Protein AF-0000000075580978 (afdb_homodimer)

Foldseek 3Di:
DPPPPPPPPPPPPPPPPPPVVPPVPPDPPVCVVVVVVVCCPPDCVVVVVVVVVVVVVVVVVVLVQLVVLQVVLPDAFAAEEEEQEQADCPDPFQLNQPLLPPLNHAEYEYDPPLPPDDPSRLVSVVNSVSSNHAYEYEDEDADQCPPPPPPPVNADPDLLRSLLVSLVSRVVSCVVSVHQAYEYEYALVAADPVDGHGSHHPQRDNQLEPPNVRVLSNLVSNLVSSDPRGAYEYEHPLLSDQLVNLVSHQAYEYAQEPHALVRLVVVVVSNCVGNVDFQLRYEYEYEPVVCPVRLVCCQVGFLVSLLVVVSRHNHYYYYSQSSCCPPNNSSVSVVSSCCSRPPDDD/DDPPVPPPPPPPPPPPPPPVVPPVPPDPVVCVVVVVVVCCPPDCVVVVVVVVVVVVVVVVVVLVQLVVLQVVLPDAFAAEEEEQEQADCPDPFQLNQPLLPPLNHAEYEYDPPLPPDDPSRLVSVVNSVSSNHAYEYEDEDADQCPPPPPPPVNADPDLLRSLLVSLVSRLVSCVVSVHQAYEYEYALVAADPVDGHGSHHPQRDNQLEPPNVRVLSNLVSNLVSSDPRGAYEYEHPLLSDQLVNLVSHQAYEYAQEPHALVVLVVVQVSNCVGNVDFQLRYEYEYEPVVCPVRLVCCQVGFLVSLLVVVSRHNHYYYYSQSSCCPPNHSSVSSVSSCCSRPPDDD

Organism: Bacteroides fragilis (strain ATCC 25285 / DSM 2151 / CCUG 4856 / JCM 11019 / LMG 10263 / NCTC 9343 / Onslow / VPI 2553 / EN-2) (NCBI:txid272559)

Structure (mmCIF, N/CA/C/O backbone):
data_AF-0000000075580978-model_v1
#
loop_
_entity.id
_entity.type
_entity.pdbx_description
1 polymer 'Exported protein'
#
loop_
_atom_site.group_PDB
_atom_site.id
_atom_site.type_symbol
_atom_site.label_atom_id
_atom_site.label_alt_id
_atom_site.label_comp_id
_atom_site.label_asym_id
_atom_site.label_entity_id
_atom_site.label_seq_id
_atom_site.pdbx_PDB_ins_code
_atom_site.Cartn_x
_atom_site.Cartn_y
_atom_site.Cartn_z
_atom_site.occupancy
_atom_site.B_iso_or_equiv
_atom_site.auth_seq_id
_atom_site.auth_comp_id
_atom_site.auth_asym_id
_atom_site.auth_atom_id
_atom_site.pdbx_PDB_model_num
ATOM 1 N N . MET A 1 1 ? 94.5 -6.848 -38.719 1 25.3 1 MET A N 1
ATOM 2 C CA . MET A 1 1 ? 93.625 -7.684 -39.531 1 25.3 1 MET A CA 1
ATOM 3 C C . MET A 1 1 ? 92.25 -7.789 -38.906 1 25.3 1 MET A C 1
ATOM 5 O O . MET A 1 1 ? 92.062 -8.445 -37.875 1 25.3 1 MET A O 1
ATOM 9 N N . ARG A 1 2 ? 91.562 -6.641 -38.969 1 25.47 2 ARG A N 1
ATOM 10 C CA . ARG A 1 2 ? 90.562 -5.844 -38.312 1 25.47 2 ARG A CA 1
ATOM 11 C C . ARG A 1 2 ? 89.188 -6.441 -38.5 1 25.47 2 ARG A C 1
ATOM 13 O O . ARG A 1 2 ? 88.625 -6.383 -39.625 1 25.47 2 ARG A O 1
ATOM 20 N N . ASN A 1 3 ? 89.062 -7.762 -38 1 24.52 3 ASN A N 1
ATOM 21 C CA . ASN A 1 3 ? 87.875 -8.641 -38.156 1 24.52 3 ASN A CA 1
ATOM 22 C C . ASN A 1 3 ? 86.562 -7.914 -37.844 1 24.52 3 ASN A C 1
ATOM 24 O O . ASN A 1 3 ? 86.438 -7.387 -36.75 1 24.52 3 ASN A O 1
ATOM 28 N N . THR A 1 4 ? 86.062 -7.184 -38.844 1 24.27 4 THR A N 1
ATOM 29 C CA . THR A 1 4 ? 84.938 -6.309 -38.969 1 24.27 4 THR A CA 1
ATOM 30 C C . THR A 1 4 ? 83.625 -7.051 -38.625 1 24.27 4 THR A C 1
ATOM 32 O O . THR A 1 4 ? 83.188 -7.969 -39.344 1 24.27 4 THR A O 1
ATOM 35 N N . ILE A 1 5 ? 83.562 -7.566 -37.375 1 26.97 5 ILE A N 1
ATOM 36 C CA . ILE A 1 5 ? 82.375 -8.336 -36.875 1 26.97 5 ILE A CA 1
ATOM 37 C C . ILE A 1 5 ? 81.125 -7.566 -37.156 1 26.97 5 ILE A C 1
ATOM 39 O O . ILE A 1 5 ? 80.938 -6.426 -36.719 1 26.97 5 ILE A O 1
ATOM 43 N N . PHE A 1 6 ? 80.625 -7.676 -38.406 1 24.95 6 PHE A N 1
ATOM 44 C CA . PHE A 1 6 ? 79.375 -7.074 -38.938 1 24.95 6 PHE A CA 1
ATOM 45 C C . PHE A 1 6 ? 78.188 -7.363 -38 1 24.95 6 PHE A C 1
ATOM 47 O O . PHE A 1 6 ? 77.938 -8.523 -37.656 1 24.95 6 PHE A O 1
ATOM 54 N N . THR A 1 7 ? 77.938 -6.473 -37.031 1 23.55 7 THR A N 1
ATOM 55 C CA . THR A 1 7 ? 76.875 -6.418 -36.031 1 23.55 7 THR A CA 1
ATOM 56 C C . THR A 1 7 ? 75.5 -6.438 -36.688 1 23.55 7 THR A C 1
ATOM 58 O O . THR A 1 7 ? 75.188 -5.543 -37.469 1 23.55 7 THR A O 1
ATOM 61 N N . PHE A 1 8 ? 75.125 -7.637 -37.281 1 24.19 8 PHE A N 1
ATOM 62 C CA . PHE A 1 8 ? 73.875 -7.82 -37.938 1 24.19 8 PHE A CA 1
ATOM 63 C C . PHE A 1 8 ? 72.75 -7.332 -37.031 1 24.19 8 PHE A C 1
ATOM 65 O O . PHE A 1 8 ? 72.625 -7.758 -35.875 1 24.19 8 PHE A O 1
ATOM 72 N N . ILE A 1 9 ? 72.375 -6.055 -37.125 1 25.89 9 ILE A N 1
ATOM 73 C CA . ILE A 1 9 ? 71.312 -5.324 -36.5 1 25.89 9 ILE A CA 1
ATOM 74 C C . ILE A 1 9 ? 69.938 -5.965 -36.844 1 25.89 9 ILE A C 1
ATOM 76 O O . ILE A 1 9 ? 69.562 -5.984 -38.031 1 25.89 9 ILE A O 1
ATOM 80 N N . GLY A 1 10 ? 69.688 -7.242 -36.406 1 23.45 10 GLY A N 1
ATOM 81 C CA . GLY A 1 10 ? 68.438 -7.922 -36.688 1 23.45 10 GLY A CA 1
ATOM 82 C C . GLY A 1 10 ? 67.25 -7.078 -36.375 1 23.45 10 GLY A C 1
ATOM 83 O O . GLY A 1 10 ? 67.125 -6.562 -35.25 1 23.45 10 GLY A O 1
ATOM 84 N N . VAL A 1 11 ? 66.75 -6.285 -37.344 1 25.55 11 VAL A N 1
ATOM 85 C CA . VAL A 1 11 ? 65.562 -5.477 -37.344 1 25.55 11 VAL A CA 1
ATOM 86 C C . VAL A 1 11 ? 64.375 -6.344 -36.938 1 25.55 11 VAL A C 1
ATOM 88 O O . VAL A 1 11 ? 64 -7.293 -37.656 1 25.55 11 VAL A O 1
ATOM 91 N N . ALA A 1 12 ? 64.25 -6.762 -35.656 1 25.36 12 ALA A N 1
ATOM 92 C CA . ALA A 1 12 ? 63.094 -7.504 -35.219 1 25.36 12 ALA A CA 1
ATOM 93 C C . ALA A 1 12 ? 61.781 -6.781 -35.594 1 25.36 12 ALA A C 1
ATOM 95 O O . ALA A 1 12 ? 61.594 -5.621 -35.25 1 25.36 12 ALA A O 1
ATOM 96 N N . LEU A 1 13 ? 61.375 -7.023 -36.875 1 25.28 13 LEU A N 1
ATOM 97 C CA . LEU A 1 13 ? 60.062 -6.602 -37.375 1 25.28 13 LEU A CA 1
ATOM 98 C C . LEU A 1 13 ? 58.969 -6.953 -36.344 1 25.28 13 LEU A C 1
ATOM 100 O O . LEU A 1 13 ? 58.781 -8.125 -36.031 1 25.28 13 LEU A O 1
ATOM 104 N N . LEU A 1 14 ? 58.75 -6.082 -35.344 1 25.78 14 LEU A N 1
ATOM 105 C CA . LEU A 1 14 ? 57.625 -6.168 -34.438 1 25.78 14 LEU A CA 1
ATOM 106 C C . LEU A 1 14 ? 56.312 -6.281 -35.156 1 25.78 14 LEU A C 1
ATOM 108 O O . LEU A 1 14 ? 55.906 -5.359 -35.906 1 25.78 14 LEU A O 1
ATOM 112 N N . VAL A 1 15 ? 56.031 -7.43 -35.875 1 28.77 15 VAL A N 1
ATOM 113 C CA . VAL A 1 15 ? 54.719 -7.676 -36.406 1 28.77 15 VAL A CA 1
ATOM 114 C C . VAL A 1 15 ? 53.656 -7.395 -35.344 1 28.77 15 VAL A C 1
ATOM 116 O O . VAL A 1 15 ? 53.688 -7.992 -34.25 1 28.77 15 VAL A O 1
ATOM 119 N N . GLY A 1 16 ? 53.219 -6.164 -35.25 1 25.83 16 GLY A N 1
ATOM 120 C CA . GLY A 1 16 ? 52.062 -5.762 -34.469 1 25.83 16 GLY A CA 1
ATOM 121 C C . GLY A 1 16 ? 50.844 -6.645 -34.719 1 25.83 16 GLY A C 1
ATOM 122 O O . GLY A 1 16 ? 50.312 -6.684 -35.812 1 25.83 16 GLY A O 1
ATOM 123 N N . PHE A 1 17 ? 50.812 -7.875 -34.188 1 28.61 17 PHE A N 1
ATOM 124 C CA . PHE A 1 17 ? 49.562 -8.625 -34.188 1 28.61 17 PHE A CA 1
ATOM 125 C C . PHE A 1 17 ? 48.406 -7.738 -33.719 1 28.61 17 PHE A C 1
ATOM 127 O O . PHE A 1 17 ? 48.406 -7.211 -32.594 1 28.61 17 PHE A O 1
ATOM 134 N N . VAL A 1 18 ? 47.812 -6.957 -34.625 1 29.86 18 VAL A N 1
ATOM 135 C CA . VAL A 1 18 ? 46.5 -6.406 -34.406 1 29.86 18 VAL A CA 1
ATOM 136 C C . VAL A 1 18 ? 45.531 -7.523 -34 1 29.86 18 VAL A C 1
ATOM 138 O O . VAL A 1 18 ? 45.25 -8.43 -34.781 1 29.86 18 VAL A O 1
ATOM 141 N N . ALA A 1 19 ? 45.594 -8.047 -32.781 1 30.81 19 ALA A N 1
ATOM 142 C CA . ALA A 1 19 ? 44.562 -8.938 -32.219 1 30.81 19 ALA A CA 1
ATOM 143 C C . ALA A 1 19 ? 43.156 -8.391 -32.531 1 30.81 19 ALA A C 1
ATOM 145 O O . ALA A 1 19 ? 42.844 -7.27 -32.125 1 30.81 19 ALA A O 1
ATOM 146 N N . CYS A 1 20 ? 42.562 -8.648 -33.719 1 31.22 20 CYS A N 1
ATOM 147 C CA . CYS A 1 20 ? 41.156 -8.516 -34.031 1 31.22 20 CYS A CA 1
ATOM 148 C C . CYS A 1 20 ? 40.281 -9.023 -32.875 1 31.22 20 CYS A C 1
ATOM 150 O O . CYS A 1 20 ? 39.969 -10.211 -32.844 1 31.22 20 CYS A O 1
ATOM 152 N N . ASP A 1 21 ? 40.594 -8.781 -31.609 1 29.09 21 ASP A N 1
ATOM 153 C CA . ASP A 1 21 ? 39.75 -9.164 -30.484 1 29.09 21 ASP A CA 1
ATOM 154 C C . ASP A 1 21 ? 38.312 -8.641 -30.656 1 29.09 21 ASP A C 1
ATOM 156 O O . ASP A 1 21 ? 37.531 -8.68 -29.719 1 29.09 21 ASP A O 1
ATOM 160 N N . ASP A 1 22 ? 38.062 -7.848 -31.703 1 29.8 22 ASP A N 1
ATOM 161 C CA . ASP A 1 22 ? 36.719 -7.305 -31.719 1 29.8 22 ASP A CA 1
ATOM 162 C C . ASP A 1 22 ? 35.688 -8.414 -31.938 1 29.8 22 ASP A C 1
ATOM 164 O O . ASP A 1 22 ? 35 -8.422 -32.938 1 29.8 22 ASP A O 1
ATOM 168 N N . TRP A 1 23 ? 35.969 -9.664 -31.766 1 32.78 23 TRP A N 1
ATOM 169 C CA . TRP A 1 23 ? 34.812 -10.555 -31.891 1 32.78 23 TRP A CA 1
ATOM 170 C C . TRP A 1 23 ? 33.625 -10.047 -31.047 1 32.78 23 TRP A C 1
ATOM 172 O O . TRP A 1 23 ? 33.719 -10.023 -29.828 1 32.78 23 TRP A O 1
ATOM 182 N N . THR A 1 24 ? 32.906 -8.961 -31.5 1 31.16 24 THR A N 1
ATOM 183 C CA . THR A 1 24 ? 31.609 -8.508 -31.047 1 31.16 24 THR A CA 1
ATOM 184 C C . THR A 1 24 ? 30.703 -9.695 -30.766 1 31.16 24 THR A C 1
ATOM 186 O O . THR A 1 24 ? 30.344 -10.453 -31.672 1 31.16 24 THR A O 1
ATOM 189 N N . SER A 1 25 ? 30.891 -10.359 -29.703 1 33.28 25 SER A N 1
ATOM 190 C CA . SER A 1 25 ? 29.906 -11.336 -29.25 1 33.28 25 SER A CA 1
ATOM 191 C C . SER A 1 25 ? 28.484 -10.852 -29.516 1 33.28 25 SER A C 1
ATOM 193 O O . SER A 1 25 ? 28.125 -9.727 -29.156 1 33.28 25 SER A O 1
ATOM 195 N N . PRO A 1 26 ? 27.766 -11.25 -30.531 1 36.47 26 PRO A N 1
ATOM 196 C CA . PRO A 1 26 ? 26.359 -10.875 -30.734 1 36.47 26 PRO A CA 1
ATOM 197 C C . PRO A 1 26 ? 25.578 -10.766 -29.422 1 36.47 26 PRO A C 1
ATOM 199 O O . PRO A 1 26 ? 25.625 -11.688 -28.594 1 36.47 26 PRO A O 1
ATOM 202 N N . GLU A 1 27 ? 25.422 -9.625 -28.906 1 34.88 27 GLU A N 1
ATOM 203 C CA . GLU A 1 27 ? 24.906 -9.242 -27.594 1 34.88 27 GLU A CA 1
ATOM 204 C C . GLU A 1 27 ? 23.625 -10.008 -27.266 1 34.88 27 GLU A C 1
ATOM 206 O O . GLU A 1 27 ? 22.672 -9.984 -28.031 1 34.88 27 GLU A O 1
ATOM 211 N N . LYS A 1 28 ? 23.531 -11.016 -26.469 1 40.44 28 LYS A N 1
ATOM 212 C CA . LYS A 1 28 ? 22.5 -11.766 -25.766 1 40.44 28 LYS A CA 1
ATOM 213 C C . LYS A 1 28 ? 21.281 -10.883 -25.469 1 40.44 28 LYS A C 1
ATOM 215 O O . LYS A 1 28 ? 20.172 -11.391 -25.25 1 40.44 28 LYS A O 1
ATOM 220 N N . LEU A 1 29 ? 21.391 -9.578 -25.391 1 41.22 29 LEU A N 1
ATOM 221 C CA . LEU A 1 29 ? 20.344 -8.641 -25.031 1 41.22 29 LEU A CA 1
ATOM 222 C C . LEU A 1 29 ? 19.281 -8.555 -26.109 1 41.22 29 LEU A C 1
ATOM 224 O O . LEU A 1 29 ? 18.094 -8.461 -25.812 1 41.22 29 LEU A O 1
ATOM 228 N N . ASP A 1 30 ? 19.656 -8.562 -27.438 1 42.47 30 ASP A N 1
ATOM 229 C CA . ASP A 1 30 ? 18.766 -8.359 -28.578 1 42.47 30 ASP A CA 1
ATOM 230 C C . ASP A 1 30 ? 17.891 -9.594 -28.812 1 42.47 30 ASP A C 1
ATOM 232 O O . ASP A 1 30 ? 16.734 -9.469 -29.219 1 42.47 30 ASP A O 1
ATOM 236 N N . VAL A 1 31 ? 18.281 -10.742 -28.484 1 42.84 31 VAL A N 1
ATOM 237 C CA . VAL A 1 31 ? 17.562 -11.992 -28.703 1 42.84 31 VAL A CA 1
ATOM 238 C C . VAL A 1 31 ? 16.359 -12.07 -27.734 1 42.84 31 VAL A C 1
ATOM 240 O O . VAL A 1 31 ? 15.359 -12.711 -28.047 1 42.84 31 VAL A O 1
ATOM 243 N N . GLU A 1 32 ? 16.578 -11.422 -26.625 1 46.5 32 GLU A N 1
ATOM 244 C CA . GLU A 1 32 ? 15.453 -11.414 -25.688 1 46.5 32 GLU A CA 1
ATOM 245 C C . GLU A 1 32 ? 14.281 -10.617 -26.234 1 46.5 32 GLU A C 1
ATOM 247 O O . GLU A 1 32 ? 13.125 -11.047 -26.141 1 46.5 32 GLU A O 1
ATOM 252 N N . ASN A 1 33 ? 14.625 -9.391 -26.812 1 45.91 33 ASN A N 1
ATOM 253 C CA . ASN A 1 33 ? 13.539 -8.562 -27.312 1 45.91 33 ASN A CA 1
ATOM 254 C C . ASN A 1 33 ? 12.82 -9.227 -28.484 1 45.91 33 ASN A C 1
ATOM 256 O O . ASN A 1 33 ? 11.594 -9.164 -28.594 1 45.91 33 ASN A O 1
ATOM 260 N N . GLU A 1 34 ? 13.555 -9.742 -29.438 1 46.22 34 GLU A N 1
ATOM 261 C CA . GLU A 1 34 ? 12.93 -10.359 -30.594 1 46.22 34 GLU A CA 1
ATOM 262 C C . GLU A 1 34 ? 12.117 -11.586 -30.203 1 46.22 34 GLU A C 1
ATOM 264 O O . GLU A 1 34 ? 11.016 -11.805 -30.719 1 46.22 34 GLU A O 1
ATOM 269 N N . ALA A 1 35 ? 12.594 -12.43 -29.375 1 47.69 35 ALA A N 1
ATOM 270 C CA . ALA A 1 35 ? 11.898 -13.625 -28.906 1 47.69 35 ALA A CA 1
ATOM 271 C C . ALA A 1 35 ? 10.609 -13.266 -28.188 1 47.69 35 ALA A C 1
ATOM 273 O O . ALA A 1 35 ? 9.578 -13.914 -28.391 1 47.69 35 ALA A O 1
ATOM 274 N N . VAL A 1 36 ? 10.703 -12.164 -27.422 1 51.34 36 VAL A N 1
ATOM 275 C CA . VAL A 1 36 ? 9.523 -11.664 -26.734 1 51.34 36 VAL A CA 1
ATOM 276 C C . VAL A 1 36 ? 8.492 -11.18 -27.75 1 51.34 36 VAL A C 1
ATOM 278 O O . VAL A 1 36 ? 7.293 -11.406 -27.578 1 51.34 36 VAL A O 1
ATOM 281 N N . GLY A 1 37 ? 8.992 -10.531 -28.797 1 50.41 37 GLY A N 1
ATOM 282 C CA . GLY A 1 37 ? 8.078 -10.102 -29.844 1 50.41 37 GLY A CA 1
ATOM 283 C C . GLY A 1 37 ? 7.312 -11.242 -30.484 1 50.41 37 GLY A C 1
ATOM 284 O O . GLY A 1 37 ? 6.098 -11.156 -30.672 1 50.41 37 GLY A O 1
ATOM 285 N N . ASP A 1 38 ? 7.926 -12.266 -30.812 1 50.78 38 ASP A N 1
ATOM 286 C CA . ASP A 1 38 ? 7.285 -13.406 -31.469 1 50.78 38 ASP A CA 1
ATOM 287 C C . ASP A 1 38 ? 6.324 -14.109 -30.516 1 50.78 38 ASP A C 1
ATOM 289 O O . ASP A 1 38 ? 5.273 -14.594 -30.938 1 50.78 38 ASP A O 1
ATOM 293 N N . LEU A 1 39 ? 6.746 -14.367 -29.266 1 51 39 LEU A N 1
ATOM 294 C CA . LEU A 1 39 ? 5.871 -14.938 -28.25 1 51 39 LEU A CA 1
ATOM 295 C C . LEU A 1 39 ? 4.559 -14.172 -28.156 1 51 39 LEU A C 1
ATOM 297 O O . LEU A 1 39 ? 3.486 -14.773 -28.078 1 51 39 LEU A O 1
ATOM 301 N N . TYR A 1 40 ? 4.676 -12.82 -28.172 1 51.22 40 TYR A N 1
ATOM 302 C CA . TYR A 1 40 ? 3.523 -11.938 -28.031 1 51.22 40 TYR A CA 1
ATOM 303 C C . TYR A 1 40 ? 2.717 -11.883 -29.328 1 51.22 40 TYR A C 1
ATOM 305 O O . TYR A 1 40 ? 1.495 -11.719 -29.297 1 51.22 40 TYR A O 1
ATOM 313 N N . SER A 1 41 ? 3.355 -11.992 -30.5 1 51.5 41 SER A N 1
ATOM 314 C CA . SER A 1 41 ? 2.639 -11.758 -31.75 1 51.5 41 SER A CA 1
ATOM 315 C C . SER A 1 41 ? 1.983 -13.031 -32.25 1 51.5 41 SER A C 1
ATOM 317 O O . SER A 1 41 ? 1 -12.977 -33 1 51.5 41 SER A O 1
ATOM 319 N N . LYS A 1 42 ? 2.414 -14.242 -31.891 1 57.03 42 LYS A N 1
ATOM 320 C CA . LYS A 1 42 ? 1.782 -15.367 -32.562 1 57.03 42 LYS A CA 1
ATOM 321 C C . LYS A 1 42 ? 1.088 -16.281 -31.562 1 57.03 42 LYS A C 1
ATOM 323 O O . LYS A 1 42 ? -0.142 -16.375 -31.547 1 57.03 42 LYS A O 1
ATOM 328 N N . ARG A 1 43 ? 1.805 -16.812 -30.672 1 53.69 43 ARG A N 1
ATOM 329 C CA . ARG A 1 43 ? 1.248 -17.891 -29.844 1 53.69 43 ARG A CA 1
ATOM 330 C C . ARG A 1 43 ? 0.331 -17.328 -28.766 1 53.69 43 ARG A C 1
ATOM 332 O O . ARG A 1 43 ? -0.784 -17.812 -28.578 1 53.69 43 ARG A O 1
ATOM 339 N N . ASP A 1 44 ? 0.765 -16.203 -28.141 1 62.38 44 ASP A N 1
ATOM 340 C CA . ASP A 1 44 ? 0.008 -15.742 -26.984 1 62.38 44 ASP A CA 1
ATOM 341 C C . ASP A 1 44 ? -0.61 -14.367 -27.234 1 62.38 44 ASP A C 1
ATOM 343 O O . ASP A 1 44 ? -0.839 -13.609 -26.297 1 62.38 44 ASP A O 1
ATOM 347 N N . SER A 1 45 ? -0.918 -14.25 -28.562 1 66 45 SER A N 1
ATOM 348 C CA . SER A 1 45 ? -1.429 -12.938 -28.922 1 66 45 SER A CA 1
ATOM 349 C C . SER A 1 45 ? -2.779 -12.664 -28.281 1 66 45 SER A C 1
ATOM 351 O O . SER A 1 45 ? -3.055 -11.539 -27.859 1 66 45 SER A O 1
ATOM 353 N N . ILE A 1 46 ? -3.514 -13.711 -28.234 1 67.62 46 ILE A N 1
ATOM 354 C CA . ILE A 1 46 ? -4.836 -13.531 -27.656 1 67.62 46 ILE A CA 1
ATOM 355 C C . ILE A 1 46 ? -4.699 -13.227 -26.156 1 67.62 46 ILE A C 1
ATOM 357 O O . ILE A 1 46 ? -5.379 -12.344 -25.641 1 67.62 46 ILE A O 1
ATOM 361 N N . L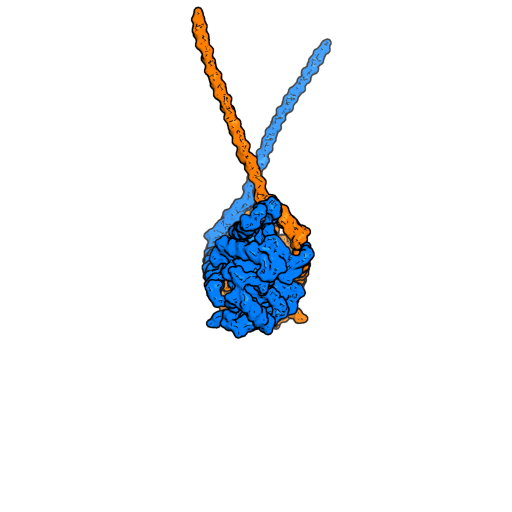YS A 1 47 ? -3.838 -13.938 -25.641 1 67 47 LYS A N 1
ATOM 362 C CA . LYS A 1 47 ? -3.584 -13.727 -24.219 1 67 47 LYS A CA 1
ATOM 363 C C . LYS A 1 47 ? -3.096 -12.297 -23.953 1 67 47 LYS A C 1
ATOM 365 O O . LYS A 1 47 ? -3.592 -11.625 -23.047 1 67 47 LYS A O 1
ATOM 370 N N . TRP A 1 48 ? -2.258 -11.836 -24.766 1 71.12 48 TRP A N 1
ATOM 371 C CA . TRP A 1 48 ? -1.689 -10.508 -24.578 1 71.12 48 TRP A CA 1
ATOM 372 C C . TRP A 1 48 ? -2.723 -9.422 -24.875 1 71.12 48 TRP A C 1
ATOM 374 O O . TRP A 1 48 ? -2.752 -8.391 -24.203 1 71.12 48 TRP A O 1
ATOM 384 N N . ALA A 1 49 ? -3.562 -9.75 -25.844 1 73.94 49 ALA A N 1
ATOM 385 C CA . ALA A 1 49 ? -4.648 -8.82 -26.141 1 73.94 49 ALA A CA 1
ATOM 386 C C . ALA A 1 49 ? -5.621 -8.703 -24.969 1 73.94 49 ALA A C 1
ATOM 388 O O . ALA A 1 49 ? -6.086 -7.613 -24.656 1 73.94 49 ALA A O 1
ATOM 389 N N . GLU A 1 50 ? -5.852 -9.82 -24.359 1 72 50 GLU A N 1
ATOM 390 C CA . GLU A 1 50 ? -6.734 -9.82 -23.203 1 72 50 GLU A CA 1
ATOM 391 C C . GLU A 1 50 ? -6.102 -9.086 -22.016 1 72 50 GLU A C 1
ATOM 393 O O . GLU A 1 50 ? -6.785 -8.352 -21.312 1 72 50 GLU A O 1
ATOM 398 N N . GLU A 1 51 ? -4.863 -9.266 -21.891 1 72.31 51 GLU A N 1
ATOM 399 C CA . GLU A 1 51 ? -4.148 -8.57 -20.828 1 72.31 51 GLU A CA 1
ATOM 400 C C . GLU A 1 51 ? -4.156 -7.059 -21.047 1 72.31 51 GLU A C 1
ATOM 402 O O . GLU A 1 51 ? -4.348 -6.285 -20.109 1 72.31 51 GLU A O 1
ATOM 407 N N . GLU A 1 52 ? -3.975 -6.73 -22.281 1 76.69 52 GLU A N 1
ATOM 408 C CA . GLU A 1 52 ? -4.004 -5.309 -22.625 1 76.69 52 GLU A CA 1
ATOM 409 C C . GLU A 1 52 ? -5.387 -4.711 -22.391 1 76.69 52 GLU A C 1
ATOM 411 O O . GLU A 1 52 ? -5.504 -3.594 -21.875 1 76.69 52 GLU A O 1
ATOM 416 N N . LYS A 1 53 ? -6.328 -5.508 -22.797 1 80.56 53 LYS A N 1
ATOM 417 C CA . LYS A 1 53 ? -7.699 -5.066 -22.562 1 80.56 53 LYS A CA 1
ATOM 418 C C . LYS A 1 53 ? -7.969 -4.883 -21.078 1 80.56 53 LYS A C 1
ATOM 420 O O . LYS A 1 53 ? -8.547 -3.877 -20.656 1 80.56 53 LYS A O 1
ATOM 425 N N . ARG A 1 54 ? -7.562 -5.812 -20.312 1 77.69 54 ARG A N 1
ATOM 426 C CA . ARG A 1 54 ? -7.773 -5.75 -18.875 1 77.69 54 ARG A CA 1
ATOM 427 C C . ARG A 1 54 ? -7.016 -4.578 -18.25 1 77.69 54 ARG A C 1
ATOM 429 O O . ARG A 1 54 ? -7.52 -3.92 -17.344 1 77.69 54 ARG A O 1
ATOM 436 N N . HIS A 1 55 ? -5.895 -4.273 -18.781 1 80.12 55 HIS A N 1
ATOM 437 C CA . HIS A 1 55 ? -5.125 -3.125 -18.312 1 80.12 55 HIS A CA 1
ATOM 438 C C . HIS A 1 55 ? -5.867 -1.82 -18.594 1 80.12 55 HIS A C 1
ATOM 440 O O . HIS A 1 55 ? -5.922 -0.943 -17.719 1 80.12 55 HIS A O 1
ATOM 446 N N . LYS A 1 56 ? -6.445 -1.779 -19.734 1 84.62 56 LYS A N 1
ATOM 447 C CA . LYS A 1 56 ? -7.188 -0.578 -20.109 1 84.62 56 LYS A CA 1
ATOM 448 C C . LYS A 1 56 ? -8.43 -0.411 -19.234 1 84.62 56 LYS A C 1
ATOM 450 O O . LYS A 1 56 ? -8.766 0.705 -18.828 1 84.62 56 LYS A O 1
ATOM 455 N N . GLU A 1 57 ? -9.031 -1.525 -18.969 1 85.25 57 GLU A N 1
ATOM 456 C CA . GLU A 1 57 ? -10.203 -1.488 -18.094 1 85.25 57 GLU A CA 1
ATOM 457 C C . GLU A 1 57 ? -9.828 -1.043 -16.688 1 85.25 57 GLU A C 1
ATOM 459 O O . GLU A 1 57 ? -10.547 -0.253 -16.062 1 85.25 57 GLU A O 1
ATOM 464 N N . ASN A 1 58 ? -8.766 -1.515 -16.266 1 85.12 58 ASN A N 1
ATOM 465 C CA . ASN A 1 58 ? -8.289 -1.129 -14.938 1 85.12 58 ASN A CA 1
ATOM 466 C C . ASN A 1 58 ? -7.926 0.352 -14.883 1 85.12 58 ASN A C 1
ATOM 468 O O . ASN A 1 58 ? -8.242 1.037 -13.914 1 85.12 58 ASN A O 1
ATOM 472 N N . GLU A 1 59 ? -7.305 0.799 -15.93 1 87.56 59 GLU A N 1
ATOM 473 C CA . GLU A 1 59 ? -6.93 2.209 -15.992 1 87.56 59 GLU A CA 1
ATOM 474 C C . GLU A 1 59 ? -8.164 3.107 -15.961 1 87.56 59 GLU A C 1
ATOM 476 O O . GLU A 1 59 ? -8.195 4.105 -15.234 1 87.56 59 GLU A O 1
ATOM 481 N N . ALA A 1 60 ? -9.195 2.736 -16.719 1 90.38 60 ALA A N 1
ATOM 482 C CA . ALA A 1 60 ? -10.438 3.5 -16.766 1 90.38 60 ALA A CA 1
ATOM 483 C C . ALA A 1 60 ? -11.133 3.482 -15.398 1 90.38 60 ALA A C 1
ATOM 485 O O . ALA A 1 60 ? -11.633 4.512 -14.938 1 90.38 60 ALA A O 1
ATOM 486 N N . ALA A 1 61 ? -11.172 2.338 -14.805 1 87.69 61 ALA A N 1
ATOM 487 C CA . ALA A 1 61 ? -11.797 2.203 -13.492 1 87.69 61 ALA A CA 1
ATOM 488 C C . ALA A 1 61 ? -11.039 3.014 -12.438 1 87.69 61 ALA A C 1
ATOM 490 O O . ALA A 1 61 ? -11.656 3.635 -11.57 1 87.69 61 ALA A O 1
ATOM 491 N N . TYR A 1 62 ? -9.773 3.045 -12.508 1 89.81 62 TYR A N 1
ATOM 492 C CA . TYR A 1 62 ? -8.961 3.787 -11.555 1 89.81 62 TYR A CA 1
ATOM 493 C C . TYR A 1 62 ? -9.156 5.289 -11.711 1 89.81 62 TYR A C 1
ATOM 495 O O . TYR A 1 62 ? -9.273 6.016 -10.727 1 89.81 62 TYR A O 1
ATOM 503 N N . GLU A 1 63 ? -9.219 5.707 -12.961 1 92.81 63 GLU A N 1
ATOM 504 C CA . GLU A 1 63 ? -9.469 7.125 -13.195 1 92.81 63 GLU A CA 1
ATOM 505 C C . GLU A 1 63 ? -10.812 7.551 -12.625 1 92.81 63 GLU A C 1
ATOM 507 O O . GLU A 1 63 ? -10.938 8.633 -12.047 1 92.81 63 GLU A O 1
ATOM 512 N N . LYS A 1 64 ? -11.805 6.734 -12.805 1 92.12 64 LYS A N 1
ATOM 513 C CA . LYS A 1 64 ? -13.117 7.02 -12.234 1 92.12 64 LYS A CA 1
ATOM 514 C C . LYS A 1 64 ? -13.062 7.055 -10.711 1 92.12 64 LYS A C 1
ATOM 516 O O . LYS A 1 64 ? -13.695 7.902 -10.078 1 92.12 64 LYS A O 1
ATOM 521 N N . TYR A 1 65 ? -12.336 6.137 -10.156 1 92 65 TYR A N 1
ATOM 522 C CA . TYR A 1 65 ? -12.133 6.09 -8.711 1 92 65 TYR A CA 1
ATOM 523 C C . TYR A 1 65 ? -11.5 7.387 -8.211 1 92 65 TYR A C 1
ATOM 525 O O . TYR A 1 65 ? -11.977 7.973 -7.234 1 92 65 TYR A O 1
ATOM 533 N N . LEU A 1 66 ? -10.438 7.898 -8.883 1 93.94 66 LEU A N 1
ATOM 534 C CA . LEU A 1 66 ? -9.773 9.141 -8.508 1 93.94 66 LEU A CA 1
ATOM 535 C C . LEU A 1 66 ? -10.734 10.328 -8.625 1 93.94 66 LEU A C 1
ATOM 537 O O . LEU A 1 66 ? -10.75 11.203 -7.754 1 93.94 66 LEU A O 1
ATOM 541 N N . GLU A 1 67 ? -11.555 10.32 -9.688 1 95.06 67 GLU A N 1
ATOM 542 C CA . GLU A 1 67 ? -12.547 11.375 -9.883 1 95.06 67 GLU A CA 1
ATOM 543 C C . GLU A 1 67 ? -13.555 11.414 -8.734 1 95.06 67 GLU A C 1
ATOM 545 O O . GLU A 1 67 ? -13.914 12.484 -8.25 1 95.06 67 GLU A O 1
ATOM 550 N N . ASN A 1 68 ? -13.977 10.25 -8.328 1 93.06 68 ASN A N 1
ATOM 551 C CA . ASN A 1 68 ? -14.922 10.164 -7.223 1 93.06 68 ASN A CA 1
ATOM 552 C C . ASN A 1 68 ? -14.32 10.672 -5.918 1 93.06 68 ASN A C 1
ATOM 554 O O . ASN A 1 68 ? -15 11.344 -5.137 1 93.06 68 ASN A O 1
ATOM 558 N N . LEU A 1 69 ? -13.047 10.344 -5.695 1 93.69 69 LEU A N 1
ATOM 559 C CA . LEU A 1 69 ? -12.359 10.836 -4.508 1 93.69 69 LEU A CA 1
ATOM 560 C C . LEU A 1 69 ? -12.266 12.359 -4.523 1 93.69 69 LEU A C 1
ATOM 562 O O . LEU A 1 69 ? -12.547 13.008 -3.514 1 93.69 69 LEU A O 1
ATOM 566 N N . ARG A 1 70 ? -11.93 12.898 -5.664 1 96.06 70 ARG A N 1
ATOM 567 C CA . ARG A 1 70 ? -11.82 14.344 -5.781 1 96.06 70 ARG A CA 1
ATOM 568 C C . ARG A 1 70 ? -13.18 15.016 -5.637 1 96.06 70 ARG A C 1
ATOM 570 O O . ARG A 1 70 ? -13.281 16.109 -5.059 1 96.06 70 ARG A O 1
ATOM 577 N N . ALA A 1 71 ? -14.25 14.414 -6.137 1 94.38 71 ALA A N 1
ATOM 578 C CA . ALA A 1 71 ? -15.602 14.93 -5.961 1 94.38 71 ALA A CA 1
ATOM 579 C C . ALA A 1 71 ? -16 14.945 -4.488 1 94.38 71 ALA A C 1
ATOM 581 O O . ALA A 1 71 ? -16.547 15.938 -3.996 1 94.38 71 ALA A O 1
ATOM 582 N N . TYR A 1 72 ? -15.672 13.898 -3.848 1 92.81 72 TYR A N 1
ATOM 583 C CA . TYR A 1 72 ? -15.93 13.828 -2.414 1 92.81 72 TYR A CA 1
ATOM 584 C C . TYR A 1 72 ? -15.211 14.945 -1.676 1 92.81 72 TYR A C 1
ATOM 586 O O . TYR A 1 72 ? -15.805 15.633 -0.842 1 92.81 72 TYR A O 1
ATOM 594 N N . LYS A 1 73 ? -13.875 15.133 -2.029 1 94.06 73 LYS A N 1
ATOM 595 C CA . LYS A 1 73 ? -13.055 16.125 -1.35 1 94.06 73 LYS A CA 1
ATOM 596 C C . LYS A 1 73 ? -13.555 17.547 -1.629 1 94.06 73 LYS A C 1
ATOM 598 O O . LYS A 1 73 ? -13.273 18.469 -0.866 1 94.06 73 LYS A O 1
ATOM 603 N N . SER A 1 74 ? -14.305 17.672 -2.65 1 93.06 74 SER A N 1
ATOM 604 C CA . SER A 1 74 ? -14.797 19 -3.031 1 93.06 74 SER A CA 1
ATOM 605 C C . SER A 1 74 ? -16.125 19.312 -2.336 1 93.06 74 SER A C 1
ATOM 607 O O . SER A 1 74 ? -16.562 20.469 -2.346 1 93.06 74 SER A O 1
ATOM 609 N N . THR A 1 75 ? -16.734 18.375 -1.696 1 92.44 75 THR A N 1
ATOM 610 C CA . THR A 1 75 ? -17.953 18.641 -0.95 1 92.44 75 THR A CA 1
ATOM 611 C C . THR A 1 75 ? -17.641 19.156 0.449 1 92.44 75 THR A C 1
ATOM 613 O O . THR A 1 75 ? -16.531 18.969 0.948 1 92.44 75 THR A O 1
ATOM 616 N N . LYS A 1 76 ? -18.656 19.875 0.979 1 92.69 76 LYS A N 1
ATOM 617 C CA . LYS A 1 76 ? -18.531 20.266 2.379 1 92.69 76 LYS A CA 1
ATOM 618 C C . LYS A 1 76 ? -18.672 19.062 3.307 1 92.69 76 LYS A C 1
ATOM 620 O O . LYS A 1 76 ? -19.672 18.344 3.244 1 92.69 76 LYS A O 1
ATOM 625 N N . HIS A 1 77 ? -17.656 18.797 4.086 1 94.44 77 HIS A N 1
ATOM 626 C CA . HIS A 1 77 ? -17.656 17.719 5.078 1 94.44 77 HIS A CA 1
ATOM 627 C C . HIS A 1 77 ? -16.594 17.953 6.141 1 94.44 77 HIS A C 1
ATOM 629 O O . HIS A 1 77 ? -15.656 18.734 5.926 1 94.44 77 HIS A O 1
ATOM 635 N N . PRO A 1 78 ? -16.797 17.375 7.305 1 96.62 78 PRO A N 1
ATOM 636 C CA . PRO A 1 78 ? -15.695 17.438 8.273 1 96.62 78 PRO A CA 1
ATOM 637 C C . PRO A 1 78 ? -14.422 16.766 7.766 1 96.62 78 PRO A C 1
ATOM 639 O O . PRO A 1 78 ? -14.477 15.633 7.262 1 96.62 78 PRO A O 1
ATOM 642 N N . ILE A 1 79 ? -13.352 17.391 7.957 1 97.88 79 ILE A N 1
ATOM 643 C CA . ILE A 1 79 ? -12.141 16.906 7.305 1 97.88 79 ILE A CA 1
ATOM 644 C C . ILE A 1 79 ? -11.352 16.031 8.273 1 97.88 79 ILE A C 1
ATOM 646 O O . ILE A 1 79 ? -11.492 16.156 9.492 1 97.88 79 ILE A O 1
ATOM 650 N N . MET A 1 80 ? -10.578 15.141 7.734 1 98.44 80 MET A N 1
ATOM 651 C CA . MET A 1 80 ? -9.5 14.445 8.438 1 98.44 80 MET A CA 1
ATOM 652 C C . MET A 1 80 ? -8.156 15.102 8.148 1 98.44 80 MET A C 1
ATOM 654 O O . MET A 1 80 ? -7.781 15.273 6.984 1 98.44 80 MET A O 1
ATOM 658 N N . PHE A 1 81 ? -7.488 15.547 9.211 1 98.75 81 PHE A N 1
ATOM 659 C CA . PHE A 1 81 ? -6.191 16.203 9.148 1 98.75 81 PHE A CA 1
ATOM 660 C C . PHE A 1 81 ? -5.121 15.367 9.836 1 98.75 81 PHE A C 1
ATOM 662 O O . PHE A 1 81 ? -5.43 14.562 10.719 1 98.75 81 PHE A O 1
ATOM 669 N N . GLY A 1 82 ? -3.873 15.461 9.352 1 98.62 82 GLY A N 1
ATOM 670 C CA . GLY A 1 82 ? -2.809 14.789 10.078 1 98.62 82 GLY A CA 1
ATOM 671 C C . GLY A 1 82 ? -1.443 15.414 9.852 1 98.62 82 GLY A C 1
ATOM 672 O O . GLY A 1 82 ? -1.13 15.844 8.742 1 98.62 82 GLY A O 1
ATOM 673 N N . TRP A 1 83 ? -0.712 15.539 10.953 1 97.56 83 TRP A N 1
ATOM 674 C CA . TRP A 1 83 ? 0.721 15.781 10.812 1 97.56 83 TRP A CA 1
ATOM 675 C C . TRP A 1 83 ? 1.475 14.477 10.586 1 97.56 83 TRP A C 1
ATOM 677 O O . TRP A 1 83 ? 1.359 13.539 11.375 1 97.56 83 TRP A O 1
ATOM 687 N N . PHE A 1 84 ? 2.209 14.383 9.477 1 95.62 84 PHE A N 1
ATOM 688 C CA . PHE A 1 84 ? 2.941 13.188 9.078 1 95.62 84 PHE A CA 1
ATOM 689 C C . PHE A 1 84 ? 4.43 13.344 9.359 1 95.62 84 PHE A C 1
ATOM 691 O O . PHE A 1 84 ? 5.062 14.281 8.875 1 95.62 84 PHE A O 1
ATOM 698 N N . ASN A 1 85 ? 4.969 12.43 10.117 1 88.81 85 ASN A N 1
ATOM 699 C CA . ASN A 1 85 ? 6.375 12.516 10.492 1 88.81 85 ASN A CA 1
ATOM 700 C C . ASN A 1 85 ? 7.215 11.469 9.75 1 88.81 85 ASN A C 1
ATOM 702 O O . ASN A 1 85 ? 6.668 10.531 9.164 1 88.81 85 ASN A O 1
ATOM 706 N N . ALA A 1 86 ? 8.5 11.711 9.586 1 87.5 86 ALA A N 1
ATOM 707 C CA . ALA A 1 86 ? 9.523 10.773 9.125 1 87.5 86 ALA A CA 1
ATOM 708 C C . ALA A 1 86 ? 9.211 10.273 7.719 1 87.5 86 ALA A C 1
ATOM 710 O O . ALA A 1 86 ? 9.305 9.078 7.445 1 87.5 86 ALA A O 1
ATOM 711 N N . TRP A 1 87 ? 8.805 11.188 6.906 1 91.62 87 TRP A N 1
ATOM 712 C CA . TRP A 1 87 ? 8.461 10.836 5.527 1 91.62 87 TRP A CA 1
ATOM 713 C C . TRP A 1 87 ? 9.68 10.289 4.789 1 91.62 87 TRP A C 1
ATOM 715 O O . TRP A 1 87 ? 10.688 10.984 4.645 1 91.62 87 TRP A O 1
ATOM 725 N N . GLN A 1 88 ? 9.578 9.047 4.395 1 89.5 88 GLN A N 1
ATOM 726 C CA . GLN A 1 88 ? 10.602 8.344 3.633 1 89.5 88 GLN A CA 1
ATOM 727 C C . GLN A 1 88 ? 10.008 7.199 2.822 1 89.5 88 GLN A C 1
ATOM 729 O O . GLN A 1 88 ? 9.883 6.078 3.32 1 89.5 88 GLN A O 1
ATOM 734 N N . PRO A 1 89 ? 9.758 7.387 1.476 1 89.31 89 PRO A N 1
ATOM 735 C CA . PRO A 1 89 ? 9.078 6.379 0.663 1 89.31 89 PRO A CA 1
ATOM 736 C C . PRO A 1 89 ? 9.828 5.051 0.618 1 89.31 89 PRO A C 1
ATOM 738 O O . PRO A 1 89 ? 9.219 3.99 0.468 1 89.31 89 PRO A O 1
ATOM 741 N N . ASP A 1 90 ? 11.164 5.062 0.732 1 83.75 90 ASP A N 1
ATOM 742 C CA . ASP A 1 90 ? 11.984 3.857 0.618 1 83.75 90 ASP A CA 1
ATOM 743 C C . ASP A 1 90 ? 12.367 3.318 1.995 1 83.75 90 ASP A C 1
ATOM 745 O O . ASP A 1 90 ? 13.203 2.418 2.105 1 83.75 90 ASP A O 1
ATOM 749 N N . GLY A 1 91 ? 11.719 3.916 2.986 1 83.81 91 GLY A N 1
ATOM 750 C CA . GLY A 1 91 ? 12 3.457 4.336 1 83.81 91 GLY A CA 1
ATOM 751 C C . GLY A 1 91 ? 11.352 2.125 4.664 1 83.81 91 GLY A C 1
ATOM 752 O O . GLY A 1 91 ? 10.539 1.618 3.887 1 83.81 91 GLY A O 1
ATOM 753 N N . ALA A 1 92 ? 11.805 1.583 5.859 1 85.44 92 ALA A N 1
ATOM 754 C CA . ALA A 1 92 ? 11.312 0.285 6.309 1 85.44 92 ALA A CA 1
ATOM 755 C C . ALA A 1 92 ? 9.859 0.381 6.77 1 85.44 92 ALA A C 1
ATOM 757 O O . ALA A 1 92 ? 9.477 1.335 7.453 1 85.44 92 ALA A O 1
ATOM 758 N N . GLY A 1 93 ? 9.055 -0.595 6.27 1 86.31 93 GLY A N 1
ATOM 759 C CA . GLY A 1 93 ? 7.707 -0.718 6.793 1 86.31 93 GLY A CA 1
ATOM 760 C C . GLY A 1 93 ? 6.754 0.327 6.238 1 86.31 93 GLY A C 1
ATOM 761 O O . GLY A 1 93 ? 7.07 1.003 5.254 1 86.31 93 GLY A O 1
ATOM 762 N N . LYS A 1 94 ? 5.598 0.395 6.836 1 88.75 94 LYS A N 1
ATOM 763 C CA . LYS A 1 94 ? 4.512 1.246 6.355 1 88.75 94 LYS A CA 1
ATOM 764 C C . LYS A 1 94 ? 4.574 2.629 7 1 88.75 94 LYS A C 1
ATOM 766 O O . LYS A 1 94 ? 4.086 3.605 6.434 1 88.75 94 LYS A O 1
ATOM 771 N N . TYR A 1 95 ? 5.293 2.828 8.078 1 91.38 95 TYR A N 1
ATOM 772 C CA . TYR A 1 95 ? 5.316 4.004 8.938 1 91.38 95 TYR A CA 1
ATOM 773 C C . TYR A 1 95 ? 5.781 5.234 8.172 1 91.38 95 TYR A C 1
ATOM 775 O O . TYR A 1 95 ? 5.156 6.293 8.25 1 91.38 95 TYR A O 1
ATOM 783 N N . PRO A 1 96 ? 6.762 5.148 7.383 1 91.5 96 PRO A N 1
ATOM 784 C CA . PRO A 1 96 ? 7.273 6.371 6.754 1 91.5 96 PRO A CA 1
ATOM 785 C C . PRO A 1 96 ? 6.664 6.621 5.375 1 91.5 96 PRO A C 1
ATOM 787 O O . PRO A 1 96 ? 7.074 7.547 4.672 1 91.5 96 PRO A O 1
ATOM 790 N N . ARG A 1 97 ? 5.703 5.84 4.945 1 92 97 ARG A N 1
ATOM 791 C CA . ARG A 1 97 ? 5.156 5.91 3.594 1 92 97 ARG A CA 1
ATOM 792 C C . ARG A 1 97 ? 3.889 6.758 3.559 1 92 97 ARG A C 1
ATOM 794 O O . ARG A 1 97 ? 2.834 6.328 4.031 1 92 97 ARG A O 1
ATOM 801 N N . LEU A 1 98 ? 3.98 7.852 2.906 1 95.94 98 LEU A N 1
ATOM 802 C CA . LEU A 1 98 ? 2.896 8.828 2.816 1 95.94 98 LEU A CA 1
ATOM 803 C C . LEU A 1 98 ? 1.728 8.266 2.014 1 95.94 98 LEU A C 1
ATOM 805 O O . LEU A 1 98 ? 0.566 8.547 2.318 1 95.94 98 LEU A O 1
ATOM 809 N N . SER A 1 99 ? 2.031 7.434 0.994 1 92.88 99 SER A N 1
ATOM 810 C CA . SER A 1 99 ? 1.03 6.949 0.051 1 92.88 99 SER A CA 1
ATOM 811 C C . SER A 1 99 ? 0.102 5.93 0.707 1 92.88 99 SER A C 1
ATOM 813 O O . SER A 1 99 ? -0.934 5.574 0.141 1 92.88 99 SER A O 1
ATOM 815 N N . LEU A 1 100 ? 0.445 5.496 1.913 1 91.75 100 LEU A N 1
ATOM 816 C CA . LEU A 1 100 ? -0.365 4.469 2.561 1 91.75 100 LEU A CA 1
ATOM 817 C C . LEU A 1 100 ? -1.427 5.098 3.455 1 91.75 100 LEU A C 1
ATOM 819 O O . LEU A 1 100 ? -2.271 4.391 4.012 1 91.75 100 LEU A O 1
ATOM 823 N N . LEU A 1 101 ? -1.445 6.398 3.559 1 95.75 101 LEU A N 1
ATOM 824 C CA . LEU A 1 101 ? -2.57 7.074 4.195 1 95.75 101 LEU A CA 1
ATOM 825 C C . LEU A 1 101 ? -3.887 6.672 3.541 1 95.75 101 LEU A C 1
ATOM 827 O O . LEU A 1 101 ? -3.926 6.387 2.342 1 95.75 101 LEU A O 1
ATOM 831 N N . PRO A 1 102 ? -4.965 6.656 4.414 1 94.31 102 PRO A N 1
ATOM 832 C CA . PRO A 1 102 ? -6.262 6.367 3.795 1 94.31 102 PRO A CA 1
ATOM 833 C C . PRO A 1 102 ? -6.566 7.281 2.609 1 94.31 102 PRO A C 1
ATOM 835 O O . PRO A 1 102 ? -6.262 8.477 2.652 1 94.31 102 PRO A O 1
ATOM 838 N N . ASP A 1 103 ? -7.148 6.715 1.56 1 92.56 103 ASP A N 1
ATOM 839 C CA . ASP A 1 103 ? -7.441 7.465 0.34 1 92.56 103 ASP A CA 1
ATOM 840 C C . ASP A 1 103 ? -8.367 8.648 0.629 1 92.56 103 ASP A C 1
ATOM 842 O O . ASP A 1 103 ? -8.32 9.664 -0.069 1 92.56 103 ASP A O 1
ATOM 846 N N . SER A 1 104 ? -9.164 8.57 1.684 1 94.88 104 SER A N 1
ATOM 847 C CA . SER A 1 104 ? -10.156 9.594 2.01 1 94.88 104 SER A CA 1
ATOM 848 C C . SER A 1 104 ? -9.555 10.688 2.879 1 94.88 104 SER A C 1
ATOM 850 O O . SER A 1 104 ? -10.258 11.602 3.314 1 94.88 104 SER A O 1
ATOM 852 N N . MET A 1 105 ? -8.227 10.648 3.15 1 97.06 105 MET A N 1
ATOM 853 C CA . MET A 1 105 ? -7.551 11.719 3.875 1 97.06 105 MET A CA 1
ATOM 854 C C . MET A 1 105 ? -7.734 13.055 3.164 1 97.06 105 MET A C 1
ATOM 856 O O . MET A 1 105 ? -7.641 13.125 1.938 1 97.06 105 MET A O 1
ATOM 860 N N . ASP A 1 106 ? -7.98 14.094 3.943 1 98.5 106 ASP A N 1
ATOM 861 C CA . ASP A 1 106 ? -8.242 15.391 3.322 1 98.5 106 ASP A CA 1
ATOM 862 C C . ASP A 1 106 ? -6.973 16.234 3.264 1 98.5 106 ASP A C 1
ATOM 864 O O . ASP A 1 106 ? -6.629 16.781 2.211 1 98.5 106 ASP A O 1
ATOM 868 N N . VAL A 1 107 ? -6.285 16.391 4.406 1 98.81 107 VAL A N 1
ATOM 869 C CA . VAL A 1 107 ? -5.113 17.25 4.477 1 98.81 107 VAL A CA 1
ATOM 870 C C . VAL A 1 107 ? -4.031 16.578 5.324 1 98.81 107 VAL A C 1
ATOM 872 O O . VAL A 1 107 ? -4.316 16.047 6.395 1 98.81 107 VAL A O 1
ATOM 875 N N . VAL A 1 108 ? -2.873 16.547 4.824 1 98.75 108 VAL A N 1
ATOM 876 C CA . VAL A 1 108 ? -1.729 16.078 5.598 1 98.75 108 VAL A CA 1
ATOM 877 C C . VAL A 1 108 ? -0.627 17.141 5.59 1 98.75 108 VAL A C 1
ATOM 879 O O . VAL A 1 108 ? -0.325 17.719 4.547 1 98.75 108 VAL A O 1
ATOM 882 N N . SER A 1 109 ? -0.154 17.5 6.75 1 98.44 109 SER A N 1
ATOM 883 C CA . SER A 1 109 ? 0.971 18.406 6.922 1 98.44 109 SER A CA 1
ATOM 884 C C . SER A 1 109 ? 2.264 17.641 7.191 1 98.44 109 SER A C 1
ATOM 886 O O . SER A 1 109 ? 2.365 16.922 8.18 1 98.44 109 SER A O 1
ATOM 888 N N . ILE A 1 110 ? 3.182 17.812 6.305 1 96.25 110 ILE A N 1
ATOM 889 C CA . ILE A 1 110 ? 4.473 17.156 6.477 1 96.25 110 ILE A CA 1
ATOM 890 C C . ILE A 1 110 ? 5.258 17.844 7.594 1 96.25 110 ILE A C 1
ATOM 892 O O . ILE A 1 110 ? 5.598 19.016 7.488 1 96.25 110 ILE A O 1
ATOM 896 N N . TRP A 1 111 ? 5.477 17.016 8.547 1 89.06 111 TRP A N 1
ATOM 897 C CA . TRP A 1 111 ? 6.25 17.484 9.688 1 89.06 111 TRP A CA 1
ATOM 898 C C . TRP A 1 111 ? 7.707 17.047 9.578 1 89.06 111 TRP A C 1
ATOM 900 O O . TRP A 1 111 ? 8.047 15.914 9.914 1 89.06 111 TRP A O 1
ATOM 910 N N . GLY A 1 112 ? 8.445 17.859 9.062 1 80.38 112 GLY A N 1
ATOM 911 C CA . GLY A 1 112 ? 9.836 17.531 8.797 1 80.38 112 GLY A CA 1
ATOM 912 C C . GLY A 1 112 ? 10.047 16.906 7.434 1 80.38 112 GLY A C 1
ATOM 913 O O . GLY A 1 112 ? 9.094 16.453 6.793 1 80.38 112 GLY A O 1
ATOM 914 N N . ASN A 1 113 ? 11.242 16.922 6.953 1 81.12 113 ASN A N 1
ATOM 915 C CA . ASN A 1 113 ? 11.703 16.266 5.73 1 81.12 113 ASN A CA 1
ATOM 916 C C . ASN A 1 113 ? 10.906 16.734 4.516 1 81.12 113 ASN A C 1
ATOM 918 O O . ASN A 1 113 ? 10.625 15.945 3.611 1 81.12 113 ASN A O 1
ATOM 922 N N . TRP A 1 114 ? 10.391 17.938 4.574 1 89.31 114 TRP A N 1
ATOM 923 C CA . TRP A 1 114 ? 9.586 18.484 3.488 1 89.31 114 TRP A CA 1
ATOM 924 C C . TRP A 1 114 ? 10.469 19.062 2.393 1 89.31 114 TRP A C 1
ATOM 926 O O . TRP A 1 114 ? 9.977 19.469 1.333 1 89.31 114 TRP A O 1
ATOM 936 N N . HIS A 1 115 ? 11.727 19.062 2.521 1 86.44 115 HIS A N 1
ATOM 937 C CA . HIS A 1 115 ? 12.672 19.688 1.604 1 86.44 115 HIS A CA 1
ATOM 938 C C . HIS A 1 115 ? 13.578 18.656 0.943 1 86.44 115 HIS A C 1
ATOM 940 O O . HIS A 1 115 ? 13.547 17.484 1.306 1 86.44 115 HIS A O 1
ATOM 946 N N . SER A 1 116 ? 14.305 19.078 -0.081 1 87.5 116 SER A N 1
ATOM 947 C CA . SER A 1 116 ? 15.258 18.234 -0.789 1 87.5 116 SER A CA 1
ATOM 948 C C . SER A 1 116 ? 14.609 16.922 -1.228 1 87.5 116 SER A C 1
ATOM 950 O O . SER A 1 116 ? 15.148 15.844 -0.962 1 87.5 116 SER A O 1
ATOM 952 N N . LEU A 1 117 ? 13.555 17.047 -1.901 1 92.81 117 LEU A N 1
ATOM 953 C CA . LEU A 1 117 ? 12.781 15.859 -2.254 1 92.81 117 LEU A CA 1
ATOM 954 C C . LEU A 1 117 ? 13.492 15.039 -3.324 1 92.81 117 LEU A C 1
ATOM 956 O O . LEU A 1 117 ? 13.938 15.586 -4.336 1 92.81 117 LEU A O 1
ATOM 960 N N . SER A 1 118 ? 13.617 13.742 -3.061 1 92.38 118 SER A N 1
ATOM 961 C CA . SER A 1 118 ? 14.031 12.781 -4.082 1 92.38 118 SER A CA 1
ATOM 962 C C . SER A 1 118 ? 12.93 12.57 -5.121 1 92.38 118 SER A C 1
ATOM 964 O O . SER A 1 118 ? 11.805 13.031 -4.938 1 92.38 118 SER A O 1
ATOM 966 N N . GLU A 1 119 ? 13.289 11.898 -6.168 1 92.62 119 GLU A N 1
ATOM 967 C CA . GLU A 1 119 ? 12.305 11.555 -7.184 1 92.62 119 GLU A CA 1
ATOM 968 C C . GLU A 1 119 ? 11.195 10.68 -6.602 1 92.62 119 GLU A C 1
ATOM 970 O O . GLU A 1 119 ? 10.023 10.836 -6.961 1 92.62 119 GLU A O 1
ATOM 975 N N . GLU A 1 120 ? 11.57 9.773 -5.715 1 91.56 120 GLU A N 1
ATOM 976 C CA . GLU A 1 120 ? 10.602 8.891 -5.078 1 91.56 120 GLU A CA 1
ATOM 977 C C . GLU A 1 120 ? 9.617 9.672 -4.215 1 91.56 120 GLU A C 1
ATOM 979 O O . GLU A 1 120 ? 8.43 9.367 -4.176 1 91.56 120 GLU A O 1
ATOM 984 N N . LYS A 1 121 ? 10.078 10.695 -3.553 1 95.12 121 LYS A N 1
ATOM 985 C CA . LYS A 1 121 ? 9.211 11.547 -2.746 1 95.12 121 LYS A CA 1
ATOM 986 C C . LYS A 1 121 ? 8.234 12.328 -3.625 1 95.12 121 LYS A C 1
ATOM 988 O O . LYS A 1 121 ? 7.047 12.422 -3.312 1 95.12 121 LYS A O 1
ATOM 993 N N . ILE A 1 122 ? 8.805 12.844 -4.703 1 96.81 122 ILE A N 1
ATOM 994 C CA . ILE A 1 122 ? 7.957 13.625 -5.602 1 96.81 122 ILE A CA 1
ATOM 995 C C . ILE A 1 122 ? 6.852 12.734 -6.168 1 96.81 122 ILE A C 1
ATOM 997 O O . ILE A 1 122 ? 5.684 13.133 -6.207 1 96.81 122 ILE A O 1
ATOM 1001 N N . LYS A 1 123 ? 7.234 11.508 -6.582 1 93.44 123 LYS A N 1
ATOM 1002 C CA . LYS A 1 123 ? 6.246 10.562 -7.105 1 93.44 123 LYS A CA 1
ATOM 1003 C C . LYS A 1 123 ? 5.18 10.25 -6.062 1 93.44 123 LYS A C 1
ATOM 1005 O O . LYS A 1 123 ? 3.986 10.234 -6.375 1 93.44 123 LYS A O 1
ATOM 1010 N N . GLU A 1 124 ? 5.586 10.016 -4.875 1 95.56 124 GLU A N 1
ATOM 1011 C CA . GLU A 1 124 ? 4.652 9.711 -3.797 1 95.56 124 GLU A CA 1
ATOM 1012 C C . GLU A 1 124 ? 3.748 10.898 -3.49 1 95.56 124 GLU A C 1
ATOM 1014 O O . GLU A 1 124 ? 2.543 10.734 -3.297 1 95.56 124 GLU A O 1
ATOM 1019 N N . LEU A 1 125 ? 4.297 12.07 -3.457 1 98.12 125 LEU A N 1
ATOM 1020 C CA . LEU A 1 125 ? 3.533 13.297 -3.258 1 98.12 125 LEU A CA 1
ATOM 1021 C C . LEU A 1 125 ? 2.436 13.43 -4.309 1 98.12 125 LEU A C 1
ATOM 1023 O O . LEU A 1 125 ? 1.271 13.656 -3.973 1 98.12 125 LEU A O 1
ATOM 1027 N N . ARG A 1 126 ? 2.777 13.211 -5.559 1 97.5 126 ARG A N 1
ATOM 1028 C CA . ARG A 1 126 ? 1.815 13.328 -6.648 1 97.5 126 ARG A CA 1
ATOM 1029 C C . ARG A 1 126 ? 0.727 12.266 -6.539 1 97.5 126 ARG A C 1
ATOM 1031 O O . ARG A 1 126 ? -0.445 12.539 -6.801 1 97.5 126 ARG A O 1
ATOM 1038 N N . SER A 1 127 ? 1.151 11.062 -6.16 1 94.69 127 SER A N 1
ATOM 1039 C CA . SER A 1 127 ? 0.173 9.992 -6.047 1 94.69 127 SER A CA 1
ATOM 1040 C C . SER A 1 127 ? -0.867 10.297 -4.973 1 94.69 127 SER A C 1
ATOM 1042 O O . SER A 1 127 ? -2.051 10 -5.145 1 94.69 127 SER A O 1
ATOM 1044 N N . VAL A 1 128 ? -0.492 10.914 -3.898 1 97.25 128 VAL A N 1
ATOM 1045 C CA . VAL A 1 128 ? -1.395 11.289 -2.814 1 97.25 128 VAL A CA 1
ATOM 1046 C C . VAL A 1 128 ? -2.283 12.453 -3.264 1 97.25 128 VAL A C 1
ATOM 1048 O O . VAL A 1 128 ? -3.496 12.43 -3.045 1 97.25 128 VAL A O 1
ATOM 1051 N N . GLN A 1 129 ? -1.704 13.375 -3.994 1 98.06 129 GLN A N 1
ATOM 1052 C CA . GLN A 1 129 ? -2.441 14.547 -4.457 1 98.06 129 GLN A CA 1
ATOM 1053 C C . GLN A 1 129 ? -3.441 14.172 -5.547 1 98.06 129 GLN A C 1
ATOM 1055 O O . GLN A 1 129 ? -4.5 14.789 -5.672 1 98.06 129 GLN A O 1
ATOM 1060 N N . ALA A 1 130 ? -3.131 13.141 -6.301 1 96.19 130 ALA A N 1
ATOM 1061 C CA . ALA A 1 130 ? -4.035 12.68 -7.352 1 96.19 130 ALA A CA 1
ATOM 1062 C C . ALA A 1 130 ? -5.367 12.219 -6.762 1 96.19 130 ALA A C 1
ATOM 1064 O O . ALA A 1 130 ? -6.398 12.258 -7.438 1 96.19 130 ALA A O 1
ATOM 1065 N N . LYS A 1 131 ? -5.348 11.852 -5.512 1 95.69 131 LYS A N 1
ATOM 1066 C CA . LYS A 1 131 ? -6.547 11.375 -4.824 1 95.69 131 LYS A CA 1
ATOM 1067 C C . LYS A 1 131 ? -7.328 12.539 -4.223 1 95.69 131 LYS A C 1
ATOM 1069 O O . LYS A 1 131 ? -8.375 12.336 -3.598 1 95.69 131 LYS A O 1
ATOM 1074 N N . GLY A 1 132 ? -6.84 13.711 -4.34 1 97.56 132 GLY A N 1
ATOM 1075 C CA . GLY A 1 132 ? -7.504 14.898 -3.824 1 97.56 132 GLY A CA 1
ATOM 1076 C C . GLY A 1 132 ? -7.023 15.305 -2.443 1 97.56 132 GLY A C 1
ATOM 1077 O O . GLY A 1 132 ? -7.484 16.297 -1.887 1 97.56 132 GLY A O 1
ATOM 1078 N N . THR A 1 133 ? -6.094 14.531 -1.854 1 98.5 133 THR A N 1
ATOM 1079 C CA . THR A 1 133 ? -5.535 14.891 -0.557 1 98.5 133 THR A CA 1
ATOM 1080 C C . THR A 1 133 ? -4.586 16.078 -0.69 1 98.5 133 THR A C 1
ATOM 1082 O O . THR A 1 133 ? -3.707 16.078 -1.556 1 98.5 133 THR A O 1
ATOM 1085 N N . LYS A 1 134 ? -4.816 17.078 0.085 1 98.81 134 LYS A N 1
ATOM 1086 C CA . LYS A 1 134 ? -3.91 18.219 0.115 1 98.81 134 LYS A CA 1
ATOM 1087 C C . LYS A 1 134 ? -2.703 17.953 1.007 1 98.81 134 LYS A C 1
ATOM 1089 O O . LYS A 1 134 ? -2.854 17.484 2.141 1 98.81 134 LYS A O 1
ATOM 1094 N N . VAL A 1 135 ? -1.544 18.141 0.446 1 98.88 135 VAL A N 1
ATOM 1095 C CA . VAL A 1 135 ? -0.301 17.969 1.191 1 98.88 135 VAL A CA 1
ATOM 1096 C C . VAL A 1 135 ? 0.341 19.344 1.438 1 98.88 135 VAL A C 1
ATOM 1098 O O . VAL A 1 135 ? 0.691 20.047 0.49 1 98.88 135 VAL A O 1
ATOM 1101 N N . ILE A 1 136 ? 0.479 19.688 2.691 1 98.81 136 ILE A N 1
ATOM 1102 C CA . ILE A 1 136 ? 1.032 21 3.037 1 98.81 136 ILE A CA 1
ATOM 1103 C C . ILE A 1 136 ? 2.271 20.812 3.91 1 98.81 136 ILE A C 1
ATOM 1105 O O . ILE A 1 136 ? 2.615 19.688 4.289 1 98.81 136 ILE A O 1
ATOM 1109 N N . ILE A 1 137 ? 3.006 21.875 4.113 1 97.5 137 ILE A N 1
ATOM 1110 C CA . ILE A 1 137 ? 4.191 21.891 4.965 1 97.5 137 ILE A CA 1
ATOM 1111 C C . ILE A 1 137 ? 4.035 22.953 6.051 1 97.5 137 ILE A C 1
ATOM 1113 O O . ILE A 1 137 ? 3.162 23.812 5.961 1 97.5 137 ILE A O 1
ATOM 1117 N N . GLY A 1 138 ? 4.805 22.781 7.09 1 95.12 138 GLY A N 1
ATOM 1118 C CA . GLY A 1 138 ? 4.707 23.766 8.164 1 95.12 138 GLY A CA 1
ATOM 1119 C C . GLY A 1 138 ? 5.773 23.594 9.227 1 95.12 138 GLY A C 1
ATOM 1120 O O . GLY A 1 138 ? 6.438 22.562 9.289 1 95.12 138 GLY A O 1
ATOM 1121 N N . TRP A 1 139 ? 5.984 24.625 9.938 1 91.81 139 TRP A N 1
ATOM 1122 C CA . TRP A 1 139 ? 6.914 24.656 11.062 1 91.81 139 TRP A CA 1
ATOM 1123 C C . TRP A 1 139 ? 6.605 25.812 12 1 91.81 139 TRP A C 1
ATOM 1125 O O . TRP A 1 139 ? 5.812 26.703 11.664 1 91.81 139 TRP A O 1
ATOM 1135 N N . ILE A 1 140 ? 7.258 25.734 13.188 1 92.81 140 ILE A N 1
ATOM 1136 C CA . ILE A 1 140 ? 7.152 26.812 14.156 1 92.81 140 ILE A CA 1
ATOM 1137 C C . ILE A 1 140 ? 7.918 28.031 13.656 1 92.81 140 ILE A C 1
ATOM 1139 O O . ILE A 1 140 ? 9.031 27.906 13.148 1 92.81 140 ILE A O 1
ATOM 1143 N N . ILE A 1 141 ? 7.32 29.172 13.773 1 92.75 141 ILE A N 1
ATOM 1144 C CA . ILE A 1 141 ? 8 30.406 13.383 1 92.75 141 ILE A CA 1
ATOM 1145 C C . ILE A 1 141 ? 8.117 31.328 14.586 1 92.75 141 ILE A C 1
ATOM 1147 O O . ILE A 1 141 ? 7.109 31.734 15.172 1 92.75 141 ILE A O 1
ATOM 1151 N N . GLU A 1 142 ? 9.352 31.625 14.953 1 92.5 142 GLU A N 1
ATOM 1152 C CA . GLU A 1 142 ? 9.688 32.594 15.992 1 92.5 142 GLU A CA 1
ATOM 1153 C C . GLU A 1 142 ? 10.289 33.844 15.391 1 92.5 142 GLU A C 1
ATOM 1155 O O . GLU A 1 142 ? 9.906 34.969 15.75 1 92.5 142 GLU A O 1
ATOM 1160 N N . ASP A 1 143 ? 11.148 33.562 14.398 1 89.88 143 ASP A N 1
ATOM 1161 C CA . ASP A 1 143 ? 11.953 34.625 13.797 1 89.88 143 ASP A CA 1
ATOM 1162 C C . ASP A 1 143 ? 11.844 34.625 12.273 1 89.88 143 ASP A C 1
ATOM 1164 O O . ASP A 1 143 ? 11.523 33.594 11.68 1 89.88 143 ASP A O 1
ATOM 1168 N N . ILE A 1 144 ? 12.156 35.781 11.75 1 91.44 144 ILE A N 1
ATOM 1169 C CA . ILE A 1 144 ? 12.25 35.875 10.297 1 91.44 144 ILE A CA 1
ATOM 1170 C C . ILE A 1 144 ? 13.312 34.906 9.789 1 91.44 144 ILE A C 1
ATOM 1172 O O . ILE A 1 144 ? 14.445 34.906 10.281 1 91.44 144 ILE A O 1
ATOM 1176 N N . GLY A 1 145 ? 12.883 34 8.891 1 87.75 145 GLY A N 1
ATOM 1177 C CA . GLY A 1 145 ? 13.852 33.125 8.25 1 87.75 145 GLY A CA 1
ATOM 1178 C C . GLY A 1 145 ? 13.859 31.719 8.82 1 87.75 145 GLY A C 1
ATOM 1179 O O . GLY A 1 145 ? 14.555 30.828 8.312 1 87.75 145 GLY A O 1
ATOM 1180 N N . ASP A 1 146 ? 13.062 31.484 9.859 1 85.75 146 ASP A N 1
ATOM 1181 C CA . ASP A 1 146 ? 13.023 30.156 10.477 1 85.75 146 ASP A CA 1
ATOM 1182 C C . ASP A 1 146 ? 12.797 29.062 9.43 1 85.75 146 ASP A C 1
ATOM 1184 O O . ASP A 1 146 ? 11.906 29.188 8.578 1 85.75 146 ASP A O 1
ATOM 1188 N N . GLN A 1 147 ? 13.617 27.984 9.383 1 80.88 147 GLN A N 1
ATOM 1189 C CA . GLN A 1 147 ? 13.578 26.75 8.594 1 80.88 147 GLN A CA 1
ATOM 1190 C C . GLN A 1 147 ? 14 27.016 7.152 1 80.88 147 GLN A C 1
ATOM 1192 O O . GLN A 1 147 ? 14.133 26.078 6.359 1 80.88 147 GLN A O 1
ATOM 1197 N N . ILE A 1 148 ? 14.031 28.172 6.668 1 78.69 148 ILE A N 1
ATOM 1198 C CA . ILE A 1 148 ? 14.469 28.438 5.301 1 78.69 148 ILE A CA 1
ATOM 1199 C C . ILE A 1 148 ? 15.914 28.938 5.312 1 78.69 148 ILE A C 1
ATOM 1201 O O . ILE A 1 148 ? 16.281 29.797 6.125 1 78.69 148 ILE A O 1
ATOM 1205 N N . LYS A 1 149 ? 17.078 28.562 5.754 1 59.78 149 LYS A N 1
ATOM 1206 C CA . LYS A 1 149 ? 18.453 28.922 6.051 1 59.78 149 LYS A CA 1
ATOM 1207 C C . LYS A 1 149 ? 18.859 30.203 5.336 1 59.78 149 LYS A C 1
ATOM 1209 O O . LYS A 1 149 ? 20.047 30.406 5.051 1 59.78 149 LYS A O 1
ATOM 1214 N N . TRP A 1 150 ? 18.188 31.062 4.77 1 49.78 150 TRP A N 1
ATOM 1215 C CA . TRP A 1 150 ? 19.156 32.094 4.438 1 49.78 150 TRP A CA 1
ATOM 1216 C C . TRP A 1 150 ? 19.719 32.75 5.703 1 49.78 150 TRP A C 1
ATOM 1218 O O . TRP A 1 150 ? 19.031 32.812 6.727 1 49.78 150 TRP A O 1
ATOM 1228 N N . GLY A 1 151 ? 20.953 32.188 6.211 1 45.56 151 GLY A N 1
ATOM 1229 C CA . GLY A 1 151 ? 21.469 32.938 7.352 1 45.56 151 GLY A CA 1
ATOM 1230 C C . GLY A 1 151 ? 20.828 34.281 7.523 1 45.56 151 GLY A C 1
ATOM 1231 O O . GLY A 1 151 ? 20.422 34.906 6.543 1 45.56 151 GLY A O 1
ATOM 1232 N N . ARG A 1 152 ? 20.188 34.5 8.781 1 48.44 152 ARG A N 1
ATOM 1233 C CA . ARG A 1 152 ? 19.625 35.812 9.094 1 48.44 152 ARG A CA 1
ATOM 1234 C C . ARG A 1 152 ? 20.422 36.938 8.406 1 48.44 152 ARG A C 1
ATOM 1236 O O . ARG A 1 152 ? 19.844 37.938 7.984 1 48.44 152 ARG A O 1
ATOM 1243 N N . ASP A 1 153 ? 21.625 36.625 8.367 1 57.19 153 ASP A N 1
ATOM 1244 C CA . ASP A 1 153 ? 22.5 37.688 7.844 1 57.19 153 ASP A CA 1
ATOM 1245 C C . ASP A 1 153 ? 22.234 37.938 6.359 1 57.19 153 ASP A C 1
ATOM 1247 O O . ASP A 1 153 ? 22.734 38.906 5.789 1 57.19 153 ASP A O 1
ATOM 1251 N N . GLN A 1 154 ? 21.188 37.094 6 1 65.56 154 GLN A N 1
ATOM 1252 C CA . GLN A 1 154 ? 20.953 37.312 4.574 1 65.56 154 GLN A CA 1
ATOM 1253 C C . GLN A 1 154 ? 19.609 37.969 4.309 1 65.56 154 GLN A C 1
ATOM 1255 O O . GLN A 1 154 ? 19.188 38.094 3.158 1 65.56 154 GLN A O 1
ATOM 1260 N N . TRP A 1 155 ? 19.031 38.438 5.5 1 77.5 155 TRP A N 1
ATOM 1261 C CA . TRP A 1 155 ? 17.75 39.094 5.312 1 77.5 155 TRP A CA 1
ATOM 1262 C C . TRP A 1 155 ? 17.891 40.594 5.395 1 77.5 155 TRP A C 1
ATOM 1264 O O . TRP A 1 155 ? 18.797 41.094 6.066 1 77.5 155 TRP A O 1
ATOM 1274 N N . PRO A 1 156 ? 17.047 41.312 4.773 1 81.62 156 PRO A N 1
ATOM 1275 C CA . PRO A 1 156 ? 17.109 42.781 4.84 1 81.62 156 PRO A CA 1
ATOM 1276 C C . PRO A 1 156 ? 17.047 43.312 6.27 1 81.62 156 PRO A C 1
ATOM 1278 O O . PRO A 1 156 ? 16.453 42.688 7.145 1 81.62 156 PRO A O 1
ATOM 1281 N N . ALA A 1 157 ? 17.719 44.469 6.398 1 82.69 157 ALA A N 1
ATOM 1282 C CA . ALA A 1 157 ? 17.719 45.125 7.707 1 82.69 157 ALA A CA 1
ATOM 1283 C C . ALA A 1 157 ? 16.328 45.625 8.078 1 82.69 157 ALA A C 1
ATOM 1285 O O . ALA A 1 157 ? 15.938 45.594 9.242 1 82.69 157 ALA A O 1
ATOM 1286 N N . ASP A 1 158 ? 15.625 46 7.043 1 90.94 158 ASP A N 1
ATOM 1287 C CA . ASP A 1 158 ? 14.25 46.438 7.246 1 90.94 158 ASP A CA 1
ATOM 1288 C C . ASP A 1 158 ? 13.328 45.25 7.488 1 90.94 158 ASP A C 1
ATOM 1290 O O . ASP A 1 158 ? 13.156 44.406 6.609 1 90.94 158 ASP A O 1
ATOM 1294 N N . ASP A 1 159 ? 12.656 45.281 8.633 1 92.19 159 ASP A N 1
ATOM 1295 C CA . ASP A 1 159 ? 11.836 44.125 9.031 1 92.19 159 ASP A CA 1
ATOM 1296 C C . ASP A 1 159 ? 10.672 43.938 8.062 1 92.19 159 ASP A C 1
ATOM 1298 O O . ASP A 1 159 ? 10.297 42.812 7.766 1 92.19 159 ASP A O 1
ATOM 1302 N N . THR A 1 160 ? 10.125 45.031 7.664 1 95.75 160 THR A N 1
ATOM 1303 C CA . THR A 1 160 ? 9 44.938 6.742 1 95.75 160 THR A CA 1
ATOM 1304 C C . THR A 1 160 ? 9.422 44.219 5.465 1 95.75 160 THR A C 1
ATOM 1306 O O . THR A 1 160 ? 8.742 43.281 5.027 1 95.75 160 THR A O 1
ATOM 1309 N N . GLN A 1 161 ? 10.492 44.625 4.945 1 95.31 161 GLN A N 1
ATOM 1310 C CA . GLN A 1 161 ? 11 44 3.738 1 95.31 161 GLN A CA 1
ATOM 1311 C C . GLN A 1 161 ? 11.438 42.562 4.02 1 95.31 161 GLN A C 1
ATOM 1313 O O . GLN A 1 161 ? 11.211 41.656 3.199 1 95.31 161 GLN A O 1
ATOM 1318 N N . ALA A 1 162 ? 12.078 42.344 5.105 1 94 162 ALA A N 1
ATOM 1319 C CA . ALA A 1 162 ? 12.539 41.031 5.48 1 94 162 ALA A CA 1
ATOM 1320 C C . ALA A 1 162 ? 11.367 40.062 5.621 1 94 162 ALA A C 1
ATOM 1322 O O . ALA A 1 162 ? 11.438 38.906 5.18 1 94 162 ALA A O 1
ATOM 1323 N N . ILE A 1 163 ? 10.312 40.5 6.184 1 96.62 163 ILE A N 1
ATOM 1324 C CA . ILE A 1 163 ? 9.117 39.688 6.395 1 96.62 163 ILE A CA 1
ATOM 1325 C C . ILE A 1 163 ? 8.523 39.281 5.047 1 96.62 163 ILE A C 1
ATOM 1327 O O . ILE A 1 163 ? 8.18 38.125 4.836 1 96.62 163 ILE A O 1
ATOM 1331 N N . LYS A 1 164 ? 8.43 40.219 4.176 1 96.5 164 LYS A N 1
ATOM 1332 C CA . LYS A 1 164 ? 7.879 39.938 2.852 1 96.5 164 LYS A CA 1
ATOM 1333 C C . LYS A 1 164 ? 8.742 38.938 2.094 1 96.5 164 LYS A C 1
ATOM 1335 O O . LYS A 1 164 ? 8.219 38.031 1.44 1 96.5 164 LYS A O 1
ATOM 1340 N N . GLU A 1 165 ? 10.039 39.062 2.201 1 93.62 165 GLU A N 1
ATOM 1341 C CA . GLU A 1 165 ? 10.945 38.156 1.521 1 93.62 165 GLU A CA 1
ATOM 1342 C C . GLU A 1 165 ? 10.891 36.75 2.145 1 93.62 165 GLU A C 1
ATOM 1344 O O . GLU A 1 165 ? 11.016 35.75 1.443 1 93.62 165 GLU A O 1
ATOM 1349 N N . TYR A 1 166 ? 10.766 36.688 3.441 1 93.88 166 TYR A N 1
ATOM 1350 C CA . TYR A 1 166 ? 10.625 35.406 4.121 1 93.88 166 TYR A CA 1
ATOM 1351 C C . TYR A 1 166 ? 9.359 34.688 3.674 1 93.88 166 TYR A C 1
ATOM 1353 O O . TYR A 1 166 ? 9.406 33.5 3.32 1 93.88 166 TYR A O 1
ATOM 1361 N N . ALA A 1 167 ? 8.234 35.438 3.645 1 97.06 167 ALA A N 1
ATOM 1362 C CA . ALA A 1 167 ? 6.984 34.875 3.148 1 97.06 167 ALA A CA 1
ATOM 1363 C C . ALA A 1 167 ? 7.141 34.375 1.716 1 97.06 167 ALA A C 1
ATOM 1365 O O . ALA A 1 167 ? 6.703 33.25 1.386 1 97.06 167 ALA A O 1
ATOM 1366 N N . GLN A 1 168 ? 7.805 35.156 0.87 1 95.44 168 GLN A N 1
ATOM 1367 C CA . GLN A 1 168 ? 8.031 34.781 -0.518 1 95.44 168 GLN A CA 1
ATOM 1368 C C . GLN A 1 168 ? 8.852 33.5 -0.603 1 95.44 168 GLN A C 1
ATOM 1370 O O . GLN A 1 168 ? 8.562 32.625 -1.426 1 95.44 168 GLN A O 1
ATOM 1375 N N . ALA A 1 169 ? 9.852 33.406 0.227 1 92.62 169 ALA A N 1
ATOM 1376 C CA . ALA A 1 169 ? 10.703 32.219 0.221 1 92.62 169 ALA A CA 1
ATOM 1377 C C . ALA A 1 169 ? 9.898 30.969 0.563 1 92.62 169 ALA A C 1
ATOM 1379 O O . ALA A 1 169 ? 10.102 29.906 -0.033 1 92.62 169 ALA A O 1
ATOM 1380 N N . ILE A 1 170 ? 8.992 31.031 1.521 1 95.56 170 ILE A N 1
ATOM 1381 C CA . ILE A 1 170 ? 8.141 29.922 1.9 1 95.56 170 ILE A CA 1
ATOM 1382 C C . ILE A 1 170 ? 7.25 29.531 0.722 1 95.56 170 ILE A C 1
ATOM 1384 O O . ILE A 1 170 ? 7.168 28.344 0.36 1 95.56 170 ILE A O 1
ATOM 1388 N N . VAL A 1 171 ? 6.66 30.5 0.109 1 97.44 171 VAL A N 1
ATOM 1389 C CA . VAL A 1 171 ? 5.734 30.219 -0.985 1 97.44 171 VAL A CA 1
ATOM 1390 C C . VAL A 1 171 ? 6.5 29.672 -2.186 1 97.44 171 VAL A C 1
ATOM 1392 O O . VAL A 1 171 ? 6.004 28.797 -2.904 1 97.44 171 VAL A O 1
ATOM 1395 N N . ASP A 1 172 ? 7.746 30.188 -2.434 1 94.44 172 ASP A N 1
ATOM 1396 C CA . ASP A 1 172 ? 8.586 29.625 -3.492 1 94.44 172 ASP A CA 1
ATOM 1397 C C . ASP A 1 172 ? 8.852 28.141 -3.258 1 94.44 172 ASP A C 1
ATOM 1399 O O . ASP A 1 172 ? 8.867 27.359 -4.203 1 94.44 172 ASP A O 1
ATOM 1403 N N . THR A 1 173 ? 9.094 27.828 -2.035 1 93.19 173 THR A N 1
ATOM 1404 C CA . THR A 1 173 ? 9.312 26.438 -1.684 1 93.19 173 THR A CA 1
ATOM 1405 C C . THR A 1 173 ? 8.062 25.594 -1.973 1 93.19 173 THR A C 1
ATOM 1407 O O . THR A 1 173 ? 8.156 24.516 -2.543 1 93.19 173 THR A O 1
ATOM 1410 N N . ILE A 1 174 ? 6.922 26.062 -1.583 1 97.56 174 ILE A N 1
ATOM 1411 C CA . ILE A 1 174 ? 5.645 25.406 -1.823 1 97.56 174 ILE A CA 1
ATOM 1412 C C . ILE A 1 174 ? 5.445 25.188 -3.322 1 97.56 174 ILE A C 1
ATOM 1414 O O . ILE A 1 174 ? 5.09 24.094 -3.76 1 97.56 174 ILE A O 1
ATOM 1418 N N . ASN A 1 175 ? 5.777 26.172 -4.09 1 97.12 175 ASN A N 1
ATOM 1419 C CA . ASN A 1 175 ? 5.594 26.109 -5.535 1 97.12 175 ASN A CA 1
ATOM 1420 C C . ASN A 1 175 ? 6.621 25.188 -6.184 1 97.12 175 ASN A C 1
ATOM 1422 O O . ASN A 1 175 ? 6.297 24.438 -7.117 1 97.12 175 ASN A O 1
ATOM 1426 N N . LYS A 1 176 ? 7.793 25.219 -5.719 1 95.12 176 LYS A N 1
ATOM 1427 C CA . LYS A 1 176 ? 8.867 24.406 -6.27 1 95.12 176 LYS A CA 1
ATOM 1428 C C . LYS A 1 176 ? 8.492 22.922 -6.242 1 95.12 176 LYS A C 1
ATOM 1430 O O . LYS A 1 176 ? 8.672 22.219 -7.234 1 95.12 176 LYS A O 1
ATOM 1435 N N . TYR A 1 177 ? 7.926 22.484 -5.137 1 96.94 177 TYR A N 1
ATOM 1436 C CA . TYR A 1 177 ? 7.672 21.062 -4.977 1 96.94 177 TYR A CA 1
ATOM 1437 C C . TYR A 1 177 ? 6.207 20.734 -5.246 1 96.94 177 TYR A C 1
ATOM 1439 O O . TYR A 1 177 ? 5.836 19.562 -5.367 1 96.94 177 TYR A O 1
ATOM 1447 N N . GLY A 1 178 ? 5.41 21.781 -5.367 1 98.06 178 GLY A N 1
ATOM 1448 C CA . GLY A 1 178 ? 4 21.578 -5.652 1 98.06 178 GLY A CA 1
ATOM 1449 C C . GLY A 1 178 ? 3.191 21.203 -4.422 1 98.06 178 GLY A C 1
ATOM 1450 O O . GLY A 1 178 ? 2.258 20.406 -4.504 1 98.06 178 GLY A O 1
ATOM 1451 N N . TYR A 1 179 ? 3.578 21.703 -3.27 1 98.56 179 TYR A N 1
ATOM 1452 C CA . TYR A 1 179 ? 2.758 21.531 -2.076 1 98.56 179 TYR A CA 1
ATOM 1453 C C . TYR A 1 179 ? 1.474 22.344 -2.172 1 98.56 179 TYR A C 1
ATOM 1455 O O . TYR A 1 179 ? 1.335 23.203 -3.055 1 98.56 179 TYR A O 1
ATOM 1463 N N . ASP A 1 180 ? 0.591 22.016 -1.234 1 98.88 180 ASP A N 1
ATOM 1464 C CA . ASP A 1 180 ? -0.754 22.562 -1.354 1 98.88 180 ASP A CA 1
ATOM 1465 C C . ASP A 1 180 ? -0.987 23.672 -0.328 1 98.88 180 ASP A C 1
ATOM 1467 O O . ASP A 1 180 ? -2.096 24.188 -0.215 1 98.88 180 ASP A O 1
ATOM 1471 N N . GLY A 1 181 ? -0.011 24.062 0.397 1 98.88 181 GLY A N 1
ATOM 1472 C CA . GLY A 1 181 ? -0.224 25.141 1.356 1 98.88 181 GLY A CA 1
ATOM 1473 C C . GLY A 1 181 ? 0.761 25.109 2.51 1 98.88 181 GLY A C 1
ATOM 1474 O O . GLY A 1 181 ? 1.815 24.484 2.418 1 98.88 181 GLY A O 1
ATOM 1475 N N . PHE A 1 182 ? 0.418 25.891 3.539 1 98.75 182 PHE A N 1
ATOM 1476 C CA . PHE A 1 182 ? 1.294 26.062 4.691 1 98.75 182 PHE A CA 1
ATOM 1477 C C . PHE A 1 182 ? 0.511 25.922 5.992 1 98.75 182 PHE A C 1
ATOM 1479 O O . PHE A 1 182 ? -0.604 26.438 6.109 1 98.75 182 PHE A O 1
ATOM 1486 N N . ASP A 1 183 ? 1.084 25.172 6.82 1 98.44 183 ASP A N 1
ATOM 1487 C CA . ASP A 1 183 ? 0.597 24.953 8.18 1 98.44 183 ASP A CA 1
ATOM 1488 C C . ASP A 1 183 ? 1.435 25.734 9.188 1 98.44 183 ASP A C 1
ATOM 1490 O O . ASP A 1 183 ? 2.463 25.25 9.664 1 98.44 183 ASP A O 1
ATOM 1494 N N . TYR A 1 184 ? 0.995 26.969 9.578 1 98.38 184 TYR A N 1
ATOM 1495 C CA . TYR A 1 184 ? 1.73 27.859 10.469 1 98.38 184 TYR A CA 1
ATOM 1496 C C . TYR A 1 184 ? 1.627 27.406 11.914 1 98.38 184 TYR A C 1
ATOM 1498 O O . TYR A 1 184 ? 0.568 27.516 12.539 1 98.38 184 TYR A O 1
ATOM 1506 N N . ASP A 1 185 ? 2.725 26.875 12.375 1 96.81 185 ASP A N 1
ATOM 1507 C CA . ASP A 1 185 ? 2.803 26.5 13.781 1 96.81 185 ASP A CA 1
ATOM 1508 C C . ASP A 1 185 ? 3.115 27.703 14.664 1 96.81 185 ASP A C 1
ATOM 1510 O O . ASP A 1 185 ? 4.281 28.047 14.859 1 96.81 185 ASP A O 1
ATOM 1514 N N . TYR A 1 186 ? 2.07 28.328 15.211 1 97.69 186 TYR A N 1
ATOM 1515 C CA . TYR A 1 186 ? 2.082 29.531 16.031 1 97.69 186 TYR A CA 1
ATOM 1516 C C . TYR A 1 186 ? 1.981 29.188 17.516 1 97.69 186 TYR A C 1
ATOM 1518 O O . TYR A 1 186 ? 0.89 28.922 18.016 1 97.69 186 TYR A O 1
ATOM 1526 N N . GLU A 1 187 ? 3.17 29.328 18.281 1 96.5 187 GLU A N 1
ATOM 1527 C CA . GLU A 1 187 ? 3.145 28.797 19.641 1 96.5 187 GLU A CA 1
ATOM 1528 C C . GLU A 1 187 ? 3.781 29.781 20.625 1 96.5 187 GLU A C 1
ATOM 1530 O O . GLU A 1 187 ? 4.562 29.375 21.484 1 96.5 187 GLU A O 1
ATOM 1535 N N . PRO A 1 188 ? 3.418 30.984 20.562 1 97 188 PRO A N 1
ATOM 1536 C CA . PRO A 1 188 ? 4.035 31.953 21.469 1 97 188 PRO A CA 1
ATOM 1537 C C . PRO A 1 188 ? 3.609 31.75 22.922 1 97 188 PRO A C 1
ATOM 1539 O O . PRO A 1 188 ? 4.215 32.312 23.828 1 97 188 PRO A O 1
ATOM 1542 N N . SER A 1 189 ? 2.535 30.984 23.172 1 96.25 189 SER A N 1
ATOM 1543 C CA . SER A 1 189 ? 2.072 30.781 24.547 1 96.25 189 SER A CA 1
ATOM 1544 C C . SER A 1 189 ? 2.773 29.594 25.188 1 96.25 189 SER A C 1
ATOM 1546 O O . SER A 1 189 ? 2.621 29.359 26.391 1 96.25 189 SER A O 1
ATOM 1548 N N . TYR A 1 190 ? 3.523 28.875 24.469 1 94.25 190 TYR A N 1
ATOM 1549 C CA . TYR A 1 190 ? 4.172 27.672 24.969 1 94.25 190 TYR A CA 1
ATOM 1550 C C . TYR A 1 190 ? 5.676 27.891 25.125 1 94.25 190 TYR A C 1
ATOM 1552 O O . TYR A 1 190 ? 6.285 28.625 24.328 1 94.25 190 TYR A O 1
ATOM 1560 N N . ALA A 1 191 ? 6.25 27.203 26.047 1 90.88 191 ALA A N 1
ATOM 1561 C CA . ALA A 1 191 ? 7.691 27.25 26.266 1 90.88 191 ALA A CA 1
ATOM 1562 C C . ALA A 1 191 ? 8.445 26.562 25.141 1 90.88 191 ALA A C 1
ATOM 1564 O O . ALA A 1 191 ? 8.023 25.516 24.641 1 90.88 191 ALA A O 1
ATOM 1565 N N . SER A 1 192 ? 9.508 27.234 24.781 1 83 192 SER A N 1
ATOM 1566 C CA . SER A 1 192 ? 10.391 26.625 23.797 1 83 192 SER A CA 1
ATOM 1567 C C . SER A 1 192 ? 11.383 25.672 24.453 1 83 192 SER A C 1
ATOM 1569 O O . SER A 1 192 ? 12.008 26.016 25.453 1 83 192 SER A O 1
ATOM 1571 N N . PRO A 1 193 ? 11.43 24.531 23.922 1 75.25 193 PRO A N 1
ATOM 1572 C CA . PRO A 1 193 ? 12.422 23.625 24.484 1 75.25 193 PRO A CA 1
ATOM 1573 C C . PRO A 1 193 ? 13.844 23.922 24 1 75.25 193 PRO A C 1
ATOM 1575 O O . PRO A 1 193 ? 14.805 23.312 24.484 1 75.25 193 PRO A O 1
ATOM 1578 N N . PHE A 1 194 ? 13.977 24.906 23.125 1 71.94 194 PHE A N 1
ATOM 1579 C CA . PHE A 1 194 ? 15.266 25.094 22.469 1 71.94 194 PHE A CA 1
ATOM 1580 C C . PHE A 1 194 ? 15.945 26.375 22.953 1 71.94 194 PHE A C 1
ATOM 1582 O O . PHE A 1 194 ? 17.125 26.578 22.688 1 71.94 194 PHE A O 1
ATOM 1589 N N . LYS A 1 195 ? 15.242 27.203 23.594 1 78.19 195 LYS A N 1
ATOM 1590 C CA . LYS A 1 195 ? 15.75 28.469 24.125 1 78.19 195 LYS A CA 1
ATOM 1591 C C . LYS A 1 195 ? 14.992 28.859 25.391 1 78.19 195 LYS A C 1
ATOM 1593 O O . LYS A 1 195 ? 13.938 28.297 25.688 1 78.19 195 LYS A O 1
ATOM 1598 N N . PRO A 1 196 ? 15.672 29.734 26.062 1 86.12 196 PRO A N 1
ATOM 1599 C CA . PRO A 1 196 ? 14.898 30.266 27.188 1 86.12 196 PRO A CA 1
ATOM 1600 C C . PRO A 1 196 ? 13.664 31.047 26.734 1 86.12 196 PRO A C 1
ATOM 1602 O O . PRO A 1 196 ? 13.719 31.781 25.75 1 86.12 196 PRO A O 1
ATOM 1605 N N . GLY A 1 197 ? 12.578 30.781 27.406 1 90.81 197 GLY A N 1
ATOM 1606 C CA . GLY A 1 197 ? 11.352 31.5 27.125 1 90.81 197 GLY A CA 1
ATOM 1607 C C . GLY A 1 197 ? 10.406 30.734 26.203 1 90.81 197 GLY A C 1
ATOM 1608 O O . GLY A 1 197 ? 10.484 29.516 26.109 1 90.81 197 GLY A O 1
ATOM 1609 N N . ASN A 1 198 ? 9.484 31.562 25.625 1 93.19 198 ASN A N 1
ATOM 1610 C CA . ASN A 1 198 ? 8.43 30.984 24.797 1 93.19 198 ASN A CA 1
ATOM 1611 C C . ASN A 1 198 ? 8.82 30.953 23.328 1 93.19 198 ASN A C 1
ATOM 1613 O O . ASN A 1 198 ? 9.883 31.453 22.953 1 93.19 198 ASN A O 1
ATOM 1617 N N . HIS A 1 199 ? 7.953 30.281 22.469 1 93.06 199 HIS A N 1
ATOM 1618 C CA . HIS A 1 199 ? 8.117 30.25 21.031 1 93.06 199 HIS A CA 1
ATOM 1619 C C . HIS A 1 199 ? 7.777 31.594 20.406 1 93.06 199 HIS A C 1
ATOM 1621 O O . HIS A 1 199 ? 6.832 31.703 19.609 1 93.06 199 HIS A O 1
ATOM 1627 N N . CYS A 1 200 ? 8.539 32.625 20.797 1 94.88 200 CYS A N 1
ATOM 1628 C CA . CYS A 1 200 ? 8.422 33.969 20.25 1 94.88 200 CYS A CA 1
ATOM 1629 C C . CYS A 1 200 ? 9.797 34.531 19.906 1 94.88 200 CYS A C 1
ATOM 1631 O O . CYS A 1 200 ? 10.82 33.969 20.266 1 94.88 200 CYS A O 1
ATOM 1633 N N . GLY A 1 201 ? 9.742 35.594 19.062 1 93.19 201 GLY A N 1
ATOM 1634 C CA . GLY A 1 201 ? 10.992 36.188 18.609 1 93.19 201 GLY A CA 1
ATOM 1635 C C . GLY A 1 201 ? 10.789 37.5 17.828 1 93.19 201 GLY A C 1
ATOM 1636 O O . GLY A 1 201 ? 9.953 38.312 18.203 1 93.19 201 GLY A O 1
ATOM 1637 N N . ASN A 1 202 ? 11.625 37.688 16.828 1 92.12 202 ASN A N 1
ATOM 1638 C CA . ASN A 1 202 ? 11.586 38.969 16.141 1 92.12 202 ASN A CA 1
ATOM 1639 C C . ASN A 1 202 ? 10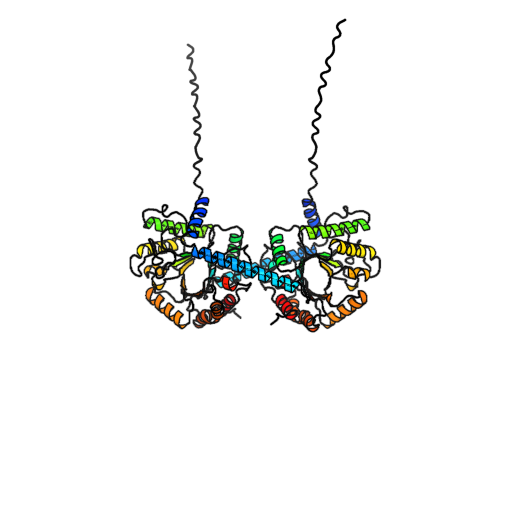.398 39.062 15.18 1 92.12 202 ASN A C 1
ATOM 1641 O O . ASN A 1 202 ? 10.039 40.156 14.719 1 92.12 202 ASN A O 1
ATOM 1645 N N . LEU A 1 203 ? 9.789 37.938 14.922 1 95.56 203 LEU A N 1
ATOM 1646 C CA . LEU A 1 203 ? 8.594 37.969 14.086 1 95.56 203 LEU A CA 1
ATOM 1647 C C . LEU A 1 203 ? 7.34 37.719 14.93 1 95.56 203 LEU A C 1
ATOM 1649 O O . LEU A 1 203 ? 6.363 38.469 14.82 1 95.56 203 LEU A O 1
ATOM 1653 N N . THR A 1 204 ? 7.391 36.75 15.75 1 97.31 204 THR A N 1
ATOM 1654 C CA . THR A 1 204 ? 6.262 36.375 16.609 1 97.31 204 THR A CA 1
ATOM 1655 C C . THR A 1 204 ? 6.359 37.094 17.953 1 97.31 204 THR A C 1
ATOM 1657 O O . THR A 1 204 ? 7.355 36.938 18.656 1 97.31 204 THR A O 1
ATOM 1660 N N . SER A 1 205 ? 5.305 37.75 18.344 1 98.06 205 SER A N 1
ATOM 1661 C CA . SER A 1 205 ? 5.289 38.531 19.594 1 98.06 205 SER A CA 1
ATOM 1662 C C . SER A 1 205 ? 5.238 37.594 20.812 1 98.06 205 SER A C 1
ATOM 1664 O O . SER A 1 205 ? 4.52 36.594 20.812 1 98.06 205 SER A O 1
ATOM 1666 N N . CYS A 1 206 ? 5.941 38.062 21.859 1 96.38 206 CYS A N 1
ATOM 1667 C CA . CYS A 1 206 ? 5.895 37.312 23.125 1 96.38 206 CYS A CA 1
ATOM 1668 C C . CYS A 1 206 ? 4.699 37.781 23.953 1 96.38 206 CYS A C 1
ATOM 1670 O O . CYS A 1 206 ? 4.523 37.312 25.094 1 96.38 206 CYS A O 1
ATOM 1672 N N . SER A 1 207 ? 3.91 38.656 23.328 1 97 207 SER A N 1
ATOM 1673 C CA . SER A 1 207 ? 2.729 39.156 24.031 1 97 207 SER A CA 1
ATOM 1674 C C . SER A 1 207 ? 1.449 38.75 23.297 1 97 207 SER A C 1
ATO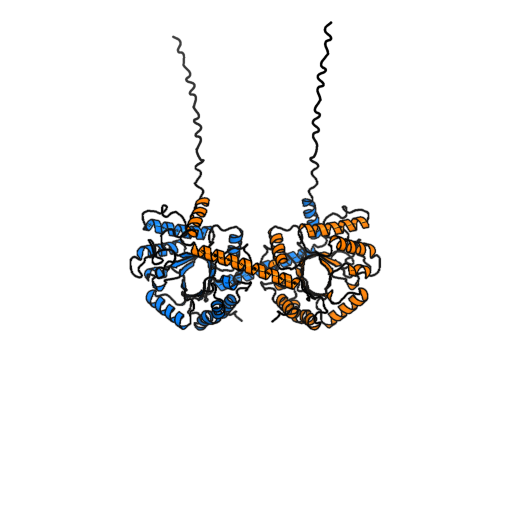M 1676 O O . SER A 1 207 ? 1.4 38.75 22.062 1 97 207 SER A O 1
ATOM 1678 N N . ARG A 1 208 ? 0.459 38.438 24.078 1 96.88 208 ARG A N 1
ATOM 1679 C CA . ARG A 1 208 ? -0.829 38.031 23.516 1 96.88 208 ARG A CA 1
ATOM 1680 C C . ARG A 1 208 ? -1.481 39.188 22.781 1 96.88 208 ARG A C 1
ATOM 1682 O O . ARG A 1 208 ? -2.068 39.031 21.719 1 96.88 208 ARG A O 1
ATOM 1689 N N . ASP A 1 209 ? -1.284 40.406 23.344 1 97.31 209 ASP A N 1
ATOM 1690 C CA . ASP A 1 209 ? -2.158 41.5 22.891 1 97.31 209 ASP A CA 1
ATOM 1691 C C . ASP A 1 209 ? -1.346 42.656 22.328 1 97.31 209 ASP A C 1
ATOM 1693 O O . ASP A 1 209 ? -1.909 43.594 21.766 1 97.31 209 ASP A O 1
ATOM 1697 N N . TYR A 1 210 ? -0.006 42.594 22.422 1 97.44 210 TYR A N 1
ATOM 1698 C CA . TYR A 1 210 ? 0.801 43.75 22.031 1 97.44 210 TYR A CA 1
ATOM 1699 C C . TYR A 1 210 ? 1.881 43.344 21.031 1 97.44 210 TYR A C 1
ATOM 1701 O O . TYR A 1 210 ? 2.232 42.156 20.938 1 97.44 210 TYR A O 1
ATOM 1709 N N . ASN A 1 211 ? 2.336 44.344 20.281 1 97.25 211 ASN A N 1
ATOM 1710 C CA . ASN A 1 211 ? 3.447 44.188 19.359 1 97.25 211 ASN A CA 1
ATOM 1711 C C . ASN A 1 211 ? 3.162 43.094 18.312 1 97.25 211 ASN A C 1
ATOM 1713 O O . ASN A 1 211 ? 4.023 42.25 18.031 1 97.25 211 ASN A O 1
ATOM 1717 N N . LYS A 1 212 ? 1.959 43.094 17.828 1 98 212 LYS A N 1
ATOM 1718 C CA . LYS A 1 212 ? 1.498 42.031 16.938 1 98 212 LYS A CA 1
ATOM 1719 C C . LYS A 1 212 ? 1.691 42.438 15.469 1 98 212 LYS A C 1
ATOM 1721 O O . LYS A 1 212 ? 1.399 41.625 14.57 1 98 212 LYS A O 1
ATOM 1726 N N . GLU A 1 213 ? 2.24 43.594 15.117 1 98 213 GLU A N 1
ATOM 1727 C CA . GLU A 1 213 ? 2.227 44.156 13.766 1 98 213 GLU A CA 1
ATOM 1728 C C . GLU A 1 213 ? 3.041 43.281 12.805 1 98 213 GLU A C 1
ATOM 1730 O O . GLU A 1 213 ? 2.633 43.094 11.656 1 98 213 GLU A O 1
ATOM 1735 N N . LYS A 1 214 ? 4.164 42.812 13.242 1 98 214 LYS A N 1
ATOM 1736 C CA . LYS A 1 214 ? 5.035 42.031 12.359 1 98 214 LYS A CA 1
ATOM 1737 C C . LYS A 1 214 ? 4.402 40.719 11.992 1 98 214 LYS A C 1
ATOM 1739 O O . LYS A 1 214 ? 4.398 40.312 10.82 1 98 214 LYS A O 1
ATOM 1744 N N . GLU A 1 215 ? 3.883 39.969 13 1 98.44 215 GLU A N 1
ATOM 1745 C CA . GLU A 1 215 ? 3.281 38.688 12.703 1 98.44 215 GLU A CA 1
ATOM 1746 C C . GLU A 1 215 ? 2.023 38.844 11.852 1 98.44 215 GLU A C 1
ATOM 1748 O O . GLU A 1 215 ? 1.731 38 10.992 1 98.44 215 GLU A O 1
ATOM 1753 N N . ILE A 1 216 ? 1.258 39.938 12.055 1 98.69 216 ILE A N 1
ATOM 1754 C CA . ILE A 1 216 ? 0.083 40.219 11.234 1 98.69 216 ILE A CA 1
ATOM 1755 C C . ILE A 1 216 ? 0.512 40.469 9.789 1 98.69 216 ILE A C 1
ATOM 1757 O O . ILE A 1 216 ? -0.106 39.969 8.852 1 98.69 216 ILE A O 1
ATOM 1761 N N . LEU A 1 217 ? 1.571 41.25 9.609 1 98.75 217 LEU A N 1
ATOM 1762 C CA . LEU A 1 217 ? 2.082 41.5 8.266 1 98.75 217 LEU A CA 1
ATOM 1763 C C . LEU A 1 217 ? 2.492 40.219 7.582 1 98.75 217 LEU A C 1
ATOM 1765 O O . LEU A 1 217 ? 2.203 40 6.402 1 98.75 217 LEU A O 1
ATOM 1769 N N . PHE A 1 218 ? 3.166 39.375 8.266 1 98.56 218 PHE A N 1
ATOM 1770 C CA . PHE A 1 218 ? 3.594 38.062 7.742 1 98.56 218 PHE A CA 1
ATOM 1771 C C . PHE A 1 218 ? 2.395 37.25 7.289 1 98.56 218 PHE A C 1
ATOM 1773 O O . PHE A 1 218 ? 2.367 36.75 6.164 1 98.56 218 PHE A O 1
ATOM 1780 N N . MET A 1 219 ? 1.382 37.156 8.141 1 98.81 219 MET A N 1
ATOM 1781 C CA . MET A 1 219 ? 0.197 36.344 7.859 1 98.81 219 MET A CA 1
ATOM 1782 C C . MET A 1 219 ? -0.565 36.906 6.66 1 98.81 219 MET A C 1
ATOM 1784 O O . MET A 1 219 ? -1.011 36.156 5.797 1 98.81 219 MET A O 1
ATOM 1788 N N . LYS A 1 220 ? -0.7 38.188 6.637 1 98.81 220 LYS A N 1
ATOM 1789 C CA . LYS A 1 220 ? -1.343 38.844 5.496 1 98.81 220 LYS A CA 1
ATOM 1790 C C . LYS A 1 220 ? -0.576 38.562 4.207 1 98.81 220 LYS A C 1
ATOM 1792 O O . LYS A 1 220 ? -1.17 38.219 3.189 1 98.81 220 LYS A O 1
ATOM 1797 N N . THR A 1 221 ? 0.753 38.75 4.266 1 98.81 221 THR A N 1
ATOM 1798 C CA . THR A 1 221 ? 1.599 38.562 3.094 1 98.81 221 THR A CA 1
ATOM 1799 C C . THR A 1 221 ? 1.529 37.094 2.621 1 98.81 221 THR A C 1
ATOM 1801 O O . THR A 1 221 ? 1.416 36.844 1.422 1 98.81 221 THR A O 1
ATOM 1804 N N . MET A 1 222 ? 1.57 36.156 3.527 1 98.81 222 MET A N 1
ATOM 1805 C CA . MET A 1 222 ? 1.445 34.719 3.203 1 98.81 222 MET A CA 1
ATOM 1806 C C . MET A 1 222 ? 0.141 34.469 2.463 1 98.81 222 MET A C 1
ATOM 1808 O O . MET A 1 222 ? 0.143 33.812 1.417 1 98.81 222 MET A O 1
ATOM 1812 N N . ARG A 1 223 ? -0.954 34.938 2.99 1 98.88 223 ARG A N 1
ATOM 1813 C CA . ARG A 1 223 ? -2.248 34.719 2.355 1 98.88 223 ARG A CA 1
ATOM 1814 C C . ARG A 1 2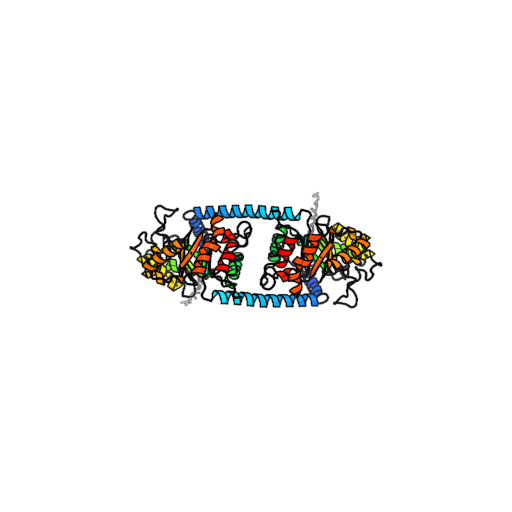23 ? -2.27 35.281 0.939 1 98.88 223 ARG A C 1
ATOM 1816 O O . ARG A 1 223 ? -2.744 34.625 0.01 1 98.88 223 ARG A O 1
ATOM 1823 N N . GLU A 1 224 ? -1.773 36.5 0.78 1 98.81 224 GLU A N 1
ATOM 1824 C CA . GLU A 1 224 ? -1.744 37.125 -0.534 1 98.81 224 GLU A CA 1
ATOM 1825 C C . GLU A 1 224 ? -0.931 36.312 -1.528 1 98.81 224 GLU A C 1
ATOM 1827 O O . GLU A 1 224 ? -1.357 36.094 -2.666 1 98.81 224 GLU A O 1
ATOM 1832 N N . LEU A 1 225 ? 0.187 35.844 -1.101 1 98.75 225 LEU A N 1
ATOM 1833 C CA . LEU A 1 225 ? 1.093 35.125 -1.987 1 98.75 225 LEU A CA 1
ATOM 1834 C C . LEU A 1 225 ? 0.563 33.75 -2.281 1 98.75 225 LEU A C 1
ATOM 1836 O O . LEU A 1 225 ? 0.725 33.219 -3.393 1 98.75 225 LEU A O 1
ATOM 1840 N N . LEU A 1 226 ? -0.033 33.062 -1.288 1 98.75 226 LEU A N 1
ATOM 1841 C CA . LEU A 1 226 ? -0.584 31.719 -1.458 1 98.75 226 LEU A CA 1
ATOM 1842 C C . LEU A 1 226 ? -1.777 31.734 -2.408 1 98.75 226 LEU A C 1
ATOM 1844 O O . LEU A 1 226 ? -1.994 30.781 -3.158 1 98.75 226 LEU A O 1
ATOM 1848 N N . GLY A 1 227 ? -2.48 32.812 -2.391 1 98.06 227 GLY A N 1
ATOM 1849 C CA . GLY A 1 227 ? -3.723 32.875 -3.143 1 98.06 227 GLY A CA 1
ATOM 1850 C C . GLY A 1 227 ? -4.848 32.094 -2.508 1 98.06 227 GLY A C 1
ATOM 1851 O O . GLY A 1 227 ? -4.668 31.484 -1.443 1 98.06 227 GLY A O 1
ATOM 1852 N N . PRO A 1 228 ? -6.004 32.062 -3.164 1 96.25 228 PRO A N 1
ATOM 1853 C CA . PRO A 1 228 ? -7.184 31.422 -2.584 1 96.25 228 PRO A CA 1
ATOM 1854 C C . PRO A 1 228 ? -7.156 29.906 -2.725 1 96.25 228 PRO A C 1
ATOM 1856 O O . PRO A 1 228 ? -7.914 29.203 -2.049 1 96.25 228 PRO A O 1
ATOM 1859 N N . ASP A 1 229 ? -6.238 29.391 -3.562 1 95.94 229 ASP A N 1
ATOM 1860 C CA . ASP A 1 229 ? -6.301 27.969 -3.908 1 95.94 229 ASP A CA 1
ATOM 1861 C C . ASP A 1 229 ? -5.406 27.141 -2.992 1 95.94 229 ASP A C 1
ATOM 1863 O O . ASP A 1 229 ? -5.52 25.922 -2.949 1 95.94 229 ASP A O 1
ATOM 1867 N N . LYS A 1 230 ? -4.461 27.766 -2.287 1 98.62 230 LYS A N 1
ATOM 1868 C CA . LYS A 1 230 ? -3.586 27.047 -1.364 1 98.62 230 LYS A CA 1
ATOM 1869 C C . LYS A 1 230 ? -4.043 27.234 0.08 1 98.62 230 LYS A C 1
ATOM 1871 O O . LYS A 1 230 ? -4.496 28.312 0.461 1 98.62 230 LYS A O 1
ATOM 1876 N N . LEU A 1 231 ? -3.871 26.203 0.787 1 98.81 231 LEU A N 1
ATOM 1877 C CA . LEU A 1 231 ? -4.328 26.203 2.172 1 98.81 231 LEU A CA 1
ATOM 1878 C C . LEU A 1 231 ? -3.377 27 3.061 1 98.81 231 LEU A C 1
ATOM 1880 O O . LEU A 1 231 ? -2.158 26.938 2.891 1 98.81 231 LEU A O 1
ATOM 1884 N N . PHE A 1 232 ? -3.902 27.75 3.994 1 98.88 232 PHE A N 1
ATOM 1885 C CA . PHE A 1 232 ? -3.188 28.406 5.082 1 98.88 232 PHE A CA 1
ATOM 1886 C C . PHE A 1 232 ? -3.857 28.109 6.418 1 98.88 232 PHE A C 1
ATOM 1888 O O . PHE A 1 232 ? -4.91 28.688 6.727 1 98.88 232 PHE A O 1
ATOM 1895 N N . HIS A 1 233 ? -3.238 27.172 7.168 1 98.81 233 HIS A N 1
ATOM 1896 C CA . HIS A 1 233 ? -3.75 26.734 8.461 1 98.81 233 HIS A CA 1
ATOM 1897 C C . HIS A 1 233 ? -2.92 27.312 9.609 1 98.81 233 HIS A C 1
ATOM 1899 O O . HIS A 1 233 ? -1.732 27.594 9.438 1 98.81 233 HIS A O 1
ATOM 1905 N N . LEU A 1 234 ? -3.57 27.562 10.688 1 98.75 234 LEU A N 1
ATOM 1906 C CA . LEU A 1 234 ? -2.885 27.953 11.922 1 98.75 234 LEU A CA 1
ATOM 1907 C C . LEU A 1 234 ? -3.094 26.891 13 1 98.75 234 LEU A C 1
ATOM 1909 O O . LEU A 1 234 ? -4.211 26.406 13.203 1 98.75 234 LEU A O 1
ATOM 1913 N N . ASN A 1 235 ? -2.021 26.484 13.633 1 98 235 ASN A N 1
ATOM 1914 C CA . ASN A 1 235 ? -2.133 25.625 14.805 1 98 235 ASN A CA 1
ATOM 1915 C C . ASN A 1 235 ? -1.343 26.188 15.984 1 98 235 ASN A C 1
ATOM 1917 O O . ASN A 1 235 ? -0.613 27.172 15.836 1 98 235 ASN A O 1
ATOM 1921 N N . GLY A 1 236 ? -1.668 25.641 17.219 1 96.94 236 GLY A N 1
ATOM 1922 C CA . GLY A 1 236 ? -0.963 26.094 18.406 1 96.94 236 GLY A CA 1
ATOM 1923 C C . GLY A 1 236 ? -1.752 27.094 19.234 1 96.94 236 GLY A C 1
ATOM 1924 O O . GLY A 1 236 ? -2.887 26.812 19.625 1 96.94 236 GLY A O 1
ATOM 1925 N N . SER A 1 237 ? -1.165 28.328 19.422 1 97.44 237 SER A N 1
ATOM 1926 C CA . SER A 1 237 ? -1.723 29.344 20.312 1 97.44 237 SER A CA 1
ATOM 1927 C C . SER A 1 237 ? -2.801 30.156 19.594 1 97.44 237 SER A C 1
ATOM 1929 O O . SER A 1 237 ? -2.74 31.391 19.578 1 97.44 237 SER A O 1
ATOM 1931 N N . ILE A 1 238 ? -3.781 29.484 19.203 1 98.12 238 ILE A N 1
ATOM 1932 C CA . ILE A 1 238 ? -4.879 30.125 18.484 1 98.12 238 ILE A CA 1
ATOM 1933 C C . ILE A 1 238 ? -5.512 31.188 19.375 1 98.12 238 ILE A C 1
ATOM 1935 O O . ILE A 1 238 ? -5.891 32.25 18.875 1 98.12 238 ILE A O 1
ATOM 1939 N N . HIS A 1 239 ? -5.566 31 20.641 1 95.06 239 HIS A N 1
ATOM 1940 C CA . HIS A 1 239 ? -6.176 31.906 21.594 1 95.06 239 HIS A CA 1
ATOM 1941 C C . HIS A 1 239 ? -5.332 33.156 21.781 1 95.06 239 HIS A C 1
ATOM 1943 O O . HIS A 1 239 ? -5.766 34.125 22.438 1 95.06 239 HIS A O 1
ATOM 1949 N N . TRP A 1 240 ? -4.137 33.219 21.219 1 96.94 240 TRP A N 1
ATOM 1950 C CA . TRP A 1 240 ? -3.285 34.406 21.25 1 96.94 240 TRP A CA 1
ATOM 1951 C C . TRP A 1 240 ? -3.334 35.188 19.938 1 96.94 240 TRP A C 1
ATOM 1953 O O . TRP A 1 240 ? -2.797 36.281 19.828 1 96.94 240 TRP A O 1
ATOM 1963 N N . LEU A 1 241 ? -3.939 34.625 18.938 1 98.38 241 LEU A N 1
ATOM 1964 C CA . LEU A 1 241 ? -3.969 35.25 17.625 1 98.38 241 LEU A CA 1
ATOM 1965 C C . LEU A 1 241 ? -4.711 36.594 17.672 1 98.38 241 LEU A C 1
ATOM 1967 O O . LEU A 1 241 ? -5.77 36.688 18.297 1 98.38 241 LEU A O 1
ATOM 1971 N N . ASP A 1 242 ? -4.117 37.625 17.078 1 98.19 242 ASP A N 1
ATOM 1972 C CA . ASP A 1 242 ? -4.832 38.906 16.938 1 98.19 242 ASP A CA 1
ATOM 1973 C C . ASP A 1 242 ? -6.078 38.75 16.078 1 98.19 242 ASP A C 1
ATOM 1975 O O . ASP A 1 242 ? -6.012 38.188 14.984 1 98.19 242 ASP A O 1
ATOM 1979 N N . PRO A 1 243 ? -7.203 39.188 16.547 1 97.75 243 PRO A N 1
ATOM 1980 C CA . PRO A 1 243 ? -8.445 39 15.797 1 97.75 243 PRO A CA 1
ATOM 1981 C C . PRO A 1 243 ? -8.359 39.531 14.367 1 97.75 243 PRO A C 1
ATOM 1983 O O . PRO A 1 243 ? -9.031 39 13.469 1 97.75 243 PRO A O 1
ATOM 1986 N N . ARG A 1 244 ? -7.551 40.531 14.055 1 96.38 244 ARG A N 1
ATOM 1987 C CA . ARG A 1 244 ? -7.402 41.094 12.719 1 96.38 244 ARG A CA 1
ATOM 1988 C C . ARG A 1 244 ? -6.82 40.094 11.75 1 96.38 244 ARG A C 1
ATOM 1990 O O . ARG A 1 244 ? -6.969 40.219 10.531 1 96.38 244 ARG A O 1
ATOM 1997 N N . ALA A 1 245 ? -6.137 39.094 12.297 1 98.38 245 ALA A N 1
ATOM 1998 C CA . ALA A 1 245 ? -5.387 38.156 11.453 1 98.38 245 ALA A CA 1
ATOM 1999 C C . ALA A 1 245 ? -6.211 36.906 11.148 1 98.38 245 ALA A C 1
ATOM 2001 O O . ALA A 1 245 ? -5.859 36.125 10.258 1 98.38 245 ALA A O 1
ATOM 2002 N N . ALA A 1 246 ? -7.324 36.688 11.805 1 98.31 246 ALA A N 1
ATOM 2003 C CA . ALA A 1 246 ? -8.102 35.469 11.695 1 98.31 246 ALA A CA 1
ATOM 2004 C C . ALA A 1 246 ? -8.562 35.219 10.258 1 98.31 246 ALA A C 1
ATOM 2006 O O . ALA A 1 246 ? -8.633 34.094 9.797 1 98.31 246 ALA A O 1
ATOM 2007 N N . GLN A 1 247 ? -8.812 36.25 9.508 1 97.75 247 GLN A N 1
ATOM 2008 C CA . GLN A 1 247 ? -9.383 36.219 8.164 1 97.75 247 GLN A CA 1
ATOM 2009 C C . GLN A 1 247 ? -8.398 35.594 7.18 1 97.75 247 GLN A C 1
ATOM 2011 O O . GLN A 1 247 ? -8.789 35.188 6.078 1 97.75 247 GLN A O 1
ATOM 2016 N N . TYR A 1 248 ? -7.129 35.5 7.531 1 98.5 248 TYR A N 1
ATOM 2017 C CA . TYR A 1 248 ? -6.129 35.062 6.574 1 98.5 248 TYR A CA 1
ATOM 2018 C C . TYR A 1 248 ? -6.047 33.531 6.547 1 98.5 248 TYR A C 1
ATOM 2020 O O . TYR A 1 248 ? -5.441 32.938 5.645 1 98.5 248 TYR A O 1
ATOM 2028 N N . PHE A 1 249 ? -6.68 32.875 7.488 1 98.62 249 PHE A N 1
ATOM 2029 C CA . PHE A 1 249 ? -6.516 31.422 7.637 1 98.62 249 PHE A CA 1
ATOM 2030 C C . PHE A 1 249 ? -7.773 30.688 7.199 1 98.62 249 PHE A C 1
ATOM 2032 O O . PHE A 1 249 ? -8.891 31.188 7.387 1 98.62 249 PHE A O 1
ATOM 2039 N N . ASP A 1 250 ? -7.562 29.516 6.617 1 98.06 250 ASP A N 1
ATOM 2040 C CA . ASP A 1 250 ? -8.672 28.641 6.219 1 98.06 250 ASP A CA 1
ATOM 2041 C C . ASP A 1 250 ? -9.195 27.844 7.406 1 98.06 250 ASP A C 1
ATOM 2043 O O . ASP A 1 250 ? -10.406 27.672 7.551 1 98.06 250 ASP A O 1
ATOM 2047 N N . ARG A 1 251 ? -8.266 27.328 8.195 1 98.06 251 ARG A N 1
ATOM 2048 C CA . ARG A 1 251 ? -8.633 26.5 9.336 1 98.06 251 ARG A CA 1
ATOM 2049 C C . ARG A 1 251 ? -7.738 26.781 10.539 1 98.06 251 ARG A C 1
ATOM 2051 O O . ARG A 1 251 ? -6.613 27.266 10.375 1 98.06 251 ARG A O 1
ATOM 2058 N N . PHE A 1 252 ? -8.305 26.516 11.672 1 98.75 252 PHE A N 1
ATOM 2059 C CA . PHE A 1 252 ? -7.613 26.562 12.953 1 98.75 252 PHE A CA 1
ATOM 2060 C C . PHE A 1 252 ? -7.523 25.172 13.57 1 98.75 252 PHE A C 1
ATOM 2062 O O . PHE A 1 252 ? -8.539 24.594 13.953 1 98.75 252 PHE A O 1
ATOM 2069 N N . VAL A 1 253 ? -6.297 24.656 13.625 1 98.62 253 VAL A N 1
ATOM 2070 C CA . VAL A 1 253 ? -6.047 23.297 14.07 1 98.62 253 VAL A CA 1
ATOM 2071 C C . VAL A 1 253 ? -5.691 23.281 15.555 1 98.62 253 VAL A C 1
ATOM 2073 O O . VAL A 1 253 ? -4.566 23.625 15.93 1 98.62 253 VAL A O 1
ATOM 2076 N N . VAL A 1 254 ? -6.637 22.859 16.375 1 98.25 254 VAL A N 1
ATOM 2077 C CA . VAL A 1 254 ? -6.531 22.953 17.828 1 98.25 254 VAL A CA 1
ATOM 2078 C C . VAL A 1 254 ? -5.773 21.734 18.375 1 98.25 254 VAL A C 1
ATOM 2080 O O . VAL A 1 254 ? -6.203 20.594 18.188 1 98.25 254 VAL A O 1
ATOM 2083 N N . GLN A 1 255 ? -4.684 22.016 19.016 1 96.75 255 GLN A N 1
ATOM 2084 C CA . GLN A 1 255 ? -3.918 20.953 19.656 1 96.75 255 GLN A CA 1
ATOM 2085 C C . GLN A 1 255 ? -4.57 20.516 20.969 1 96.75 255 GLN A C 1
ATOM 2087 O O . GLN A 1 255 ? -4.031 20.766 22.047 1 96.75 255 GLN A O 1
ATOM 2092 N N . SER A 1 256 ? -5.656 19.875 20.859 1 96.06 256 SER A N 1
ATOM 2093 C CA . SER A 1 256 ? -6.512 19.484 21.984 1 96.06 256 SER A CA 1
ATOM 2094 C C . SER A 1 256 ? -6.199 18.062 22.438 1 96.06 256 SER A C 1
ATOM 2096 O O . SER A 1 256 ? -7.102 17.234 22.594 1 96.06 256 SER A O 1
ATOM 2098 N N . TYR A 1 257 ? -5.062 17.781 22.672 1 96.44 257 TYR A N 1
ATOM 2099 C CA . TYR A 1 257 ? -4.625 16.438 23.031 1 96.44 257 TYR A CA 1
ATOM 2100 C C . TYR A 1 257 ? -5.309 15.961 24.312 1 96.44 257 TYR A C 1
ATOM 2102 O O . TYR A 1 257 ? -5.52 16.75 25.234 1 96.44 257 TYR A O 1
ATOM 2110 N N . ASN A 1 258 ? -5.586 14.695 24.375 1 96.56 258 ASN A N 1
ATOM 2111 C CA . ASN A 1 258 ? -6.359 14.102 25.469 1 96.56 258 ASN A CA 1
ATOM 2112 C C . ASN A 1 258 ? -7.703 14.812 25.641 1 96.56 258 ASN A C 1
ATOM 2114 O O . ASN A 1 258 ? -8.117 15.086 26.766 1 96.56 258 ASN A O 1
ATOM 2118 N N . GLY A 1 259 ? -8.297 15.086 24.531 1 97.06 259 GLY A N 1
ATOM 2119 C CA . GLY A 1 259 ? -9.508 15.898 24.547 1 97.06 259 GLY A CA 1
ATOM 2120 C C . GLY A 1 259 ? -10.758 15.094 24.844 1 97.06 259 GLY A C 1
ATOM 2121 O O . GLY A 1 259 ? -10.727 13.867 24.844 1 97.06 259 GLY A O 1
ATOM 2122 N N . SER A 1 260 ? -11.797 15.852 25.094 1 96.94 260 SER A N 1
ATOM 2123 C CA . SER A 1 260 ? -13.156 15.375 25.328 1 96.94 260 SER A CA 1
ATOM 2124 C C . SER A 1 260 ? -14.188 16.344 24.766 1 96.94 260 SER A C 1
ATOM 2126 O O . SER A 1 260 ? -13.844 17.469 24.391 1 96.94 260 SER A O 1
ATOM 2128 N N . ALA A 1 261 ? -15.445 15.82 24.672 1 95.88 261 ALA A N 1
ATOM 2129 C CA . ALA A 1 261 ? -16.516 16.672 24.172 1 95.88 261 ALA A CA 1
ATOM 2130 C C . ALA A 1 261 ? -16.562 18 24.938 1 95.88 261 ALA A C 1
ATOM 2132 O O . ALA A 1 261 ? -16.672 19.062 24.328 1 95.88 261 ALA A O 1
ATOM 2133 N N . SER A 1 262 ? -16.375 17.844 26.234 1 96.88 262 SER A N 1
ATOM 2134 C CA . SER A 1 262 ? -16.438 19.031 27.078 1 96.88 262 SER A CA 1
ATOM 2135 C C . SER A 1 262 ? -15.273 19.984 26.766 1 96.88 262 SER A C 1
ATOM 2137 O O . SER A 1 262 ? -15.453 21.188 26.688 1 96.88 262 SER A O 1
ATOM 2139 N N . SER A 1 263 ? -14.102 19.438 26.609 1 97.44 263 SER A N 1
ATOM 2140 C CA . SER A 1 263 ? -12.953 20.297 26.312 1 97.44 263 SER A CA 1
ATOM 2141 C C . SER A 1 263 ? -13.062 20.891 24.922 1 97.44 263 SER A C 1
ATOM 2143 O O . SER A 1 263 ? -12.625 22.016 24.688 1 97.44 263 SER A O 1
ATOM 2145 N N . PHE A 1 264 ? -13.617 20.203 23.984 1 97.81 264 PHE A N 1
ATOM 2146 C CA . PHE A 1 264 ? -13.82 20.719 22.625 1 97.81 264 PHE A CA 1
ATOM 2147 C C . PHE A 1 264 ? -14.758 21.922 22.641 1 97.81 264 PHE A C 1
ATOM 2149 O O . PHE A 1 264 ? -14.508 22.922 21.984 1 97.81 264 PHE A O 1
ATOM 2156 N N . GLU A 1 265 ? -15.797 21.812 23.469 1 96.69 265 GLU A N 1
ATOM 2157 C CA . GLU A 1 265 ? -16.734 22.922 23.609 1 96.69 265 GLU A CA 1
ATOM 2158 C C . GLU A 1 265 ? -16.062 24.141 24.219 1 96.69 265 GLU A C 1
ATOM 2160 O O . GLU A 1 265 ? -16.328 25.281 23.797 1 96.69 265 GLU A O 1
ATOM 2165 N N . ARG A 1 266 ? -15.258 23.875 25.172 1 96.69 266 ARG A N 1
ATOM 2166 C CA . ARG A 1 266 ? -14.547 24.984 25.812 1 96.69 266 ARG A CA 1
ATOM 2167 C C . ARG A 1 266 ? -13.617 25.672 24.812 1 96.69 266 ARG A C 1
ATOM 2169 O O . ARG A 1 266 ? -13.602 26.906 24.734 1 96.69 266 ARG A O 1
ATOM 2176 N N . TRP A 1 267 ? -12.883 24.906 24.078 1 96.44 267 TRP A N 1
ATOM 2177 C CA . TRP A 1 267 ? -12.008 25.453 23.047 1 96.44 267 TRP A CA 1
ATOM 2178 C C . TRP A 1 267 ? -12.812 26.281 22.047 1 96.44 267 TRP A C 1
ATOM 2180 O O . TRP A 1 267 ? -12.414 27.391 21.672 1 96.44 267 TRP A O 1
ATOM 2190 N N . THR A 1 268 ? -13.906 25.734 21.594 1 96.38 268 THR A N 1
ATOM 2191 C CA . THR A 1 268 ? -14.75 26.406 20.609 1 96.38 268 THR A CA 1
ATOM 2192 C C . THR A 1 268 ? -15.211 27.766 21.109 1 96.38 268 THR A C 1
ATOM 2194 O O . THR A 1 268 ? -15.062 28.766 20.422 1 96.38 268 THR A O 1
ATOM 2197 N N . ASN A 1 269 ? -15.695 27.766 22.328 1 95.88 269 ASN A N 1
ATOM 2198 C CA . ASN A 1 269 ? -16.188 29 22.922 1 95.88 269 ASN A CA 1
ATOM 2199 C C . ASN A 1 269 ? -15.062 30.031 23.062 1 95.88 269 ASN A C 1
ATOM 2201 O O . ASN A 1 269 ? -15.242 31.203 22.688 1 95.88 269 ASN A O 1
ATOM 2205 N N . ASP A 1 270 ? -13.953 29.625 23.547 1 95.81 270 ASP A N 1
ATOM 2206 C CA . ASP A 1 270 ? -12.828 30.531 23.766 1 95.81 270 ASP A CA 1
ATOM 2207 C C . ASP A 1 270 ? -12.344 31.141 22.453 1 95.81 270 ASP A C 1
ATOM 2209 O O . ASP A 1 270 ? -12.125 32.344 22.359 1 95.81 270 ASP A O 1
ATOM 2213 N N . ILE A 1 271 ? -12.203 30.328 21.453 1 96.56 271 ILE A N 1
ATOM 2214 C CA . ILE A 1 271 ? -11.656 30.766 20.188 1 96.56 271 ILE A CA 1
ATOM 2215 C C . ILE A 1 271 ? -12.672 31.656 19.453 1 96.56 271 ILE A C 1
ATOM 2217 O O . ILE A 1 271 ? -12.32 32.688 18.922 1 96.56 271 ILE A O 1
ATOM 2221 N N . GLN A 1 272 ? -13.93 31.281 19.469 1 95.56 272 GLN A N 1
ATOM 2222 C CA . GLN A 1 272 ? -14.961 32.094 18.812 1 95.56 272 GLN A CA 1
ATOM 2223 C C . GLN A 1 272 ? -15.102 33.438 19.484 1 95.56 272 GLN A C 1
ATOM 2225 O O . GLN A 1 272 ? -15.305 34.469 18.797 1 95.56 272 GLN A O 1
ATOM 2230 N N . ASN A 1 273 ? -15.055 33.469 20.766 1 95.25 273 ASN A N 1
ATOM 2231 C CA . ASN A 1 273 ? -15.172 34.75 21.5 1 95.25 273 ASN A CA 1
ATOM 2232 C C . ASN A 1 273 ? -14.062 35.719 21.109 1 95.25 273 ASN A C 1
ATOM 2234 O O . ASN A 1 273 ? -14.289 36.938 21.031 1 95.25 273 ASN A O 1
ATOM 2238 N N . ARG A 1 274 ? -12.93 35.156 20.797 1 96.44 274 ARG A N 1
ATOM 2239 C CA . ARG A 1 274 ? -11.797 36.031 20.5 1 96.44 274 ARG A CA 1
ATOM 2240 C C . ARG A 1 274 ? -11.75 36.344 19 1 96.44 274 ARG A C 1
ATOM 2242 O O . ARG A 1 274 ? -11.492 37.5 18.625 1 96.44 274 ARG A O 1
ATOM 2249 N N . LEU A 1 275 ? -11.938 35.375 18.172 1 97.56 275 LEU A N 1
ATOM 2250 C CA . LEU A 1 275 ? -11.578 35.5 16.766 1 97.56 275 LEU A CA 1
ATOM 2251 C C . LEU A 1 275 ? -12.828 35.625 15.906 1 97.56 275 LEU A C 1
ATOM 2253 O O . LEU A 1 275 ? -12.734 35.938 14.711 1 97.56 275 LEU A O 1
ATOM 2257 N N . ASN A 1 276 ? -13.984 35.5 16.375 1 95 276 ASN A N 1
ATOM 2258 C CA . ASN A 1 276 ? -15.234 35.562 15.633 1 95 276 ASN A CA 1
ATOM 2259 C C . ASN A 1 276 ? -15.203 34.656 14.414 1 95 276 ASN A C 1
ATOM 2261 O O . ASN A 1 276 ? -15.492 35.094 13.297 1 95 276 ASN A O 1
ATOM 2265 N N . ILE A 1 277 ? -14.812 33.375 14.617 1 95.88 277 ILE A N 1
ATOM 2266 C CA . ILE A 1 277 ? -14.742 32.406 13.539 1 95.88 277 ILE A CA 1
ATOM 2267 C C . ILE A 1 277 ? -15.922 31.422 13.648 1 95.88 277 ILE A C 1
ATOM 2269 O O . ILE A 1 277 ? -16.656 31.438 14.641 1 95.88 277 ILE A O 1
ATOM 2273 N N . LYS A 1 278 ? -16.125 30.703 12.578 1 93.88 278 LYS A N 1
ATOM 2274 C CA . LYS A 1 278 ? -17.156 29.672 12.562 1 93.88 278 LYS A CA 1
ATOM 2275 C C . LYS A 1 278 ? -16.625 28.344 13.086 1 93.88 278 LYS A C 1
ATOM 2277 O O . LYS A 1 278 ? -15.469 27.984 12.836 1 93.88 278 LYS A O 1
ATOM 2282 N N . PRO A 1 279 ? -17.484 27.594 13.766 1 94.5 279 PRO A N 1
ATOM 2283 C CA . PRO A 1 279 ? -17.047 26.281 14.273 1 94.5 279 PRO A CA 1
ATOM 2284 C C . PRO A 1 279 ? -16.516 25.359 13.18 1 94.5 279 PRO A C 1
ATOM 2286 O O . PRO A 1 279 ? -15.656 24.516 13.438 1 94.5 279 PRO A O 1
ATOM 2289 N N . GLU A 1 280 ? -16.953 25.594 11.945 1 95.19 280 GLU A N 1
ATOM 2290 C CA . GLU A 1 280 ? -16.562 24.766 10.812 1 95.19 280 GLU A CA 1
ATOM 2291 C C . GLU A 1 280 ? -15.102 24.984 10.438 1 95.19 280 GLU A C 1
ATOM 2293 O O . GLU A 1 280 ? -14.523 24.219 9.68 1 95.19 280 GLU A O 1
ATOM 2298 N N . GLN A 1 281 ? -14.484 25.969 11.008 1 97.25 281 GLN A N 1
ATOM 2299 C CA . GLN A 1 281 ? -13.086 26.25 10.734 1 97.25 281 GLN A CA 1
ATOM 2300 C C . GLN A 1 281 ? -12.172 25.562 11.75 1 97.25 281 GLN A C 1
ATOM 2302 O O . GLN A 1 281 ? -10.953 25.562 11.594 1 97.25 281 GLN A O 1
ATOM 2307 N N . LEU A 1 282 ? -12.773 24.922 12.75 1 98.19 282 LEU A N 1
ATOM 2308 C CA . LEU A 1 282 ? -11.984 24.312 13.82 1 98.19 282 LEU A CA 1
ATOM 2309 C C . LEU A 1 282 ? -11.734 22.844 13.531 1 98.19 282 LEU A C 1
ATOM 2311 O O . LEU A 1 282 ? -12.625 22.125 13.078 1 98.19 282 LEU A O 1
ATOM 2315 N N . VAL A 1 283 ? -10.547 22.422 13.703 1 98.56 283 VAL A N 1
ATOM 2316 C CA . VAL A 1 283 ? -10.141 21.016 13.633 1 98.56 283 VAL A CA 1
ATOM 2317 C C . VAL A 1 283 ? -9.523 20.594 14.961 1 98.56 283 VAL A C 1
ATOM 2319 O O . VAL A 1 283 ? -8.523 21.156 15.398 1 98.56 283 VAL A O 1
ATOM 2322 N N . PHE A 1 284 ? -10.078 19.578 15.633 1 98.62 284 PHE A N 1
ATOM 2323 C CA . PHE A 1 284 ? -9.562 19.125 16.922 1 98.62 284 PHE A CA 1
ATOM 2324 C C . PHE A 1 284 ? -8.602 17.953 16.734 1 98.62 284 PHE A C 1
ATOM 2326 O O . PHE A 1 284 ? -8.906 17 16.016 1 98.62 284 PHE A O 1
ATOM 2333 N N . THR A 1 285 ? -7.473 18.047 17.438 1 98.62 285 THR A N 1
ATOM 2334 C CA . THR A 1 285 ? -6.469 17.031 17.141 1 98.62 285 THR A CA 1
ATOM 2335 C C . THR A 1 285 ? -6.07 16.266 18.391 1 98.62 285 THR A C 1
ATOM 2337 O O . THR A 1 285 ? -6.16 16.797 19.5 1 98.62 285 THR A O 1
ATOM 2340 N N . GLU A 1 286 ? -5.691 15.016 18.203 1 98.31 286 GLU A N 1
ATOM 2341 C CA . GLU A 1 286 ? -5.074 14.125 19.188 1 98.31 286 GLU A CA 1
ATOM 2342 C C . GLU A 1 286 ? -3.613 13.844 18.844 1 98.31 286 GLU A C 1
ATOM 2344 O O . GLU A 1 286 ? -3.191 14.047 17.703 1 98.31 286 GLU A O 1
ATOM 2349 N N . SER A 1 287 ? -2.824 13.461 19.844 1 96.88 287 SER A N 1
ATOM 2350 C CA . SER A 1 287 ? -1.463 13 19.594 1 96.88 287 SER A CA 1
ATOM 2351 C C . SER A 1 287 ? -1.363 11.484 19.688 1 96.88 287 SER A C 1
ATOM 2353 O O . SER A 1 287 ? -1.759 10.891 20.703 1 96.88 287 SER A O 1
ATOM 2355 N N . PHE A 1 288 ? -0.812 10.875 18.594 1 94.94 288 PHE A N 1
ATOM 2356 C CA . PHE A 1 288 ? -0.563 9.438 18.594 1 94.94 288 PHE A CA 1
ATOM 2357 C C . PHE A 1 288 ? 0.872 9.141 19.016 1 94.94 288 PHE A C 1
ATOM 2359 O O . PHE A 1 288 ? 1.24 7.977 19.203 1 94.94 288 PHE A O 1
ATOM 2366 N N . GLN A 1 289 ? 1.686 10.133 19.203 1 89.5 289 GLN A N 1
ATOM 2367 C CA . GLN A 1 289 ? 3.105 9.93 19.469 1 89.5 289 GLN A CA 1
ATOM 2368 C C . GLN A 1 289 ? 3.312 9.102 20.734 1 89.5 289 GLN A C 1
ATOM 2370 O O . GLN A 1 289 ? 3.133 9.602 21.844 1 89.5 289 GLN A O 1
ATOM 2375 N N . ASN A 1 290 ? 3.652 7.82 20.594 1 80.25 290 ASN A N 1
ATOM 2376 C CA . ASN A 1 290 ? 3.941 6.863 21.656 1 80.25 290 ASN A CA 1
ATOM 2377 C C . ASN A 1 290 ? 2.746 6.684 22.594 1 80.25 290 ASN A C 1
ATOM 2379 O O . ASN A 1 290 ? 2.914 6.555 23.812 1 80.25 290 ASN A O 1
ATOM 2383 N N . LYS A 1 291 ? 1.474 6.738 22.078 1 89.75 291 LYS A N 1
ATOM 2384 C CA . LYS A 1 291 ? 0.272 6.656 22.891 1 89.75 291 LYS A CA 1
ATOM 2385 C C . LYS A 1 291 ? -0.763 5.727 22.266 1 89.75 291 LYS A C 1
ATOM 2387 O O . LYS A 1 291 ? -1.751 6.188 21.688 1 89.75 291 LYS A O 1
ATOM 2392 N N . PRO A 1 292 ? -0.586 4.469 22.5 1 89.25 292 PRO A N 1
ATOM 2393 C CA . PRO A 1 292 ? -1.552 3.514 21.938 1 89.25 292 PRO A CA 1
ATOM 2394 C C . PRO A 1 292 ? -2.973 3.754 22.453 1 89.25 292 PRO A C 1
ATOM 2396 O O . PRO A 1 292 ? -3.939 3.525 21.719 1 89.25 292 PRO A O 1
ATOM 2399 N N . GLY A 1 293 ? -3.053 4.152 23.688 1 93 293 GLY A N 1
ATOM 2400 C CA . GLY A 1 293 ? -4.367 4.473 24.219 1 93 293 GLY A CA 1
ATOM 2401 C C . GLY A 1 293 ? -5.059 5.598 23.484 1 93 293 GLY A C 1
ATOM 2402 O O . GLY A 1 293 ? -6.27 5.551 23.266 1 93 293 GLY A O 1
ATOM 2403 N N . ALA A 1 294 ? -4.332 6.625 23.062 1 96.19 294 ALA A N 1
ATOM 2404 C CA . ALA A 1 294 ? -4.875 7.738 22.281 1 96.19 294 ALA A CA 1
ATOM 2405 C C . ALA A 1 294 ? -5.371 7.273 20.922 1 96.19 294 ALA A C 1
ATOM 2407 O O . ALA A 1 294 ? -6.41 7.734 20.438 1 96.19 294 ALA A O 1
ATOM 2408 N N . ARG A 1 295 ? -4.688 6.344 20.344 1 95 295 ARG A N 1
ATOM 2409 C CA . ARG A 1 295 ? -5.086 5.805 19.047 1 95 295 ARG A CA 1
ATOM 2410 C C . ARG A 1 295 ? -6.434 5.102 19.141 1 95 295 ARG A C 1
ATOM 2412 O O . ARG A 1 295 ? -7.32 5.336 18.312 1 95 295 ARG A O 1
ATOM 2419 N N . SER A 1 296 ? -6.551 4.324 20.188 1 94.62 296 SER A N 1
ATOM 2420 C CA . SER A 1 296 ? -7.742 3.498 20.344 1 94.62 296 SER A CA 1
ATOM 2421 C C . SER A 1 296 ? -8.977 4.348 20.641 1 94.62 296 SER A C 1
ATOM 2423 O O . SER A 1 296 ? -10.086 4.004 20.219 1 94.62 296 SER A O 1
ATOM 2425 N N . ARG A 1 297 ? -8.781 5.426 21.297 1 97.19 297 ARG A N 1
ATOM 2426 C CA . ARG A 1 297 ? -9.945 6.203 21.703 1 97.19 297 ARG A CA 1
ATOM 2427 C C . ARG A 1 297 ? -10.312 7.23 20.625 1 97.19 297 ARG A C 1
ATOM 2429 O O . ARG A 1 297 ? -11.406 7.805 20.656 1 97.19 297 ARG A O 1
ATOM 2436 N N . PHE A 1 298 ? -9.5 7.531 19.703 1 98.06 298 PHE A N 1
ATOM 2437 C CA . PHE A 1 298 ? -9.617 8.633 18.75 1 98.06 298 PHE A CA 1
ATOM 2438 C C . PHE A 1 298 ? -10.914 8.523 17.953 1 98.06 298 PHE A C 1
ATOM 2440 O O . PHE A 1 298 ? -11.688 9.484 17.891 1 98.06 298 PHE A O 1
ATOM 2447 N N . PRO A 1 299 ? -11.25 7.324 17.375 1 97.5 299 PRO A N 1
ATOM 2448 C CA . PRO A 1 299 ? -12.5 7.258 16.625 1 97.5 299 PRO A CA 1
ATOM 2449 C C . PRO A 1 299 ? -13.727 7.539 17.484 1 97.5 299 PRO A C 1
ATOM 2451 O O . PRO A 1 299 ? -14.586 8.336 17.109 1 97.5 299 PRO A O 1
ATOM 2454 N N . GLY A 1 300 ? -13.773 6.949 18.625 1 97.62 300 GLY A N 1
ATOM 2455 C CA . GLY A 1 300 ? -14.938 7.105 19.484 1 97.62 300 GLY A CA 1
ATOM 2456 C C . GLY A 1 300 ? -15.086 8.508 20.031 1 97.62 300 GLY A C 1
ATOM 2457 O O . GLY A 1 300 ? -16.188 9.07 20.016 1 97.62 300 GLY A O 1
ATOM 2458 N N . THR A 1 301 ? -14.008 9.07 20.469 1 98.06 301 THR A N 1
ATOM 2459 C CA . THR A 1 301 ? -14.078 10.352 21.172 1 98.06 301 THR A CA 1
ATOM 2460 C C . THR A 1 301 ? -14.102 11.516 20.172 1 98.06 301 THR A C 1
ATOM 2462 O O . THR A 1 301 ? -15.031 12.312 20.172 1 98.06 301 THR A O 1
ATOM 2465 N N . TYR A 1 302 ? -13.172 11.617 19.328 1 98.38 302 TYR A N 1
ATOM 2466 C CA . TYR A 1 302 ? -13.047 12.766 18.438 1 98.38 302 TYR A CA 1
ATOM 2467 C C . TYR A 1 302 ? -14.055 12.688 17.297 1 98.38 302 TYR A C 1
ATOM 2469 O O . TYR A 1 302 ? -14.82 13.625 17.062 1 98.38 302 TYR A O 1
ATOM 2477 N N . ALA A 1 303 ? -14.023 11.57 16.578 1 97.62 303 ALA A N 1
ATOM 2478 C CA . ALA A 1 303 ? -14.961 11.422 15.469 1 97.62 303 ALA A CA 1
ATOM 2479 C C . ALA A 1 303 ? -16.406 11.359 15.977 1 97.62 303 ALA A C 1
ATOM 2481 O O . ALA A 1 303 ? -17.312 11.875 15.328 1 97.62 303 ALA A O 1
ATOM 2482 N N . GLY A 1 304 ? -16.578 10.688 17.125 1 97.12 304 GLY A N 1
ATOM 2483 C CA . GLY A 1 304 ? -17.891 10.68 17.734 1 97.12 304 GLY A CA 1
ATOM 2484 C C . GLY A 1 304 ? -18.422 12.07 18.031 1 97.12 304 GLY A C 1
ATOM 2485 O O . GLY A 1 304 ? -19.594 12.359 17.812 1 97.12 304 GLY A O 1
ATOM 2486 N N . TYR A 1 305 ? -17.562 12.898 18.531 1 97.69 305 TYR A N 1
ATOM 2487 C CA . TYR A 1 305 ? -17.953 14.273 18.797 1 97.69 305 TYR A CA 1
ATOM 2488 C C . TYR A 1 305 ? -18.359 14.992 17.516 1 97.69 305 TYR A C 1
ATOM 2490 O O . TYR A 1 305 ? -19.422 15.633 17.469 1 97.69 305 TYR A O 1
ATOM 2498 N N . VAL A 1 306 ? -17.578 14.852 16.5 1 97.12 306 VAL A N 1
ATOM 2499 C CA . VAL A 1 306 ? -17.875 15.516 15.234 1 97.12 306 VAL A CA 1
ATOM 2500 C C . VAL A 1 306 ? -19.203 15.008 14.688 1 97.12 306 VAL A C 1
ATOM 2502 O O . VAL A 1 306 ? -20.031 15.797 14.219 1 97.12 306 VAL A O 1
ATOM 2505 N N . ALA A 1 307 ? -19.391 13.742 14.734 1 94.56 307 ALA A N 1
ATOM 2506 C CA . ALA A 1 307 ? -20.641 13.156 14.266 1 94.56 307 ALA A CA 1
ATOM 2507 C C . ALA A 1 307 ? -21.844 13.719 15.031 1 94.56 307 ALA A C 1
ATOM 2509 O O . ALA A 1 307 ? -22.891 13.953 14.445 1 94.56 307 ALA A O 1
ATOM 2510 N N . SER A 1 308 ? -21.641 13.961 16.297 1 95.19 308 SER A N 1
ATOM 2511 C CA . SER A 1 308 ? -22.719 14.461 17.141 1 95.19 308 SER A CA 1
ATOM 2512 C C . SER A 1 308 ? -23.062 15.906 16.797 1 95.19 308 SER A C 1
ATOM 2514 O O . SER A 1 308 ? -24.156 16.391 17.125 1 95.19 308 SER A O 1
ATOM 2516 N N . LYS A 1 309 ? -22.156 16.625 16.156 1 93.69 309 LYS A N 1
ATOM 2517 C CA . LYS A 1 309 ? -22.344 18.031 15.844 1 93.69 309 LYS A CA 1
ATOM 2518 C C . LYS A 1 309 ? -22.953 18.219 14.461 1 93.69 309 LYS A C 1
ATOM 2520 O O . LYS A 1 309 ? -23.25 19.344 14.055 1 93.69 309 LYS A O 1
ATOM 2525 N N . GLN A 1 310 ? -23.156 17.172 13.727 1 81.44 310 GLN A N 1
ATOM 2526 C CA . GLN A 1 310 ? -23.859 17.141 12.445 1 81.44 310 GLN A CA 1
ATOM 2527 C C . GLN A 1 310 ? -23.328 18.188 11.492 1 81.44 310 GLN A C 1
ATOM 2529 O O . GLN A 1 310 ? -24.094 18.953 10.898 1 81.44 310 GLN A O 1
ATOM 2534 N N . GLY A 1 311 ? -22.078 18.297 11.477 1 74.75 311 GLY A N 1
ATOM 2535 C CA . GLY A 1 311 ? -21.484 19.172 10.477 1 74.75 311 GLY A CA 1
ATOM 2536 C C . GLY A 1 311 ? -21.094 20.516 11.023 1 74.75 311 GLY A C 1
ATOM 2537 O O . GLY A 1 311 ? -20.5 21.328 10.312 1 74.75 311 GLY A O 1
ATOM 2538 N N . ASN A 1 312 ? -21.297 20.859 12.203 1 86.88 312 ASN A N 1
ATOM 2539 C CA . ASN A 1 312 ? -20.984 22.156 12.789 1 86.88 312 ASN A CA 1
ATOM 2540 C C . ASN A 1 312 ? -19.594 22.172 13.406 1 86.88 312 ASN A C 1
ATOM 2542 O O . ASN A 1 312 ? -19.344 22.875 14.391 1 86.88 312 ASN A O 1
ATOM 2546 N N . VAL A 1 313 ? -18.719 21.375 12.977 1 94.94 313 VAL A N 1
ATOM 2547 C CA . VAL A 1 313 ? -17.312 21.328 13.344 1 94.94 313 VAL A CA 1
ATOM 2548 C C . VAL A 1 313 ? -16.453 21.031 12.109 1 94.94 313 VAL A C 1
ATOM 2550 O O . VAL A 1 313 ? -16.891 20.297 11.219 1 94.94 313 VAL A O 1
ATOM 2553 N N . GLY A 1 314 ? -15.305 21.609 12.039 1 96.94 314 GLY A N 1
ATOM 2554 C CA . GLY A 1 314 ? -14.469 21.5 10.852 1 96.94 314 GLY A CA 1
ATOM 2555 C C . GLY A 1 314 ? -13.875 20.125 10.656 1 96.94 314 GLY A C 1
ATOM 2556 O O . GLY A 1 314 ? -13.633 19.703 9.523 1 96.94 314 GLY A O 1
ATOM 2557 N N . GLY A 1 315 ? -13.57 19.422 11.703 1 98 315 GLY A N 1
ATOM 2558 C CA . GLY A 1 315 ? -13.016 18.078 11.602 1 98 315 GLY A CA 1
ATOM 2559 C C . GLY A 1 315 ? -12.094 17.719 12.742 1 98 315 GLY A C 1
ATOM 2560 O O . GLY A 1 315 ? -12.164 18.312 13.82 1 98 315 GLY A O 1
ATOM 2561 N N . ILE A 1 316 ? -11.359 16.672 12.508 1 98.69 316 ILE A N 1
ATOM 2562 C CA . ILE A 1 316 ? -10.414 16.188 13.508 1 98.69 316 ILE A CA 1
ATOM 2563 C C . ILE A 1 316 ? -9.062 15.906 12.859 1 98.69 316 ILE A C 1
ATOM 2565 O O . ILE A 1 316 ? -8.953 15.898 11.633 1 98.69 316 ILE A O 1
ATOM 2569 N N . GLY A 1 317 ? -8.031 15.711 13.688 1 98.69 317 GLY A N 1
ATOM 2570 C CA . GLY A 1 317 ? -6.707 15.414 13.172 1 98.69 317 GLY A CA 1
ATOM 2571 C C . GLY A 1 317 ? -5.809 14.742 14.195 1 98.69 317 GLY A C 1
ATOM 2572 O O . GLY A 1 317 ? -6.23 14.477 15.32 1 98.69 317 GLY A O 1
ATOM 2573 N N . VAL A 1 318 ? -4.621 14.422 13.695 1 98.56 318 VAL A N 1
ATOM 2574 C CA . VAL A 1 318 ? -3.721 13.664 14.555 1 98.56 318 VAL A CA 1
ATOM 2575 C C . VAL A 1 318 ? -2.285 14.133 14.352 1 98.56 318 VAL A C 1
ATOM 2577 O O . VAL A 1 318 ? -1.832 14.289 13.211 1 98.56 318 VAL A O 1
ATOM 2580 N N . PHE A 1 319 ? -1.628 14.453 15.508 1 96.75 319 PHE A N 1
ATOM 2581 C CA . PHE A 1 319 ? -0.177 14.594 15.5 1 96.75 319 PHE A CA 1
ATOM 2582 C C . PHE A 1 319 ? 0.501 13.234 15.469 1 96.75 319 PHE A C 1
ATOM 2584 O O . PHE A 1 319 ? 0.209 12.367 16.297 1 96.75 319 PHE A O 1
ATOM 2591 N N . HIS A 1 320 ? 1.407 13.016 14.523 1 94.19 320 HIS A N 1
ATOM 2592 C CA . HIS A 1 320 ? 2.051 11.734 14.242 1 94.19 320 HIS A CA 1
ATOM 2593 C C . HIS A 1 320 ? 1.032 10.695 13.789 1 94.19 320 HIS A C 1
ATOM 2595 O O . HIS A 1 320 ? 0.98 9.594 14.336 1 94.19 320 HIS A O 1
ATOM 2601 N N . ILE A 1 321 ? 0.403 11.07 12.719 1 96.69 321 ILE A N 1
ATOM 2602 C CA . ILE A 1 321 ? -0.701 10.25 12.234 1 96.69 321 ILE A CA 1
ATOM 2603 C C . ILE A 1 321 ? -0.169 8.898 11.758 1 96.69 321 ILE A C 1
ATOM 2605 O O . ILE A 1 321 ? -0.859 7.883 11.852 1 96.69 321 ILE A O 1
ATOM 2609 N N . ASN A 1 322 ? 1.091 8.82 11.289 1 93.94 322 ASN A N 1
ATOM 2610 C CA . ASN A 1 322 ? 1.673 7.59 10.766 1 93.94 322 ASN A CA 1
ATOM 2611 C C . ASN A 1 322 ? 1.946 6.582 11.875 1 93.94 322 ASN A C 1
ATOM 2613 O O . ASN A 1 322 ? 2.225 5.41 11.602 1 93.94 322 ASN A O 1
ATOM 2617 N N . GLU A 1 323 ? 1.789 6.992 13.164 1 93.06 323 GLU A N 1
ATOM 2618 C CA . GLU A 1 323 ? 1.849 6.039 14.266 1 93.06 323 GLU A CA 1
ATOM 2619 C C . GLU A 1 323 ? 0.748 4.988 14.156 1 93.06 323 GLU A C 1
ATOM 2621 O O . GLU A 1 323 ? 0.865 3.895 14.711 1 93.06 323 GLU A O 1
ATOM 2626 N N . ASP A 1 324 ? -0.281 5.336 13.445 1 94.94 324 ASP A N 1
ATOM 2627 C CA . ASP A 1 324 ? -1.376 4.387 13.273 1 94.94 324 ASP A CA 1
ATOM 2628 C C . ASP A 1 324 ? -0.996 3.281 12.289 1 94.94 324 ASP A C 1
ATOM 2630 O O . ASP A 1 324 ? -1.738 2.312 12.117 1 94.94 324 ASP A O 1
ATOM 2634 N N . ALA A 1 325 ? 0.102 3.438 11.594 1 91.19 325 ALA A N 1
ATOM 2635 C CA . ALA A 1 325 ? 0.613 2.408 10.688 1 91.19 325 ALA A CA 1
ATOM 2636 C C . ALA A 1 325 ? 1.788 1.663 11.312 1 91.19 325 ALA A C 1
ATOM 2638 O O . ALA A 1 325 ? 2.361 0.765 10.695 1 91.19 325 ALA A O 1
ATOM 2639 N N . PHE A 1 326 ? 2.031 2.074 12.562 1 83.12 326 PHE A N 1
ATOM 2640 C CA . PHE A 1 326 ? 3.164 1.441 13.227 1 83.12 326 PHE A CA 1
ATOM 2641 C C . PHE A 1 326 ? 2.904 -0.045 13.438 1 83.12 326 PHE A C 1
ATOM 2643 O O . PHE A 1 326 ? 1.763 -0.457 13.656 1 83.12 326 PHE A O 1
ATOM 2650 N N . GLU A 1 327 ? 3.855 -0.941 13.438 1 68.88 327 GLU A N 1
ATOM 2651 C CA . GLU A 1 327 ? 3.811 -2.396 13.547 1 68.88 327 GLU A CA 1
ATOM 2652 C C . GLU A 1 327 ? 2.879 -3.002 12.5 1 68.88 327 GLU A C 1
ATOM 2654 O O . GLU A 1 327 ? 2.148 -3.953 12.789 1 68.88 327 GLU A O 1
ATOM 2659 N N . ASP A 1 328 ? 2.676 -2.264 11.367 1 64.75 328 ASP A N 1
ATOM 2660 C CA . ASP A 1 328 ? 1.976 -2.74 10.172 1 64.75 328 ASP A CA 1
ATOM 2661 C C . ASP A 1 328 ? 0.463 -2.619 10.344 1 64.75 328 ASP A C 1
ATOM 2663 O O . ASP A 1 328 ? -0.298 -3.359 9.719 1 64.75 328 ASP A O 1
ATOM 2667 N N . GLU A 1 329 ? 0.12 -1.662 11.234 1 67.25 329 GLU A N 1
ATOM 2668 C CA . GLU A 1 329 ? -1.309 -1.39 11.359 1 67.25 329 GLU A CA 1
ATOM 2669 C C . GLU A 1 329 ? -1.8 -0.493 10.227 1 67.25 329 GLU A C 1
ATOM 2671 O O . GLU A 1 329 ? -1.171 0.519 9.906 1 67.25 329 GLU A O 1
ATOM 2676 N N . ALA A 1 330 ? -2.531 -0.823 9.328 1 79.06 330 ALA A N 1
ATOM 2677 C CA . ALA A 1 330 ? -3.045 -0.211 8.102 1 79.06 330 ALA A CA 1
ATOM 2678 C C . ALA A 1 330 ? -3.994 0.94 8.422 1 79.06 330 ALA A C 1
ATOM 2680 O O . ALA A 1 330 ? -5.094 1.018 7.867 1 79.06 330 ALA A O 1
ATOM 2681 N N . TYR A 1 331 ? -3.6 1.916 9.422 1 94.06 331 TYR A N 1
ATOM 2682 C CA . TYR A 1 331 ? -4.371 3.113 9.734 1 94.06 331 TYR A CA 1
ATOM 2683 C C . TYR A 1 331 ? -5.793 2.754 10.141 1 94.06 331 TYR A C 1
ATOM 2685 O O . TYR A 1 331 ? -6.754 3.381 9.688 1 94.06 331 TYR A O 1
ATOM 2693 N N . VAL A 1 332 ? -5.918 1.688 10.977 1 92.44 332 VAL A N 1
ATOM 2694 C CA . VAL A 1 332 ? -7.223 1.158 11.359 1 92.44 332 VAL A CA 1
ATOM 2695 C C . VAL A 1 332 ? -8.023 2.23 12.094 1 92.44 332 VAL A C 1
ATOM 2697 O O . VAL A 1 332 ? -9.211 2.41 11.836 1 92.44 332 VAL A O 1
ATOM 2700 N N . ASN A 1 333 ? -7.414 2.99 13 1 96.25 333 ASN A N 1
ATOM 2701 C CA . ASN A 1 333 ? -8.125 3.99 13.789 1 96.25 333 ASN A CA 1
ATOM 2702 C C . ASN A 1 333 ? -8.508 5.199 12.945 1 96.25 333 ASN A C 1
ATOM 2704 O O . ASN A 1 333 ? -9.609 5.742 13.094 1 96.25 333 ASN A O 1
ATOM 2708 N N . ILE A 1 334 ? -7.641 5.602 12.023 1 97.44 334 ILE A N 1
ATOM 2709 C CA . ILE A 1 334 ? -7.922 6.742 11.164 1 97.44 334 ILE A CA 1
ATOM 2710 C C . ILE A 1 334 ? -9.07 6.398 10.219 1 97.44 334 ILE A C 1
ATOM 2712 O O . ILE A 1 334 ? -9.984 7.207 10.016 1 97.44 334 ILE A O 1
ATOM 2716 N N . ARG A 1 335 ? -9.023 5.195 9.625 1 94.56 335 ARG A N 1
ATOM 2717 C CA . ARG A 1 335 ? -10.102 4.758 8.742 1 94.56 335 ARG A CA 1
ATOM 2718 C C . ARG A 1 335 ? -11.438 4.727 9.477 1 94.56 335 ARG A C 1
ATOM 2720 O O . ARG A 1 335 ? -12.453 5.172 8.945 1 94.56 335 ARG A O 1
ATOM 2727 N N . LYS A 1 336 ? -11.422 4.195 10.68 1 94.75 336 LYS A N 1
ATOM 2728 C CA . LYS A 1 336 ? -12.633 4.148 11.492 1 94.75 336 LYS A CA 1
ATOM 2729 C C . LYS A 1 336 ? -13.148 5.551 11.797 1 94.75 336 LYS A C 1
ATOM 2731 O O . LYS A 1 336 ? -14.352 5.809 11.719 1 94.75 336 LYS A O 1
ATOM 2736 N N . ALA A 1 337 ? -12.266 6.438 12.109 1 97.69 337 ALA A N 1
ATOM 2737 C CA . ALA A 1 337 ? -12.656 7.812 12.414 1 97.69 337 ALA A CA 1
ATOM 2738 C C . ALA A 1 337 ? -13.297 8.477 11.195 1 97.69 337 ALA A C 1
ATOM 2740 O O . ALA A 1 337 ? -14.336 9.133 11.32 1 97.69 337 ALA A O 1
ATOM 2741 N N . ILE A 1 338 ? -12.711 8.32 10.047 1 96.62 338 ILE A N 1
ATOM 2742 C CA . ILE A 1 338 ? -13.234 8.914 8.828 1 96.62 338 ILE A CA 1
ATOM 2743 C C . ILE A 1 338 ? -14.633 8.367 8.547 1 96.62 338 ILE A C 1
ATOM 2745 O O . ILE A 1 338 ? -15.547 9.125 8.203 1 96.62 338 ILE A O 1
ATOM 2749 N N . SER A 1 339 ? -14.789 7.082 8.75 1 94.44 339 SER A N 1
ATOM 2750 C CA . SER A 1 339 ? -16.078 6.449 8.492 1 94.44 339 SER A CA 1
ATOM 2751 C C . SER A 1 339 ? -17.156 6.977 9.438 1 94.44 339 SER A C 1
ATOM 2753 O O . SER A 1 339 ? -18.312 7.125 9.047 1 94.44 339 SER A O 1
ATOM 2755 N N . ILE A 1 340 ? -16.828 7.227 10.625 1 95.62 340 ILE A N 1
ATOM 2756 C CA . ILE A 1 340 ? -17.766 7.738 11.609 1 95.62 340 ILE A CA 1
ATOM 2757 C C . ILE A 1 340 ? -18.188 9.156 11.242 1 95.62 340 ILE A C 1
ATOM 2759 O O . ILE A 1 340 ? -19.375 9.5 11.312 1 95.62 340 ILE A O 1
ATOM 2763 N N . MET A 1 341 ? -17.234 9.961 10.773 1 94.88 341 MET A N 1
ATOM 2764 C CA . MET A 1 341 ? -17.516 11.359 10.453 1 94.88 341 MET A CA 1
ATOM 2765 C C . MET A 1 341 ? -18.312 11.469 9.148 1 94.88 341 MET A C 1
ATOM 2767 O O . MET A 1 341 ? -19.172 12.344 9.016 1 94.88 341 MET A O 1
ATOM 2771 N N . ASN A 1 342 ? -17.938 10.594 8.219 1 90.88 342 ASN A N 1
ATOM 2772 C CA . ASN A 1 342 ? -18.469 10.656 6.867 1 90.88 342 ASN A CA 1
ATOM 2773 C C . ASN A 1 342 ? -18.953 9.281 6.395 1 90.88 342 ASN A C 1
ATOM 2775 O O . ASN A 1 342 ? -18.344 8.68 5.504 1 90.88 342 ASN A O 1
ATOM 2779 N N . PRO A 1 343 ? -19.984 8.789 6.867 1 83.81 343 PRO A N 1
ATOM 2780 C CA . PRO A 1 343 ? -20.453 7.457 6.469 1 83.81 343 PRO A CA 1
ATOM 2781 C C . PRO A 1 343 ? -20.812 7.375 4.988 1 83.81 343 PRO A C 1
ATOM 2783 O O . PRO A 1 343 ? -21.281 8.359 4.41 1 83.81 343 PRO A O 1
ATOM 2786 N N . PRO A 1 344 ? -20.328 6.203 4.445 1 72.56 344 PRO A N 1
ATOM 2787 C CA . PRO A 1 344 ? -20.672 6.031 3.033 1 72.56 344 PRO A CA 1
ATOM 2788 C C . PRO A 1 344 ? -22.172 6.133 2.775 1 72.56 344 PRO A C 1
ATOM 2790 O O . PRO A 1 344 ? -22.984 5.762 3.637 1 72.56 344 PRO A O 1
ATOM 2793 N N . VAL A 1 345 ? -22.484 6.898 1.731 1 55.56 345 VAL A N 1
ATOM 2794 C CA . VAL A 1 345 ? -23.891 6.98 1.37 1 55.56 345 VAL A CA 1
ATOM 2795 C C . VAL A 1 345 ? -24.406 5.598 0.964 1 55.56 345 VAL A C 1
ATOM 2797 O O . VAL A 1 345 ? -23.766 4.906 0.167 1 55.56 345 VAL A O 1
ATOM 2800 N N . LYS A 1 346 ? -25.156 4.957 1.788 1 45.09 346 LYS A N 1
ATOM 2801 C CA . LYS A 1 346 ? -25.859 3.723 1.461 1 45.09 346 LYS A CA 1
ATOM 2802 C C . LYS A 1 346 ? -26.672 3.879 0.181 1 45.09 346 LYS A C 1
ATOM 2804 O O . LYS A 1 346 ? -27.25 4.945 -0.074 1 45.09 346 LYS A O 1
ATOM 2809 N N . MET B 1 1 ? 63.156 64.312 -52.812 1 25.45 1 MET B N 1
ATOM 2810 C CA . MET B 1 1 ? 62.344 64.75 -51.688 1 25.45 1 MET B CA 1
ATOM 2811 C C . MET B 1 1 ? 61.281 63.688 -51.375 1 25.45 1 MET B C 1
ATOM 2813 O O . MET B 1 1 ? 60.188 63.75 -51.938 1 25.45 1 MET B O 1
ATOM 2817 N N . ARG B 1 2 ? 61.656 62.438 -51.312 1 24.73 2 ARG B N 1
ATOM 2818 C CA . ARG B 1 2 ? 60.906 61.25 -51.594 1 24.73 2 ARG B CA 1
ATOM 2819 C C . ARG B 1 2 ? 59.812 61 -50.562 1 24.73 2 ARG B C 1
ATOM 2821 O O . ARG B 1 2 ? 60.094 61 -49.375 1 24.73 2 ARG B O 1
ATOM 2828 N N . ASN B 1 3 ? 58.625 61.438 -50.844 1 25.11 3 ASN B N 1
ATOM 2829 C CA . ASN B 1 3 ? 57.344 61.469 -50.125 1 25.11 3 ASN B CA 1
ATOM 2830 C C . ASN B 1 3 ? 57 60.094 -49.594 1 25.11 3 ASN B C 1
ATOM 2832 O O . ASN B 1 3 ? 56.625 59.188 -50.375 1 25.11 3 ASN B O 1
ATOM 2836 N N . THR B 1 4 ? 57.812 59.5 -48.781 1 25.98 4 THR B N 1
ATOM 2837 C CA . THR B 1 4 ? 57.844 58.125 -48.25 1 25.98 4 THR B CA 1
ATOM 2838 C C . THR B 1 4 ? 56.594 57.844 -47.438 1 25.98 4 THR B C 1
ATOM 2840 O O . THR B 1 4 ? 56.375 58.438 -46.375 1 25.98 4 THR B O 1
ATOM 2843 N N . ILE B 1 5 ? 55.469 57.656 -48.156 1 27.98 5 ILE B N 1
ATOM 2844 C CA . ILE B 1 5 ? 54.094 57.5 -47.625 1 27.98 5 ILE B CA 1
ATOM 2845 C C . ILE B 1 5 ? 54.062 56.281 -46.688 1 27.98 5 ILE B C 1
ATOM 2847 O O . ILE B 1 5 ? 54.375 55.188 -47.094 1 27.98 5 ILE B O 1
ATOM 2851 N N . PHE B 1 6 ? 54.469 56.438 -45.438 1 25.97 6 PHE B N 1
ATOM 2852 C CA . PHE B 1 6 ? 54.562 55.438 -44.344 1 25.97 6 PHE B CA 1
ATOM 2853 C C . PHE B 1 6 ? 53.219 54.781 -44.094 1 25.97 6 PHE B C 1
ATOM 2855 O O . PHE B 1 6 ? 52.219 55.469 -43.812 1 25.97 6 PHE B O 1
ATOM 2862 N N . THR B 1 7 ? 52.844 53.75 -44.875 1 24.69 7 THR B N 1
ATOM 2863 C CA . THR B 1 7 ? 51.625 53 -44.812 1 24.69 7 THR B CA 1
ATOM 2864 C C . THR B 1 7 ? 51.406 52.406 -43.438 1 24.69 7 THR B C 1
ATOM 2866 O O . THR B 1 7 ? 52.219 51.625 -42.938 1 24.69 7 THR B O 1
ATOM 2869 N N . PHE B 1 8 ? 50.844 53.156 -42.469 1 25.06 8 PHE B N 1
ATOM 2870 C CA . PHE B 1 8 ? 50.594 52.844 -41.094 1 25.06 8 PHE B CA 1
ATOM 2871 C C . PHE B 1 8 ? 49.656 51.625 -40.969 1 25.06 8 PHE B C 1
ATOM 2873 O O . PHE B 1 8 ? 48.531 51.656 -41.438 1 25.06 8 PHE B O 1
ATOM 2880 N N . ILE B 1 9 ? 50.188 50.438 -41.156 1 27.02 9 ILE B N 1
ATOM 2881 C CA . ILE B 1 9 ? 49.469 49.156 -41.094 1 27.02 9 ILE B CA 1
ATOM 2882 C C . ILE B 1 9 ? 48.844 49 -39.719 1 27.02 9 ILE B C 1
ATOM 2884 O O . ILE B 1 9 ? 49.531 49 -38.688 1 27.02 9 ILE B O 1
ATOM 2888 N N . GLY B 1 10 ? 47.688 49.656 -39.438 1 23.86 10 GLY B N 1
ATOM 2889 C CA . GLY B 1 10 ? 46.938 49.656 -38.188 1 23.86 10 GLY B CA 1
ATOM 2890 C C . GLY B 1 10 ? 46.594 48.25 -37.719 1 23.86 10 GLY B C 1
ATOM 2891 O O . GLY B 1 10 ? 45.969 47.469 -38.438 1 23.86 10 GLY B O 1
ATOM 2892 N N . VAL B 1 11 ? 47.531 47.562 -37.062 1 25.95 11 VAL B N 1
ATOM 2893 C CA . VAL B 1 11 ? 47.406 46.25 -36.438 1 25.95 11 VAL B CA 1
ATOM 2894 C C . VAL B 1 11 ? 46.188 46.25 -35.5 1 25.95 11 VAL B C 1
ATOM 2896 O O . VAL B 1 11 ? 46.188 47 -34.5 1 25.95 11 VAL B O 1
ATOM 2899 N N . ALA B 1 12 ? 44.969 46.188 -36.031 1 26.23 12 ALA B N 1
ATOM 2900 C CA . ALA B 1 12 ? 43.781 46.094 -35.219 1 26.23 12 ALA B CA 1
ATOM 2901 C C . ALA B 1 12 ? 43.906 44.969 -34.188 1 26.23 12 ALA B C 1
ATOM 2903 O O . ALA B 1 12 ? 44.094 43.812 -34.562 1 26.23 12 ALA B O 1
ATOM 2904 N N . LEU B 1 13 ? 44.562 45.281 -33.062 1 25.61 13 LEU B N 1
ATOM 2905 C CA . LEU B 1 13 ? 44.625 44.438 -31.875 1 25.61 13 LEU B CA 1
ATOM 2906 C C . LEU B 1 13 ? 43.25 43.906 -31.5 1 25.61 13 LEU B C 1
ATOM 2908 O O . LEU B 1 13 ? 42.344 44.656 -31.188 1 25.61 13 LEU B O 1
ATOM 2912 N N . LEU B 1 14 ? 42.781 42.875 -32.219 1 26.33 14 LEU B N 1
ATOM 2913 C CA . LEU B 1 14 ? 41.562 42.188 -31.844 1 26.33 14 LEU B CA 1
ATOM 2914 C C . LEU B 1 14 ? 41.594 41.781 -30.375 1 26.33 14 LEU B C 1
ATOM 2916 O O . LEU B 1 14 ? 42.438 41 -29.953 1 26.33 14 LEU B O 1
ATOM 2920 N N . VAL B 1 15 ? 41.438 42.781 -29.453 1 28.95 15 VAL B N 1
ATOM 2921 C CA . VAL B 1 15 ? 41.25 42.5 -28.031 1 28.95 15 VAL B CA 1
ATOM 2922 C C . VAL B 1 15 ? 40.156 41.438 -27.844 1 28.95 15 VAL B C 1
ATOM 2924 O O . VAL B 1 15 ? 39 41.656 -28.25 1 28.95 15 VAL B O 1
ATOM 2927 N N . GLY B 1 16 ? 40.531 40.188 -28.031 1 26.53 16 GLY B N 1
ATOM 2928 C CA . GLY B 1 16 ? 39.656 39.094 -27.656 1 26.53 16 GLY B CA 1
ATOM 2929 C C . GLY B 1 16 ? 39.031 39.281 -26.281 1 26.53 16 GLY B C 1
ATOM 2930 O O . GLY B 1 16 ? 39.75 39.344 -25.281 1 26.53 16 GLY B O 1
ATOM 2931 N N . PHE B 1 17 ? 37.969 40.062 -26.141 1 29.08 17 PHE B N 1
ATOM 2932 C CA . PHE B 1 17 ? 37.188 40.062 -24.922 1 29.08 17 PHE B CA 1
ATOM 2933 C C . PHE B 1 17 ? 36.938 38.625 -24.438 1 29.08 17 PHE B C 1
ATOM 2935 O O . PHE B 1 17 ? 36.312 37.844 -25.141 1 29.08 17 PHE B O 1
ATOM 2942 N N . VAL B 1 18 ? 37.906 38 -23.781 1 30.41 18 VAL B N 1
ATOM 2943 C CA . VAL B 1 18 ? 37.594 36.844 -22.938 1 30.41 18 VAL B CA 1
ATOM 2944 C C . VAL B 1 18 ? 36.406 37.188 -22.047 1 30.41 18 VAL B C 1
ATOM 2946 O O . VAL B 1 18 ? 36.5 38.031 -21.172 1 30.41 18 VAL B O 1
ATOM 2949 N N . ALA B 1 19 ? 35.188 37.25 -22.547 1 30.94 19 ALA B N 1
ATOM 2950 C CA . ALA B 1 19 ? 34 37.312 -21.672 1 30.94 19 ALA B CA 1
ATOM 2951 C C . ALA B 1 19 ? 34.125 36.312 -20.531 1 30.94 19 ALA B C 1
ATOM 2953 O O . ALA B 1 19 ? 34.25 35.094 -20.75 1 30.94 19 ALA B O 1
ATOM 2954 N N . CYS B 1 20 ? 34.781 36.656 -19.422 1 31.27 20 CYS B N 1
ATOM 2955 C CA . CYS B 1 20 ? 34.719 36.031 -18.109 1 31.27 20 CYS B CA 1
ATOM 2956 C C . CYS B 1 20 ? 33.281 35.594 -17.781 1 31.27 20 CYS B C 1
ATOM 2958 O O . CYS B 1 20 ? 32.5 36.344 -17.188 1 31.27 20 CYS B O 1
ATOM 2960 N N . ASP B 1 21 ? 32.5 35.062 -18.719 1 29.31 21 ASP B N 1
ATOM 2961 C CA . ASP B 1 21 ? 31.141 34.562 -18.422 1 29.31 21 ASP B CA 1
ATOM 2962 C C . ASP B 1 21 ? 31.172 33.562 -17.297 1 29.31 21 ASP B C 1
ATOM 2964 O O . ASP B 1 21 ? 30.172 32.875 -17.031 1 29.31 21 ASP B O 1
ATOM 2968 N N . ASP B 1 22 ? 32.375 33.188 -16.875 1 29.55 22 ASP B N 1
ATOM 2969 C CA . ASP B 1 22 ? 32.312 32.156 -15.844 1 29.55 22 ASP B CA 1
ATOM 2970 C C . ASP B 1 22 ? 31.656 32.688 -14.57 1 29.55 22 ASP B C 1
ATOM 2972 O O . ASP B 1 22 ? 32.312 32.781 -13.531 1 29.55 22 ASP B O 1
ATOM 2976 N N . TRP B 1 23 ? 30.922 33.75 -14.562 1 32.47 23 TRP B N 1
ATOM 2977 C CA . TRP B 1 23 ? 30.266 34.031 -13.289 1 32.47 23 TRP B CA 1
ATOM 2978 C C . TRP B 1 23 ? 29.594 32.781 -12.742 1 32.47 23 TRP B C 1
ATOM 2980 O O . TRP B 1 23 ? 28.625 32.281 -13.32 1 32.47 23 TRP B O 1
ATOM 2990 N N . THR B 1 24 ? 30.359 31.781 -12.227 1 30.7 24 THR B N 1
ATOM 2991 C CA . THR B 1 24 ? 29.938 30.688 -11.359 1 30.7 24 THR B CA 1
ATOM 2992 C C . THR B 1 24 ? 28.875 31.172 -10.375 1 30.7 24 THR B C 1
ATOM 2994 O O . THR B 1 24 ? 29.141 31.984 -9.5 1 30.7 24 THR B O 1
ATOM 2997 N N . SER B 1 25 ? 27.703 31.406 -10.836 1 32.97 25 SER B N 1
ATOM 2998 C CA . SER B 1 25 ? 26.609 31.641 -9.898 1 32.97 25 SER B CA 1
ATOM 2999 C C . SER B 1 25 ? 26.719 30.719 -8.688 1 32.97 25 SER B C 1
ATOM 3001 O O . SER B 1 25 ? 26.891 29.516 -8.828 1 32.97 25 SER B O 1
ATOM 3003 N N . PRO B 1 26 ? 27.219 31.094 -7.539 1 36.47 26 PRO B N 1
ATOM 3004 C CA . PRO B 1 26 ? 27.219 30.281 -6.324 1 36.47 26 PRO B CA 1
ATOM 3005 C C . PRO B 1 26 ? 25.984 29.391 -6.203 1 36.47 26 PRO B C 1
ATOM 3007 O O . PRO B 1 26 ? 24.859 29.891 -6.312 1 36.47 26 PRO B O 1
ATOM 3010 N N . GLU B 1 27 ? 26.062 28.188 -6.562 1 34.5 27 GLU B N 1
ATOM 3011 C CA . GLU B 1 27 ? 25.016 27.188 -6.785 1 34.5 27 GLU B CA 1
ATOM 3012 C C . GLU B 1 27 ? 24.047 27.141 -5.617 1 34.5 27 GLU B C 1
ATOM 3014 O O . GLU B 1 27 ? 24.453 26.984 -4.461 1 34.5 27 GLU B O 1
ATOM 3019 N N . LYS B 1 28 ? 22.859 27.625 -5.594 1 40.03 28 LYS B N 1
ATOM 3020 C CA . LYS B 1 28 ? 21.641 27.562 -4.793 1 40.03 28 LYS B CA 1
ATOM 3021 C C . LYS B 1 28 ? 21.516 26.203 -4.102 1 40.03 28 LYS B C 1
ATOM 3023 O O . LYS B 1 28 ? 20.828 26.094 -3.084 1 40.03 28 LYS B O 1
ATOM 3028 N N . LEU B 1 29 ? 22.078 25.141 -4.605 1 41.16 29 LEU B N 1
ATOM 3029 C CA . LEU B 1 29 ? 21.969 23.781 -4.09 1 41.16 29 LEU B CA 1
ATOM 3030 C C . LEU B 1 29 ? 22.688 23.656 -2.75 1 41.16 29 LEU B C 1
ATOM 3032 O O . LEU B 1 29 ? 22.203 22.969 -1.847 1 41.16 29 LEU B O 1
ATOM 3036 N N . ASP B 1 30 ? 23.906 24.281 -2.557 1 42.19 30 ASP B N 1
ATOM 3037 C CA . ASP B 1 30 ? 24.75 24.141 -1.375 1 42.19 30 ASP B CA 1
ATOM 3038 C C . ASP B 1 30 ? 24.141 24.875 -0.179 1 42.19 30 ASP B C 1
ATOM 3040 O O . ASP B 1 30 ? 24.234 24.391 0.955 1 42.19 30 ASP B O 1
ATOM 3044 N N . VAL B 1 31 ? 23.453 25.906 -0.32 1 42.38 31 VAL B N 1
ATOM 3045 C CA . VAL B 1 31 ? 22.844 26.703 0.739 1 42.38 31 VAL B CA 1
ATOM 3046 C C . VAL B 1 31 ? 21.688 25.922 1.37 1 42.38 31 VAL B C 1
ATOM 3048 O O . VAL B 1 31 ? 21.375 26.125 2.545 1 42.38 31 VAL B O 1
ATOM 3051 N N . GLU B 1 32 ? 21.094 25.109 0.512 1 45.78 32 GLU B N 1
ATOM 3052 C CA . GLU B 1 32 ? 20.016 24.297 1.068 1 45.78 32 GLU B CA 1
ATOM 3053 C C . GLU B 1 32 ? 20.562 23.281 2.062 1 45.78 32 GLU B C 1
ATOM 3055 O O . GLU B 1 32 ? 19.984 23.078 3.137 1 45.78 32 GLU B O 1
ATOM 3060 N N . ASN B 1 33 ? 21.703 22.594 1.628 1 45.5 33 ASN B N 1
ATOM 3061 C CA . ASN B 1 33 ? 22.25 21.562 2.523 1 45.5 33 ASN B CA 1
ATOM 3062 C C . ASN B 1 33 ? 22.766 22.188 3.822 1 45.5 33 ASN B C 1
ATOM 3064 O O . ASN B 1 33 ? 22.562 21.625 4.898 1 45.5 33 ASN B O 1
ATOM 3068 N N . GLU B 1 34 ? 23.531 23.234 3.729 1 45.72 34 GLU B N 1
ATOM 3069 C CA . GLU B 1 34 ? 24.078 23.844 4.934 1 45.72 34 GLU B CA 1
ATOM 3070 C C . GLU B 1 34 ? 22.969 24.391 5.836 1 45.72 34 GLU B C 1
ATOM 3072 O O . GLU B 1 34 ? 23.016 24.234 7.055 1 45.72 34 GLU B O 1
ATOM 3077 N N . ALA B 1 35 ? 21.969 25.016 5.328 1 47.22 35 ALA B N 1
ATOM 3078 C CA . ALA B 1 35 ? 20.844 25.562 6.082 1 47.22 35 ALA B CA 1
ATOM 3079 C C . ALA B 1 35 ? 20.078 24.453 6.789 1 47.22 35 ALA B C 1
ATOM 3081 O O . ALA B 1 35 ? 19.688 24.594 7.953 1 47.22 35 ALA B O 1
ATOM 3082 N N . VAL B 1 36 ? 19.953 23.328 6.051 1 50.84 36 VAL B N 1
ATOM 3083 C CA . VAL B 1 36 ? 19.297 22.156 6.637 1 50.84 36 VAL B CA 1
ATOM 3084 C C . VAL B 1 36 ? 20.141 21.625 7.789 1 50.84 36 VAL B C 1
ATOM 3086 O O . VAL B 1 36 ? 19.594 21.203 8.812 1 50.84 36 VAL B O 1
ATOM 3089 N N . GLY B 1 37 ? 21.469 21.641 7.594 1 50.03 37 GLY B N 1
ATOM 3090 C CA . GLY B 1 37 ? 22.328 21.203 8.672 1 50.03 37 GLY B CA 1
ATOM 3091 C C . GLY B 1 37 ? 22.156 22 9.945 1 50.03 37 GLY B C 1
ATOM 3092 O O . GLY B 1 37 ? 22.047 21.438 11.039 1 50.03 37 GLY B O 1
ATOM 3093 N N . ASP B 1 38 ? 22.141 23.234 9.883 1 49.88 38 ASP B N 1
ATOM 3094 C CA . ASP B 1 38 ? 22 24.094 11.055 1 49.88 38 ASP B CA 1
ATOM 3095 C C . ASP B 1 38 ? 20.625 23.938 11.695 1 49.88 38 ASP B C 1
ATOM 3097 O O . ASP B 1 38 ? 20.484 24 12.914 1 49.88 38 ASP B O 1
ATOM 3101 N N . LEU B 1 39 ? 19.547 23.969 10.883 1 50.28 39 LEU B N 1
ATOM 3102 C CA . LEU B 1 39 ? 18.203 23.734 11.391 1 50.28 39 LEU B CA 1
ATOM 3103 C C . LEU B 1 39 ? 18.156 22.484 12.258 1 50.28 39 LEU B C 1
ATOM 3105 O O . LEU B 1 39 ? 17.531 22.484 13.328 1 50.28 39 LEU B O 1
ATOM 3109 N N . TYR B 1 40 ? 18.812 21.406 11.742 1 51.31 40 TYR B N 1
ATOM 3110 C CA . TYR B 1 40 ? 18.828 20.109 12.406 1 51.31 40 TYR B CA 1
ATOM 3111 C C . TYR B 1 40 ? 19.75 20.109 13.617 1 51.31 40 TYR B C 1
ATOM 3113 O O . TYR B 1 40 ? 19.531 19.406 14.594 1 51.31 40 TYR B O 1
ATOM 3121 N N . SER B 1 41 ? 20.859 20.875 13.57 1 51.56 41 SER B N 1
ATOM 3122 C CA . SER B 1 41 ? 21.859 20.734 14.617 1 51.56 41 SER B CA 1
ATOM 3123 C C . SER B 1 41 ? 21.562 21.641 15.805 1 51.56 41 SER B C 1
ATOM 3125 O O . SER B 1 41 ? 22.047 21.406 16.906 1 51.56 41 SER B O 1
ATOM 3127 N N . LYS B 1 42 ? 20.766 22.703 15.664 1 56.69 42 LYS B N 1
ATOM 3128 C CA . LYS B 1 42 ? 20.656 23.531 16.859 1 56.69 42 LYS B CA 1
ATOM 3129 C C . LYS B 1 42 ? 19.219 23.594 17.359 1 56.69 42 LYS B C 1
ATOM 3131 O O . LYS B 1 42 ? 18.875 22.984 18.375 1 56.69 42 LYS B O 1
ATOM 3136 N N . ARG B 1 43 ? 18.375 24.094 16.578 1 53.5 43 ARG B N 1
ATOM 3137 C CA . ARG B 1 43 ? 17.031 24.406 17.062 1 53.5 43 ARG B CA 1
ATOM 3138 C C . ARG B 1 43 ? 16.188 23.156 17.172 1 53.5 43 ARG B C 1
ATOM 3140 O O . ARG B 1 43 ? 15.539 22.922 18.203 1 53.5 43 ARG B O 1
ATOM 3147 N N . ASP B 1 44 ? 16.312 22.25 16.141 1 62.59 44 ASP B N 1
ATOM 3148 C CA . ASP B 1 44 ? 15.375 21.141 16.109 1 62.59 44 ASP B CA 1
ATOM 3149 C C . ASP B 1 44 ? 16.109 19.812 16.297 1 62.59 44 ASP B C 1
ATOM 3151 O O . ASP B 1 44 ? 15.625 18.766 15.852 1 62.59 44 ASP B O 1
ATOM 3155 N N . SER B 1 45 ? 17.219 19.984 17.047 1 65.81 45 SER B N 1
ATOM 3156 C CA . SER B 1 45 ? 18.047 18.797 17.203 1 65.81 45 SER B CA 1
ATOM 3157 C C . SER B 1 45 ? 17.328 17.703 18 1 65.81 45 SER B C 1
ATOM 3159 O O . SER B 1 45 ? 17.438 16.531 17.672 1 65.81 45 SER B O 1
ATOM 3161 N N . ILE B 1 46 ? 16.625 18.203 18.953 1 67.38 46 ILE B N 1
ATOM 3162 C CA . ILE B 1 46 ? 15.922 17.234 19.781 1 67.38 46 ILE B CA 1
ATOM 3163 C C . ILE B 1 46 ? 14.828 16.547 18.969 1 67.38 46 ILE B C 1
ATOM 3165 O O . ILE B 1 46 ? 14.664 15.328 19.031 1 67.38 46 ILE B O 1
ATOM 3169 N N . LYS B 1 47 ? 14.219 17.359 18.266 1 66.75 47 LYS B N 1
ATOM 3170 C CA . LYS B 1 47 ? 13.164 16.812 17.406 1 66.75 47 LYS B CA 1
ATOM 3171 C C . LYS B 1 47 ? 13.727 15.812 16.406 1 66.75 47 LYS B C 1
ATOM 3173 O O . LYS B 1 47 ? 13.172 14.719 16.234 1 66.75 47 LYS B O 1
ATOM 3178 N N . TRP B 1 48 ? 14.82 16.109 15.875 1 70.56 48 TRP B N 1
ATOM 3179 C CA . TRP B 1 48 ? 15.414 15.234 14.867 1 70.56 48 TRP B CA 1
ATOM 3180 C C . TRP B 1 48 ? 15.961 13.961 15.5 1 70.56 48 TRP B C 1
ATOM 3182 O O . TRP B 1 48 ? 15.883 12.883 14.906 1 70.56 48 TRP B O 1
ATOM 3192 N N . ALA B 1 49 ? 16.469 14.148 16.703 1 73.56 49 ALA B N 1
ATOM 3193 C CA . ALA B 1 49 ? 16.938 12.984 17.453 1 73.56 49 ALA B CA 1
ATOM 3194 C C . ALA B 1 49 ? 15.789 12.023 17.766 1 73.56 49 ALA B C 1
ATOM 3196 O O . ALA B 1 49 ? 15.938 10.805 17.656 1 73.56 49 ALA B O 1
ATOM 3197 N N . GLU B 1 50 ? 14.664 12.625 18.094 1 71.94 50 GLU B N 1
ATOM 3198 C CA . GLU B 1 50 ? 13.484 11.805 18.375 1 71.94 50 GLU B CA 1
ATOM 3199 C C . GLU B 1 50 ? 12.977 11.117 17.109 1 71.94 50 GLU B C 1
ATOM 3201 O O . GLU B 1 50 ? 12.578 9.953 17.156 1 71.94 50 GLU B O 1
ATOM 3206 N N . GLU B 1 51 ? 13.047 11.805 16.062 1 72.31 51 GLU B N 1
ATOM 3207 C CA . GLU B 1 51 ? 12.625 11.234 14.789 1 72.31 51 GLU B CA 1
ATOM 3208 C C . GLU B 1 51 ? 13.547 10.094 14.367 1 72.31 51 GLU B C 1
ATOM 3210 O O . GLU B 1 51 ? 13.078 9.055 13.891 1 72.31 51 GLU B O 1
ATOM 3215 N N . GLU B 1 52 ? 14.789 10.32 14.609 1 76.56 52 GLU B N 1
ATOM 3216 C CA . GLU B 1 52 ? 15.75 9.281 14.281 1 76.56 52 GLU B CA 1
ATOM 3217 C C . GLU B 1 52 ? 15.547 8.039 15.156 1 76.56 52 GLU B C 1
ATOM 3219 O O . GLU B 1 52 ? 15.633 6.91 14.664 1 76.56 52 GLU B O 1
ATOM 3224 N N . LYS B 1 53 ? 15.32 8.367 16.391 1 80.44 53 LYS B N 1
ATOM 3225 C CA . LYS B 1 53 ? 15.039 7.262 17.312 1 80.44 53 LYS B CA 1
ATOM 3226 C C . LYS B 1 53 ? 13.805 6.48 16.875 1 80.44 53 LYS B C 1
ATOM 3228 O O . LYS B 1 53 ? 13.82 5.246 16.844 1 80.44 53 LYS B O 1
ATOM 3233 N N . ARG B 1 54 ? 12.797 7.172 16.531 1 77.88 54 ARG B N 1
ATOM 3234 C CA . ARG B 1 54 ? 11.555 6.535 16.094 1 77.88 54 ARG B CA 1
ATOM 3235 C C . ARG B 1 54 ? 11.766 5.75 14.812 1 77.88 54 ARG B C 1
ATOM 3237 O O . ARG B 1 54 ? 11.195 4.672 14.633 1 77.88 54 ARG B O 1
ATOM 3244 N N . HIS B 1 55 ? 12.594 6.219 13.977 1 80.44 55 HIS B N 1
ATOM 3245 C CA . HIS B 1 55 ? 12.93 5.52 12.742 1 80.44 55 HIS B CA 1
ATOM 3246 C C . HIS B 1 55 ? 13.633 4.195 13.039 1 80.44 55 HIS B C 1
ATOM 3248 O O . HIS B 1 55 ? 13.305 3.17 12.438 1 80.44 55 HIS B O 1
ATOM 3254 N N . LYS B 1 56 ? 14.508 4.262 13.977 1 84.62 56 LYS B N 1
ATOM 3255 C CA . LYS B 1 56 ? 15.242 3.053 14.344 1 84.62 56 LYS B CA 1
ATOM 3256 C C . LYS B 1 56 ? 14.312 2.023 14.977 1 84.62 56 LYS B C 1
ATOM 3258 O O . LYS B 1 56 ? 14.438 0.824 14.727 1 84.62 56 LYS B O 1
ATOM 3263 N N . GLU B 1 57 ? 13.414 2.541 15.766 1 85.25 57 GLU B N 1
ATOM 3264 C CA . GLU B 1 57 ? 12.438 1.652 16.391 1 85.25 57 GLU B CA 1
ATOM 3265 C C . GLU B 1 57 ? 11.539 1.002 15.336 1 85.25 57 GLU B C 1
ATOM 3267 O O . GLU B 1 57 ? 11.242 -0.191 15.422 1 85.25 57 GLU B O 1
ATOM 3272 N N . ASN B 1 58 ? 11.195 1.759 14.414 1 85.44 58 ASN B N 1
ATOM 3273 C CA . ASN B 1 58 ? 10.359 1.232 13.344 1 85.44 58 ASN B CA 1
ATOM 3274 C C . ASN B 1 58 ? 11.109 0.193 12.508 1 85.44 58 ASN B C 1
ATOM 3276 O O . ASN B 1 58 ? 10.539 -0.838 12.141 1 85.44 58 ASN B O 1
ATOM 3280 N N . GLU B 1 59 ? 12.328 0.483 12.273 1 87.56 59 GLU B N 1
ATOM 3281 C CA . GLU B 1 59 ? 13.141 -0.457 11.5 1 87.56 59 GLU B CA 1
ATOM 3282 C C . GLU B 1 59 ? 13.273 -1.792 12.227 1 87.56 59 GLU B C 1
ATOM 3284 O O . GLU B 1 59 ? 13.141 -2.854 11.617 1 87.56 59 GLU B O 1
ATOM 3289 N N . ALA B 1 60 ? 13.523 -1.736 13.539 1 90.56 60 ALA B N 1
ATOM 3290 C CA . ALA B 1 60 ? 13.648 -2.945 14.352 1 90.56 60 ALA B CA 1
ATOM 3291 C C . ALA B 1 60 ? 12.336 -3.719 14.383 1 90.56 60 ALA B C 1
ATOM 3293 O O . ALA B 1 60 ? 12.328 -4.945 14.266 1 90.56 60 ALA B O 1
ATOM 3294 N N . ALA B 1 61 ? 11.258 -3.002 14.555 1 88.06 61 ALA B N 1
ATOM 3295 C CA . ALA B 1 61 ? 9.945 -3.631 14.586 1 88.06 61 ALA B CA 1
ATOM 3296 C C . ALA B 1 61 ? 9.609 -4.277 13.242 1 88.06 61 ALA B C 1
ATOM 3298 O O . ALA B 1 61 ? 9.031 -5.363 13.195 1 88.06 61 ALA B O 1
ATOM 3299 N N . TYR B 1 62 ? 9.977 -3.672 12.188 1 89.88 62 TYR B N 1
ATOM 3300 C CA . TYR B 1 62 ? 9.703 -4.203 10.859 1 89.88 62 TYR B CA 1
ATOM 3301 C C . TYR B 1 62 ? 10.516 -5.461 10.594 1 89.88 62 TYR B C 1
ATOM 3303 O O . TYR B 1 62 ? 10 -6.438 10.039 1 89.88 62 TYR B O 1
ATOM 3311 N N . GLU B 1 63 ? 11.758 -5.422 11.016 1 92.88 63 GLU B N 1
ATOM 3312 C CA . GLU B 1 63 ? 12.578 -6.613 10.844 1 92.88 63 GLU B CA 1
ATOM 3313 C C . GLU B 1 63 ? 12 -7.797 11.617 1 92.88 63 GLU B C 1
ATOM 3315 O O . GLU B 1 63 ? 12.008 -8.93 11.117 1 92.88 63 GLU B O 1
ATOM 3320 N N . LYS B 1 64 ? 11.547 -7.559 12.805 1 92.19 64 LYS B N 1
ATOM 3321 C CA . LYS B 1 64 ? 10.906 -8.609 13.594 1 92.19 64 LYS B CA 1
ATOM 3322 C C . LYS B 1 64 ? 9.641 -9.117 12.898 1 92.19 64 LYS B C 1
ATOM 3324 O O . LYS B 1 64 ? 9.375 -10.328 12.898 1 92.19 64 LYS B O 1
ATOM 3329 N N . TYR B 1 65 ? 8.891 -8.219 12.367 1 92.06 65 TYR B N 1
ATOM 3330 C CA . TYR B 1 65 ? 7.688 -8.57 11.617 1 92.06 65 TYR B CA 1
ATOM 3331 C C . TYR B 1 65 ? 8.023 -9.484 10.445 1 92.06 65 TYR B C 1
ATOM 3333 O O . TYR B 1 65 ? 7.375 -10.516 10.25 1 92.06 65 TYR B O 1
ATOM 3341 N N . LEU B 1 66 ? 9.078 -9.156 9.656 1 93.88 66 LEU B N 1
ATOM 3342 C CA . LEU B 1 66 ? 9.5 -9.977 8.523 1 93.88 66 LEU B CA 1
ATOM 3343 C C . LEU B 1 66 ? 9.961 -11.352 8.984 1 93.88 66 LEU B C 1
ATOM 3345 O O . LEU B 1 66 ? 9.641 -12.359 8.352 1 93.88 66 LEU B O 1
ATOM 3349 N N . GLU B 1 67 ? 10.672 -11.391 10.109 1 95.12 67 GLU B N 1
ATOM 3350 C CA . GLU B 1 67 ? 11.133 -12.656 10.68 1 95.12 67 GLU B CA 1
ATOM 3351 C C . GLU B 1 67 ? 9.953 -13.547 11.055 1 95.12 67 GLU B C 1
ATOM 3353 O O . GLU B 1 67 ? 9.977 -14.75 10.797 1 95.12 67 GLU B O 1
ATOM 3358 N N . ASN B 1 68 ? 8.953 -12.945 11.633 1 93.19 68 ASN B N 1
ATOM 3359 C CA . ASN B 1 68 ? 7.762 -13.703 12.016 1 93.19 68 ASN B CA 1
ATOM 3360 C C . ASN B 1 68 ? 7.035 -14.258 10.797 1 93.19 68 ASN B C 1
ATOM 3362 O O . ASN B 1 68 ? 6.547 -15.391 10.828 1 93.19 68 ASN B O 1
ATOM 3366 N N . LEU B 1 69 ? 6.961 -13.453 9.727 1 93.75 69 LEU B N 1
ATOM 3367 C CA . LEU B 1 69 ? 6.34 -13.914 8.492 1 93.75 69 LEU B CA 1
ATOM 3368 C C . LEU B 1 69 ? 7.098 -15.102 7.91 1 93.75 69 LEU B C 1
ATOM 3370 O O . LEU B 1 69 ? 6.492 -16.109 7.516 1 93.75 69 LEU B O 1
ATOM 3374 N N . ARG B 1 70 ? 8.398 -15.008 7.926 1 96 70 ARG B N 1
ATOM 3375 C CA . ARG B 1 70 ? 9.219 -16.094 7.391 1 96 70 ARG B CA 1
ATOM 3376 C C . ARG B 1 70 ? 9.117 -17.344 8.258 1 96 70 ARG B C 1
ATOM 3378 O O . ARG B 1 70 ? 9.125 -18.453 7.746 1 96 70 ARG B O 1
ATOM 3385 N N . ALA B 1 71 ? 9.031 -17.188 9.57 1 94.44 71 ALA B N 1
ATOM 3386 C CA . ALA B 1 71 ? 8.828 -18.312 10.477 1 94.44 71 ALA B CA 1
ATOM 3387 C C . ALA B 1 71 ? 7.5 -19.016 10.195 1 94.44 71 ALA B C 1
ATOM 3389 O O . ALA B 1 71 ? 7.438 -20.234 10.125 1 94.44 71 ALA B O 1
ATOM 3390 N N . TYR B 1 72 ? 6.52 -18.203 10.008 1 92.88 72 TYR B N 1
ATOM 3391 C CA . TYR B 1 72 ? 5.215 -18.75 9.656 1 92.88 72 TYR B CA 1
ATOM 3392 C C . TYR B 1 72 ? 5.285 -19.547 8.367 1 92.88 72 TYR B C 1
ATOM 3394 O O . TYR B 1 72 ? 4.773 -20.672 8.297 1 92.88 72 TYR B O 1
ATOM 3402 N N . LYS B 1 73 ? 5.965 -18.969 7.32 1 94.06 73 LYS B N 1
ATOM 3403 C CA . LYS B 1 73 ? 6.051 -19.594 6.008 1 94.06 73 LYS B CA 1
ATOM 3404 C C . LYS B 1 73 ? 6.852 -20.891 6.074 1 94.06 73 LYS B C 1
ATOM 3406 O O . LYS B 1 73 ? 6.711 -21.766 5.211 1 94.06 73 LYS B O 1
ATOM 3411 N N . SER B 1 74 ? 7.613 -21.031 7.09 1 92.94 74 SER B N 1
ATOM 3412 C CA . SER B 1 74 ? 8.461 -22.219 7.223 1 92.94 74 SER B CA 1
ATOM 3413 C C . SER B 1 74 ? 7.73 -23.344 7.949 1 92.94 74 SER B C 1
ATOM 3415 O O . SER B 1 74 ? 8.188 -24.484 7.957 1 92.94 74 SER B O 1
ATOM 3417 N N . THR B 1 75 ? 6.602 -23.078 8.523 1 92.5 75 THR B N 1
ATOM 3418 C CA . THR B 1 75 ? 5.82 -24.125 9.164 1 92.5 75 THR B CA 1
ATOM 3419 C C . THR B 1 75 ? 4.953 -24.859 8.148 1 92.5 75 THR B C 1
ATOM 3421 O O . THR B 1 75 ? 4.688 -24.328 7.062 1 92.5 75 THR B O 1
ATOM 3424 N N . LYS B 1 76 ? 4.609 -26.109 8.539 1 92.69 76 LYS B N 1
ATOM 3425 C CA . LYS B 1 76 ? 3.639 -26.828 7.719 1 92.69 76 LYS B CA 1
ATOM 3426 C C . LYS B 1 76 ? 2.242 -26.234 7.863 1 92.69 76 LYS B C 1
ATOM 3428 O O . LYS B 1 76 ? 1.727 -26.109 8.977 1 92.69 76 LYS B O 1
ATOM 3433 N N . HIS B 1 77 ? 1.675 -25.781 6.785 1 94.5 77 HIS B N 1
ATOM 3434 C CA . HIS B 1 77 ? 0.318 -25.234 6.738 1 94.5 77 HIS B CA 1
ATOM 3435 C C . HIS B 1 77 ? -0.238 -25.266 5.32 1 94.5 77 HIS B C 1
ATOM 3437 O O . HIS B 1 77 ? 0.521 -25.375 4.352 1 94.5 77 HIS B O 1
ATOM 3443 N N . PRO B 1 78 ? -1.552 -25.281 5.195 1 96.62 78 PRO B N 1
ATOM 3444 C CA . PRO B 1 78 ? -2.105 -25.125 3.848 1 96.62 78 PRO B CA 1
ATOM 3445 C C . PRO B 1 78 ? -1.714 -23.797 3.205 1 96.62 78 PRO B C 1
ATOM 3447 O O . PRO B 1 78 ? -1.836 -22.734 3.834 1 96.62 78 PRO B O 1
ATOM 3450 N N . ILE B 1 79 ? -1.328 -23.859 2.008 1 97.88 79 ILE B N 1
ATOM 3451 C CA . ILE B 1 79 ? -0.738 -22.672 1.417 1 97.88 79 ILE B CA 1
ATOM 3452 C C . ILE B 1 79 ? -1.802 -21.891 0.64 1 97.88 79 ILE B C 1
ATOM 3454 O O . ILE B 1 79 ? -2.807 -22.469 0.213 1 97.88 79 ILE B O 1
ATOM 3458 N N . MET B 1 80 ? -1.602 -20.625 0.5 1 98.44 80 MET B N 1
ATOM 3459 C CA . MET B 1 80 ? -2.293 -19.766 -0.466 1 98.44 80 MET B CA 1
ATOM 3460 C C . MET B 1 80 ? -1.436 -19.547 -1.708 1 98.44 80 MET B C 1
ATOM 3462 O O . MET B 1 80 ? -0.283 -19.125 -1.606 1 98.44 80 MET B O 1
ATOM 3466 N N . PHE B 1 81 ? -1.974 -19.938 -2.854 1 98.75 81 PHE B N 1
ATOM 3467 C CA . PHE B 1 81 ? -1.319 -19.844 -4.152 1 98.75 81 PHE B CA 1
ATOM 3468 C C . PHE B 1 81 ? -2.07 -18.875 -5.059 1 98.75 81 PHE B C 1
ATOM 3470 O O . PHE B 1 81 ? -3.273 -18.672 -4.895 1 98.75 81 PHE B O 1
ATOM 3477 N N . GLY B 1 82 ? -1.339 -18.188 -5.957 1 98.62 82 GLY B N 1
ATOM 3478 C CA . GLY B 1 82 ? -2.043 -17.375 -6.934 1 98.62 82 GLY B CA 1
ATOM 3479 C C . GLY B 1 82 ? -1.246 -17.141 -8.203 1 98.62 82 GLY B C 1
ATOM 3480 O O . GLY B 1 82 ? -0.026 -16.969 -8.156 1 98.62 82 GLY B O 1
ATOM 3481 N N . TRP B 1 83 ? -1.951 -17.25 -9.32 1 97.5 83 TRP B N 1
ATOM 3482 C CA . TRP B 1 83 ? -1.397 -16.703 -10.555 1 97.5 83 TRP B CA 1
ATOM 3483 C C . TRP B 1 83 ? -1.661 -15.211 -10.664 1 97.5 83 TRP B C 1
ATOM 3485 O O . TRP B 1 83 ? -2.809 -14.766 -10.57 1 97.5 83 TRP B O 1
ATOM 3495 N N . PHE B 1 84 ? -0.605 -14.422 -10.797 1 95.5 84 PHE B N 1
ATOM 3496 C CA . PHE B 1 84 ? -0.68 -12.961 -10.852 1 95.5 84 PHE B CA 1
ATOM 3497 C C . PHE B 1 84 ? -0.517 -12.469 -12.289 1 95.5 84 PHE B C 1
ATOM 3499 O O . PHE B 1 84 ? 0.485 -12.766 -12.938 1 95.5 84 PHE B O 1
ATOM 3506 N N . ASN B 1 85 ? -1.479 -11.719 -12.742 1 88.62 85 ASN B N 1
ATOM 3507 C CA . ASN B 1 85 ? -1.449 -11.227 -14.117 1 88.62 85 ASN B CA 1
ATOM 3508 C C . ASN B 1 85 ? -1.136 -9.734 -14.172 1 88.62 85 ASN B C 1
ATOM 3510 O O . ASN B 1 85 ? -1.217 -9.039 -13.164 1 88.62 85 ASN B O 1
ATOM 3514 N N . ALA B 1 86 ? -0.586 -9.258 -15.281 1 87.38 86 ALA B N 1
ATOM 3515 C CA . ALA B 1 86 ? -0.421 -7.852 -15.641 1 87.38 86 ALA B CA 1
ATOM 3516 C C . ALA B 1 86 ? 0.472 -7.133 -14.633 1 87.38 86 ALA B C 1
ATOM 3518 O O . ALA B 1 86 ? 0.154 -6.023 -14.188 1 87.38 86 ALA B O 1
ATOM 3519 N N . TRP B 1 87 ? 1.518 -7.797 -14.258 1 91.56 87 TRP B N 1
ATOM 3520 C CA . TRP B 1 87 ? 2.451 -7.223 -13.297 1 91.56 87 TRP B CA 1
ATOM 3521 C C . TRP B 1 87 ? 3.09 -5.953 -13.844 1 91.56 87 TRP B C 1
ATOM 3523 O O . TRP B 1 87 ? 3.768 -5.984 -14.875 1 91.56 87 TRP B O 1
ATOM 3533 N N . GLN B 1 88 ? 2.812 -4.863 -13.172 1 89.38 88 GLN B N 1
ATOM 3534 C CA . GLN B 1 88 ? 3.355 -3.551 -13.5 1 89.38 88 GLN B CA 1
ATOM 3535 C C . GLN B 1 88 ? 3.363 -2.637 -12.281 1 89.38 88 GLN B C 1
ATOM 3537 O O . GLN B 1 88 ? 2.375 -1.953 -12.008 1 89.38 88 GLN B O 1
ATOM 3542 N N . PRO B 1 89 ? 4.547 -2.469 -11.578 1 89.12 89 PRO B N 1
ATOM 3543 C CA . PRO B 1 89 ? 4.605 -1.701 -10.328 1 89.12 89 PRO B CA 1
ATOM 3544 C C . PRO B 1 89 ? 4.18 -0.246 -10.508 1 89.12 89 PRO B C 1
ATOM 3546 O O . PRO B 1 89 ? 3.664 0.373 -9.578 1 89.12 89 PRO B O 1
ATOM 3549 N N . ASP B 1 90 ? 4.387 0.346 -11.695 1 83.69 90 ASP B N 1
ATOM 3550 C CA . ASP B 1 90 ? 4.094 1.755 -11.938 1 83.69 90 ASP B CA 1
ATOM 3551 C C . ASP B 1 90 ? 2.748 1.919 -12.648 1 83.69 90 ASP B C 1
ATOM 3553 O O . ASP B 1 90 ? 2.412 3.014 -13.102 1 83.69 90 ASP B O 1
ATOM 3557 N N . GLY B 1 91 ? 2.041 0.787 -12.711 1 83.62 91 GLY B N 1
ATOM 3558 C CA . GLY B 1 91 ? 0.737 0.851 -13.352 1 83.62 91 GLY B CA 1
ATOM 3559 C C . GLY B 1 91 ? -0.321 1.512 -12.492 1 83.62 91 GLY B C 1
ATOM 3560 O O . GLY B 1 91 ? -0.085 1.788 -11.312 1 83.62 91 GLY B O 1
ATOM 3561 N N . ALA B 1 92 ? -1.487 1.781 -13.18 1 85.44 92 ALA B N 1
ATOM 3562 C CA . ALA B 1 92 ? -2.6 2.449 -12.508 1 85.44 92 ALA B CA 1
ATOM 3563 C C . ALA B 1 92 ? -3.271 1.519 -11.508 1 85.44 92 ALA B C 1
ATOM 3565 O O . ALA B 1 92 ? -3.48 0.336 -11.789 1 85.44 92 ALA B O 1
ATOM 3566 N N . GLY B 1 93 ? -3.502 2.092 -10.289 1 86.19 93 GLY B N 1
ATOM 3567 C CA . GLY B 1 93 ? -4.312 1.367 -9.32 1 86.19 93 GLY B CA 1
ATOM 3568 C C . GLY B 1 93 ? -3.557 0.246 -8.625 1 86.19 93 GLY B C 1
ATOM 3569 O O . GLY B 1 93 ? -2.328 0.175 -8.711 1 86.19 93 GLY B O 1
ATOM 3570 N N . LYS B 1 94 ? -4.297 -0.557 -7.93 1 88.62 94 LYS B N 1
ATOM 3571 C CA . LYS B 1 94 ? -3.729 -1.61 -7.094 1 88.62 94 LYS B CA 1
ATOM 3572 C C . LYS B 1 94 ? -3.604 -2.92 -7.867 1 88.62 94 LYS B C 1
ATOM 3574 O O . LYS B 1 94 ? -2.768 -3.764 -7.535 1 88.62 94 LYS B O 1
ATOM 3579 N N . TYR B 1 95 ? -4.258 -3.09 -8.992 1 91.25 95 TYR B N 1
ATOM 3580 C CA . TYR B 1 95 ? -4.418 -4.324 -9.75 1 91.25 95 TYR B CA 1
ATOM 3581 C C . TYR B 1 95 ? -3.07 -4.844 -10.234 1 91.25 95 TYR B C 1
ATOM 3583 O O . TYR B 1 95 ? -2.764 -6.027 -10.078 1 91.25 95 TYR B O 1
ATOM 3591 N N . PRO B 1 96 ? -2.221 -4.035 -10.719 1 91.31 96 PRO B N 1
ATOM 3592 C CA . PRO B 1 96 ? -0.986 -4.574 -11.297 1 91.31 96 PRO B CA 1
ATOM 3593 C C . PRO B 1 96 ? 0.162 -4.617 -10.289 1 91.31 96 PRO B C 1
ATOM 3595 O O . PRO B 1 96 ? 1.293 -4.953 -10.656 1 91.31 96 PRO B O 1
ATOM 3598 N N . ARG B 1 97 ? -0.064 -4.297 -9.047 1 91.94 97 ARG B N 1
ATOM 3599 C CA . ARG B 1 97 ? 0.992 -4.172 -8.047 1 91.94 97 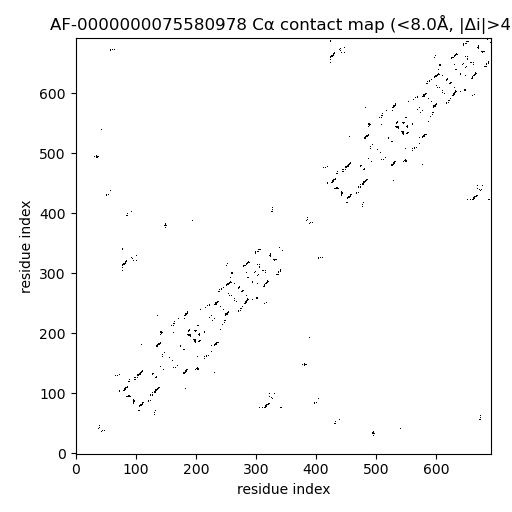ARG B CA 1
ATOM 3600 C C . ARG B 1 97 ? 1.143 -5.457 -7.238 1 91.94 97 ARG B C 1
ATOM 3602 O O . ARG B 1 97 ? 0.296 -5.773 -6.402 1 91.94 97 ARG B O 1
ATOM 3609 N N . LEU B 1 98 ? 2.252 -6.086 -7.418 1 95.81 98 LEU B N 1
ATOM 3610 C CA . LEU B 1 98 ? 2.549 -7.363 -6.785 1 95.81 98 LEU B CA 1
ATOM 3611 C C . LEU B 1 98 ? 2.699 -7.203 -5.273 1 95.81 98 LEU B C 1
ATOM 3613 O O . LEU B 1 98 ? 2.311 -8.086 -4.508 1 95.81 98 LEU B O 1
ATOM 3617 N N . SER B 1 99 ? 3.229 -6.043 -4.832 1 92.69 99 SER B N 1
ATOM 3618 C CA . SER B 1 99 ? 3.568 -5.816 -3.432 1 92.69 99 SER B CA 1
ATOM 3619 C C . SER B 1 99 ? 2.316 -5.656 -2.576 1 92.69 99 SER B C 1
ATOM 3621 O O . SER B 1 99 ? 2.393 -5.676 -1.346 1 92.69 99 SER B O 1
ATOM 3623 N N . LEU B 1 100 ? 1.156 -5.551 -3.225 1 91.56 100 LEU B N 1
ATOM 3624 C CA . LEU B 1 100 ? -0.067 -5.324 -2.461 1 91.56 100 LEU B CA 1
ATOM 3625 C C . LEU B 1 100 ? -0.759 -6.645 -2.137 1 91.56 100 LEU B C 1
ATOM 3627 O O . LEU B 1 100 ? -1.757 -6.668 -1.414 1 91.56 100 LEU B O 1
ATOM 3631 N N . LEU B 1 101 ? -0.224 -7.742 -2.598 1 95.75 101 LEU B N 1
ATOM 3632 C CA . LEU B 1 101 ? -0.69 -9.047 -2.129 1 95.75 101 LEU B CA 1
ATOM 3633 C C . LEU B 1 101 ? -0.616 -9.133 -0.608 1 95.75 101 LEU B C 1
ATOM 3635 O O . LEU B 1 101 ? 0.256 -8.516 0.012 1 95.75 101 LEU B O 1
ATOM 3639 N N . PRO B 1 102 ? -1.609 -9.93 -0.053 1 94.25 102 PRO B N 1
ATOM 3640 C CA . PRO B 1 102 ? -1.508 -10.109 1.396 1 94.25 102 PRO B CA 1
ATOM 3641 C C . PRO B 1 102 ? -0.131 -10.609 1.835 1 94.25 102 PRO B C 1
ATOM 3643 O O . PRO B 1 102 ? 0.473 -11.445 1.158 1 94.25 102 PRO B O 1
ATOM 3646 N N . ASP B 1 103 ? 0.361 -10.078 2.951 1 92.5 103 ASP B N 1
ATOM 3647 C CA . ASP B 1 103 ? 1.69 -10.422 3.449 1 92.5 103 ASP B CA 1
ATOM 3648 C C . ASP B 1 103 ? 1.809 -11.922 3.717 1 92.5 103 ASP B C 1
ATOM 3650 O O . ASP B 1 103 ? 2.898 -12.492 3.625 1 92.5 103 ASP B O 1
ATOM 3654 N N . SER B 1 104 ? 0.703 -12.594 3.986 1 94.88 104 SER B N 1
ATOM 3655 C CA . SER B 1 104 ? 0.696 -14.008 4.348 1 94.88 104 SER B CA 1
ATOM 3656 C C . SER B 1 104 ? 0.618 -14.891 3.113 1 94.88 104 SER B C 1
ATOM 3658 O O . SER B 1 104 ? 0.534 -16.125 3.227 1 94.88 104 SER B O 1
ATOM 3660 N N . MET B 1 105 ? 0.657 -14.32 1.897 1 97.12 105 MET B N 1
ATOM 3661 C CA . MET B 1 105 ? 0.704 -15.102 0.666 1 97.12 105 MET B CA 1
ATOM 3662 C C . MET B 1 105 ? 1.907 -16.031 0.662 1 97.12 105 MET B C 1
ATOM 3664 O O . MET B 1 105 ? 3.008 -15.641 1.055 1 97.12 105 MET B O 1
ATOM 3668 N N . ASP B 1 106 ? 1.691 -17.266 0.202 1 98.5 106 ASP B N 1
ATOM 3669 C CA . ASP B 1 106 ? 2.781 -18.234 0.244 1 98.5 106 ASP B CA 1
ATOM 3670 C C . ASP B 1 106 ? 3.521 -18.281 -1.091 1 98.5 106 ASP B C 1
ATOM 3672 O O . ASP B 1 106 ? 4.75 -18.203 -1.128 1 98.5 106 ASP B O 1
ATOM 3676 N N . VAL B 1 107 ? 2.775 -18.453 -2.186 1 98.81 107 VAL B N 1
ATOM 3677 C CA . VAL B 1 107 ? 3.389 -18.609 -3.502 1 98.81 107 VAL B CA 1
ATOM 3678 C C . VAL B 1 107 ? 2.59 -17.828 -4.539 1 98.81 107 VAL B C 1
ATOM 3680 O O . VAL B 1 107 ? 1.358 -17.891 -4.559 1 98.81 107 VAL B O 1
ATOM 3683 N N . VAL B 1 108 ? 3.262 -17.078 -5.309 1 98.75 108 VAL B N 1
ATOM 3684 C CA . VAL B 1 108 ? 2.631 -16.406 -6.438 1 98.75 108 VAL B CA 1
ATOM 3685 C C . VAL B 1 108 ? 3.389 -16.719 -7.723 1 98.75 108 VAL B C 1
ATOM 3687 O O . VAL B 1 108 ? 4.621 -16.688 -7.746 1 98.75 108 VAL B O 1
ATOM 3690 N N . SER B 1 109 ? 2.682 -17.172 -8.711 1 98.44 109 SER B N 1
ATOM 3691 C CA . SER B 1 109 ? 3.225 -17.438 -10.047 1 98.44 109 SER B CA 1
ATOM 3692 C C . SER B 1 109 ? 2.916 -16.281 -11 1 98.44 109 SER B C 1
ATOM 3694 O O . SER B 1 109 ? 1.751 -15.969 -11.242 1 98.44 109 SER B O 1
ATOM 3696 N N . ILE B 1 110 ? 3.961 -15.68 -11.469 1 96.31 110 ILE B N 1
ATOM 3697 C CA . ILE B 1 110 ? 3.783 -14.578 -12.414 1 96.31 110 ILE B CA 1
ATOM 3698 C C . ILE B 1 110 ? 3.342 -15.125 -13.766 1 96.31 110 ILE B C 1
ATOM 3700 O O . ILE B 1 110 ? 4.078 -15.875 -14.406 1 96.31 110 ILE B O 1
ATOM 3704 N N . TRP B 1 111 ? 2.184 -14.68 -14.062 1 88.94 111 TRP B N 1
ATOM 3705 C CA . TRP B 1 111 ? 1.609 -15.062 -15.352 1 88.94 111 TRP B CA 1
ATOM 3706 C C . TRP B 1 111 ? 1.828 -13.969 -16.391 1 88.94 111 TRP B C 1
ATOM 3708 O O . TRP B 1 111 ? 1.088 -12.984 -16.438 1 88.94 111 TRP B O 1
ATOM 3718 N N . GLY B 1 112 ? 2.814 -14.117 -17.078 1 80.31 112 GLY B N 1
ATOM 3719 C CA . GLY B 1 112 ? 3.199 -13.094 -18.047 1 80.31 112 GLY B CA 1
ATOM 3720 C C . GLY B 1 112 ? 4.102 -12.031 -17.438 1 80.31 112 GLY B C 1
ATOM 3721 O O . GLY B 1 112 ? 4.227 -11.93 -16.219 1 80.31 112 GLY B O 1
ATOM 3722 N N . ASN B 1 113 ? 4.77 -11.289 -18.266 1 81.19 113 ASN B N 1
ATOM 3723 C CA . ASN B 1 113 ? 5.598 -10.133 -17.938 1 81.19 113 ASN B CA 1
ATOM 3724 C C . ASN B 1 113 ? 6.672 -10.484 -16.922 1 81.19 113 ASN B C 1
ATOM 3726 O O . ASN B 1 113 ? 7 -9.672 -16.047 1 81.19 113 ASN B O 1
ATOM 3730 N N . TRP B 1 114 ? 7.09 -11.727 -16.906 1 89.38 114 TRP B N 1
ATOM 3731 C CA . TRP B 1 114 ? 8.094 -12.195 -15.969 1 89.38 114 TRP B CA 1
ATOM 3732 C C . TRP B 1 114 ? 9.5 -11.891 -16.469 1 89.38 114 TRP B C 1
ATOM 3734 O O . TRP B 1 114 ? 10.484 -12.102 -15.75 1 89.38 114 TRP B O 1
ATOM 3744 N N . HIS B 1 115 ? 9.664 -11.32 -17.578 1 86.38 115 HIS B N 1
ATOM 3745 C CA . HIS B 1 115 ? 10.953 -11.078 -18.219 1 86.38 115 HIS B CA 1
ATOM 3746 C C . HIS B 1 115 ? 11.227 -9.586 -18.359 1 86.38 115 HIS B C 1
ATOM 3748 O O . HIS B 1 115 ? 10.352 -8.758 -18.094 1 86.38 115 HIS B O 1
ATOM 3754 N N . SER B 1 116 ? 12.461 -9.234 -18.703 1 87.44 116 SER B N 1
ATOM 3755 C CA . SER B 1 116 ? 12.875 -7.855 -18.938 1 87.44 116 SER B CA 1
ATOM 3756 C C . SER B 1 116 ? 12.477 -6.957 -17.766 1 87.44 116 SER B C 1
ATOM 3758 O O . SER B 1 116 ? 11.859 -5.91 -17.969 1 87.44 116 SER B O 1
ATOM 3760 N N . LEU B 1 117 ? 12.859 -7.344 -16.625 1 92.81 117 LEU B N 1
ATOM 3761 C CA . LEU B 1 117 ? 12.422 -6.645 -15.43 1 92.81 117 LEU B CA 1
ATOM 3762 C C . LEU B 1 117 ? 13.094 -5.281 -15.32 1 92.81 117 LEU B C 1
ATOM 3764 O O . LEU B 1 117 ? 14.312 -5.176 -15.469 1 92.81 117 LEU B O 1
ATOM 3768 N N . SER B 1 118 ? 12.289 -4.246 -15.086 1 92.38 118 SER B N 1
ATOM 3769 C CA . SER B 1 118 ? 12.797 -2.936 -14.695 1 92.38 118 SER B CA 1
ATOM 3770 C C . SER B 1 118 ? 13.328 -2.949 -13.266 1 92.38 118 SER B C 1
ATOM 3772 O O . SER B 1 118 ? 13.141 -3.924 -12.539 1 92.38 118 SER B O 1
ATOM 3774 N N . GLU B 1 119 ? 13.977 -1.889 -12.922 1 92.56 119 GLU B N 1
ATOM 3775 C CA . GLU B 1 119 ? 14.453 -1.746 -11.547 1 92.56 119 GLU B CA 1
ATOM 3776 C C . GLU B 1 119 ? 13.297 -1.766 -10.555 1 92.56 119 GLU B C 1
ATOM 3778 O O . GLU B 1 119 ? 13.406 -2.334 -9.469 1 92.56 119 GLU B O 1
ATOM 3783 N N . GLU B 1 120 ? 12.188 -1.142 -10.938 1 91.44 120 GLU B N 1
ATOM 3784 C CA . GLU B 1 120 ? 11.008 -1.102 -10.078 1 91.44 120 GLU B CA 1
ATOM 3785 C C . GLU B 1 120 ? 10.43 -2.498 -9.867 1 91.44 120 GLU B C 1
ATOM 3787 O O . GLU B 1 120 ? 9.984 -2.832 -8.766 1 91.44 120 GLU B O 1
ATOM 3792 N N . LYS B 1 121 ? 10.461 -3.324 -10.875 1 95.06 121 LYS B N 1
ATOM 3793 C CA . LYS B 1 121 ? 9.992 -4.699 -10.758 1 95.06 121 LYS B CA 1
ATOM 3794 C C . LYS B 1 121 ? 10.891 -5.512 -9.828 1 95.06 121 LYS B C 1
ATOM 3796 O O . LYS B 1 121 ? 10.406 -6.262 -8.984 1 95.06 121 LYS B O 1
ATOM 3801 N N . ILE B 1 122 ? 12.18 -5.301 -10.039 1 96.81 122 ILE B N 1
ATOM 3802 C CA . ILE B 1 122 ? 13.125 -6.043 -9.211 1 96.81 122 ILE B CA 1
ATOM 3803 C C . ILE B 1 122 ? 12.938 -5.664 -7.742 1 96.81 122 ILE B C 1
ATOM 3805 O O . ILE B 1 122 ? 12.898 -6.535 -6.871 1 96.81 122 ILE B O 1
ATOM 3809 N N . LYS B 1 123 ? 12.789 -4.352 -7.484 1 93.44 123 LYS B N 1
ATOM 3810 C CA . LYS B 1 123 ? 12.562 -3.889 -6.117 1 93.44 123 LYS B CA 1
ATOM 3811 C C . LYS B 1 123 ? 11.289 -4.488 -5.535 1 93.44 123 LYS B C 1
ATOM 3813 O O . LYS B 1 123 ? 11.273 -4.945 -4.387 1 93.44 123 LYS B O 1
ATOM 3818 N N . GLU B 1 124 ? 10.25 -4.484 -6.293 1 95.44 124 GLU B N 1
ATOM 3819 C CA . GLU B 1 124 ? 8.977 -5.043 -5.84 1 95.44 124 GLU B CA 1
ATOM 3820 C C . GLU B 1 124 ? 9.086 -6.543 -5.598 1 95.44 124 GLU B C 1
ATOM 3822 O O . GLU B 1 124 ? 8.578 -7.055 -4.598 1 95.44 124 GLU B O 1
ATOM 3827 N N . LEU B 1 125 ? 9.742 -7.242 -6.469 1 98.12 125 LEU B N 1
ATOM 3828 C CA . LEU B 1 125 ? 9.984 -8.672 -6.312 1 98.12 125 LEU B CA 1
ATOM 3829 C C . LEU B 1 125 ? 10.695 -8.961 -4.996 1 98.12 125 LEU B C 1
ATOM 3831 O O . LEU B 1 125 ? 10.258 -9.812 -4.223 1 98.12 125 LEU B O 1
ATOM 3835 N N . ARG B 1 126 ? 11.734 -8.211 -4.699 1 97.5 126 ARG B N 1
ATOM 3836 C CA . ARG B 1 126 ? 12.508 -8.406 -3.477 1 97.5 126 ARG B CA 1
ATOM 3837 C C . ARG B 1 126 ? 11.656 -8.102 -2.244 1 97.5 126 ARG B C 1
ATOM 3839 O O . ARG B 1 126 ? 11.75 -8.805 -1.233 1 97.5 126 ARG B O 1
ATOM 3846 N N . SER B 1 127 ? 10.859 -7.043 -2.355 1 94.75 127 SER B N 1
ATOM 3847 C CA . SER B 1 127 ? 10.023 -6.676 -1.212 1 94.75 127 SER B CA 1
ATOM 3848 C C . SER B 1 127 ? 9.031 -7.781 -0.875 1 94.75 127 SER B C 1
ATOM 3850 O O . SER B 1 127 ? 8.773 -8.055 0.299 1 94.75 127 SER B O 1
ATOM 3852 N N . VAL B 1 128 ? 8.5 -8.453 -1.843 1 97.31 128 VAL B N 1
ATOM 3853 C CA . VAL B 1 128 ? 7.559 -9.555 -1.649 1 97.31 128 VAL B CA 1
ATOM 3854 C C . VAL B 1 128 ? 8.297 -10.773 -1.1 1 97.31 128 VAL B C 1
ATOM 3856 O O . VAL B 1 128 ? 7.828 -11.414 -0.154 1 97.31 128 VAL B O 1
ATOM 3859 N N . GLN B 1 129 ? 9.492 -11.008 -1.596 1 98.06 129 GLN B N 1
ATOM 3860 C CA . GLN B 1 129 ? 10.281 -12.156 -1.171 1 98.06 129 GLN B CA 1
ATOM 3861 C C . GLN B 1 129 ? 10.797 -11.977 0.251 1 98.06 129 GLN B C 1
ATOM 3863 O O . GLN B 1 129 ? 10.969 -12.945 0.988 1 98.06 129 GLN B O 1
ATOM 3868 N N . ALA B 1 130 ? 11.016 -10.742 0.636 1 96.25 130 ALA B N 1
ATOM 3869 C CA . ALA B 1 130 ? 11.477 -10.453 1.99 1 96.25 130 ALA B CA 1
ATOM 3870 C C . ALA B 1 130 ? 10.469 -10.922 3.029 1 96.25 130 ALA B C 1
ATOM 3872 O O . ALA B 1 130 ? 10.828 -11.219 4.168 1 96.25 130 ALA B O 1
ATOM 3873 N N . LYS B 1 131 ? 9.227 -11.031 2.627 1 95.69 131 LYS B N 1
ATOM 3874 C CA . LYS B 1 131 ? 8.148 -11.453 3.518 1 95.69 131 LYS B CA 1
ATOM 3875 C C . LYS B 1 131 ? 8.023 -12.977 3.547 1 95.69 131 LYS B C 1
ATOM 3877 O O . LYS B 1 131 ? 7.176 -13.523 4.254 1 95.69 131 LYS B O 1
ATOM 3882 N N . GLY B 1 132 ? 8.805 -13.656 2.779 1 97.62 132 GLY B N 1
ATOM 3883 C CA . GLY B 1 132 ? 8.789 -15.109 2.732 1 97.62 132 GLY B CA 1
ATOM 3884 C C . GLY B 1 132 ? 7.914 -15.664 1.618 1 97.62 132 GLY B C 1
ATOM 3885 O O . GLY B 1 132 ? 7.82 -16.875 1.44 1 97.62 132 GLY B O 1
ATOM 3886 N N . THR B 1 133 ? 7.25 -14.789 0.851 1 98.5 133 THR B N 1
ATOM 3887 C CA . THR B 1 133 ? 6.445 -15.242 -0.281 1 98.5 133 THR B CA 1
ATOM 3888 C C . THR B 1 133 ? 7.34 -15.703 -1.43 1 98.5 133 THR B C 1
ATOM 3890 O O . THR B 1 133 ? 8.273 -15 -1.814 1 98.5 133 THR B O 1
ATOM 3893 N N . LYS B 1 134 ? 7.102 -16.859 -1.891 1 98.81 134 LYS B N 1
ATOM 3894 C CA . LYS B 1 134 ? 7.828 -17.359 -3.055 1 98.81 134 LYS B CA 1
ATOM 3895 C C . LYS B 1 134 ? 7.203 -16.859 -4.352 1 98.81 134 LYS B C 1
ATOM 3897 O O . LYS B 1 134 ? 5.988 -16.938 -4.535 1 98.81 134 LYS B O 1
ATOM 3902 N N . VAL B 1 135 ? 8.031 -16.281 -5.168 1 98.88 135 VAL B N 1
ATOM 3903 C CA . VAL B 1 135 ? 7.598 -15.789 -6.473 1 98.88 135 VAL B CA 1
ATOM 3904 C C . VAL B 1 135 ? 8.188 -16.672 -7.574 1 98.88 135 VAL B C 1
ATOM 3906 O O . VAL B 1 135 ? 9.406 -16.766 -7.719 1 98.88 135 VAL B O 1
ATOM 3909 N N . ILE B 1 136 ? 7.316 -17.297 -8.336 1 98.81 136 ILE B N 1
ATOM 3910 C CA . ILE B 1 136 ? 7.773 -18.203 -9.383 1 98.81 136 ILE B CA 1
ATOM 3911 C C . ILE B 1 136 ? 7.219 -17.75 -10.734 1 98.81 136 ILE B C 1
ATOM 3913 O O . ILE B 1 136 ? 6.43 -16.812 -10.805 1 98.81 136 ILE B O 1
ATOM 3917 N N . ILE B 1 137 ? 7.723 -18.328 -11.797 1 97.5 137 ILE B N 1
ATOM 3918 C CA . ILE B 1 137 ? 7.266 -18.047 -13.148 1 97.5 137 ILE B CA 1
ATOM 3919 C C . ILE B 1 137 ? 6.82 -19.344 -13.82 1 97.5 137 ILE B C 1
ATOM 3921 O O . ILE B 1 137 ? 7.121 -20.438 -13.336 1 97.5 137 ILE B O 1
ATOM 3925 N N . GLY B 1 138 ? 6.027 -19.188 -14.852 1 95.06 138 GLY B N 1
ATOM 3926 C CA . GLY B 1 138 ? 5.562 -20.391 -15.531 1 95.06 138 GLY B CA 1
ATOM 3927 C C . GLY B 1 138 ? 4.812 -20.094 -16.812 1 95.06 138 GLY B C 1
ATOM 3928 O O . GLY B 1 138 ? 4.414 -18.953 -17.062 1 95.06 138 GLY B O 1
ATOM 3929 N N . TRP B 1 139 ? 4.758 -21.062 -17.625 1 91.75 139 TRP B N 1
ATOM 3930 C CA . TRP B 1 139 ? 4.016 -21 -18.891 1 91.75 139 TRP B CA 1
ATOM 3931 C C . TRP B 1 139 ? 3.713 -22.406 -19.406 1 91.75 139 TRP B C 1
ATOM 3933 O O . TRP B 1 139 ? 4.246 -23.391 -18.891 1 91.75 139 TRP B O 1
ATOM 3943 N N . ILE B 1 140 ? 2.811 -22.422 -20.422 1 92.69 140 ILE B N 1
ATOM 3944 C CA . ILE B 1 140 ? 2.484 -23.672 -21.094 1 92.69 140 ILE B CA 1
ATOM 3945 C C . ILE B 1 140 ? 3.668 -24.125 -21.953 1 92.69 140 ILE B C 1
ATOM 3947 O O . ILE B 1 140 ? 4.285 -23.312 -22.641 1 92.69 140 ILE B O 1
ATOM 3951 N N . ILE B 1 141 ? 3.975 -25.375 -21.859 1 92.56 141 ILE B N 1
ATOM 3952 C CA . ILE B 1 141 ? 5.047 -25.922 -22.688 1 92.56 141 ILE B CA 1
AT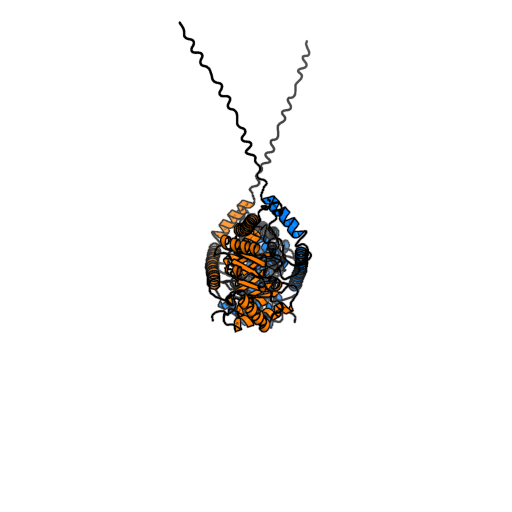OM 3953 C C . ILE B 1 141 ? 4.492 -27.016 -23.594 1 92.56 141 ILE B C 1
ATOM 3955 O O . ILE B 1 141 ? 3.967 -28.016 -23.125 1 92.56 141 ILE B O 1
ATOM 3959 N N . GLU B 1 142 ? 4.598 -26.781 -24.906 1 92.38 142 GLU B N 1
ATOM 3960 C CA . GLU B 1 142 ? 4.254 -27.75 -25.938 1 92.38 142 GLU B CA 1
ATOM 3961 C C . GLU B 1 142 ? 5.508 -28.281 -26.641 1 92.38 142 GLU B C 1
ATOM 3963 O O . GLU B 1 142 ? 5.648 -29.5 -26.828 1 92.38 142 GLU B O 1
ATOM 3968 N N . ASP B 1 143 ? 6.402 -27.312 -26.844 1 89.5 143 ASP B N 1
ATOM 3969 C CA . ASP B 1 143 ? 7.594 -27.594 -27.641 1 89.5 143 ASP B CA 1
ATOM 3970 C C . ASP B 1 143 ? 8.859 -27.125 -26.922 1 89.5 143 ASP B C 1
ATOM 3972 O O . ASP B 1 143 ? 8.797 -26.25 -26.062 1 89.5 143 ASP B O 1
ATOM 3976 N N . ILE B 1 144 ? 9.93 -27.75 -27.359 1 91.25 144 ILE B N 1
ATOM 3977 C CA . ILE B 1 144 ? 11.234 -27.312 -26.875 1 91.25 144 ILE B CA 1
ATOM 3978 C C . ILE B 1 144 ? 11.445 -25.844 -27.25 1 91.25 144 ILE B C 1
ATOM 3980 O O . ILE B 1 144 ? 11.273 -25.453 -28.406 1 91.25 144 ILE B O 1
ATOM 3984 N N . GLY B 1 145 ? 11.656 -25 -26.188 1 87.44 145 GLY B N 1
ATOM 3985 C CA . GLY B 1 145 ? 12 -23.609 -26.469 1 87.44 145 GLY B CA 1
ATOM 3986 C C . GLY B 1 145 ? 10.844 -22.656 -26.219 1 87.44 145 GLY B C 1
ATOM 3987 O O . GLY B 1 145 ? 11.008 -21.438 -26.297 1 87.44 145 GLY B O 1
ATOM 3988 N N . ASP B 1 146 ? 9.664 -23.172 -25.906 1 85.69 146 ASP B N 1
ATOM 3989 C CA . ASP B 1 146 ? 8.5 -22.328 -25.688 1 85.69 146 ASP B CA 1
ATOM 3990 C C . ASP B 1 146 ? 8.82 -21.219 -24.688 1 85.69 146 ASP B C 1
ATOM 3992 O O . ASP B 1 146 ? 9.398 -21.469 -23.625 1 85.69 146 ASP B O 1
ATOM 3996 N N . GLN B 1 147 ? 8.508 -19.906 -25 1 80.5 147 GLN B N 1
ATOM 3997 C CA . GLN B 1 147 ? 8.578 -18.688 -24.219 1 80.5 147 GLN B CA 1
ATOM 3998 C C . GLN B 1 147 ? 10.023 -18.203 -24.062 1 80.5 147 GLN B C 1
ATOM 4000 O O . GLN B 1 147 ? 10.273 -17.141 -23.516 1 80.5 147 GLN B O 1
ATOM 4005 N N . ILE B 1 148 ? 10.961 -18.922 -24.297 1 77.69 148 ILE B N 1
ATOM 4006 C CA . ILE B 1 148 ? 12.344 -18.469 -24.188 1 77.69 148 ILE B CA 1
ATOM 4007 C C . ILE B 1 148 ? 12.867 -18.109 -25.578 1 77.69 148 ILE B C 1
ATOM 4009 O O . ILE B 1 148 ? 12.586 -18.797 -26.562 1 77.69 148 ILE B O 1
ATOM 4013 N N . LYS B 1 149 ? 12.883 -17.438 -26.531 1 58.84 149 LYS B N 1
ATOM 4014 C CA . LYS B 1 149 ? 13.148 -16.984 -27.906 1 58.84 149 LYS B CA 1
ATOM 4015 C C . LYS B 1 149 ? 14.164 -17.891 -28.594 1 58.84 149 LYS B C 1
ATOM 4017 O O . LYS B 1 149 ? 14.742 -17.531 -29.609 1 58.84 149 LYS B O 1
ATOM 4022 N N . TRP B 1 150 ? 14.93 -18.766 -28.094 1 48.81 150 TRP B N 1
ATOM 4023 C CA . TRP B 1 150 ? 15.898 -19.094 -29.125 1 48.81 150 TRP B CA 1
ATOM 4024 C C . TRP B 1 150 ? 15.234 -19.797 -30.297 1 48.81 150 TRP B C 1
ATOM 4026 O O . TRP B 1 150 ? 14.273 -20.547 -30.109 1 48.81 150 TRP B O 1
ATOM 4036 N N . GLY B 1 151 ? 14.805 -18.891 -31.328 1 46.31 151 GLY B N 1
ATOM 4037 C CA . GLY B 1 151 ? 14.289 -19.625 -32.469 1 46.31 151 GLY B CA 1
ATOM 4038 C C . GLY B 1 151 ? 14.664 -21.094 -32.438 1 46.31 151 GLY B C 1
ATOM 4039 O O . GLY B 1 151 ? 15.688 -21.469 -31.875 1 46.31 151 GLY B O 1
ATOM 4040 N N . ARG B 1 152 ? 13.562 -21.969 -32.5 1 48.03 152 ARG B N 1
ATOM 4041 C CA . ARG B 1 152 ? 13.805 -23.406 -32.594 1 48.03 152 ARG B CA 1
ATOM 4042 C C . ARG B 1 152 ? 15.102 -23.703 -33.344 1 48.03 152 ARG B C 1
ATOM 4044 O O . ARG B 1 152 ? 15.812 -24.656 -33.031 1 48.03 152 ARG B O 1
ATOM 4051 N N . ASP B 1 153 ? 15.273 -22.906 -34.25 1 56.38 153 ASP B N 1
ATOM 4052 C CA . ASP B 1 153 ? 16.406 -23.156 -35.125 1 56.38 153 ASP B CA 1
ATOM 4053 C C . ASP B 1 153 ? 17.734 -22.969 -34.406 1 56.38 153 ASP B C 1
ATOM 4055 O O . ASP B 1 153 ? 18.797 -23.328 -34.906 1 56.38 153 ASP B O 1
ATOM 4059 N N . GLN B 1 154 ? 17.406 -22.672 -33.094 1 65.44 154 GLN B N 1
ATOM 4060 C CA . GLN B 1 154 ? 18.672 -22.438 -32.406 1 65.44 154 GLN B CA 1
ATOM 4061 C C . GLN B 1 154 ? 18.906 -23.531 -31.344 1 65.44 154 GLN B C 1
ATOM 4063 O O . GLN B 1 154 ? 19.844 -23.438 -30.562 1 65.44 154 GLN B O 1
ATOM 4068 N N . TRP B 1 155 ? 18.031 -24.562 -31.531 1 76.06 155 TRP B N 1
ATOM 4069 C CA . TRP B 1 155 ? 18.219 -25.656 -30.578 1 76.06 155 TRP B CA 1
ATOM 4070 C C . TRP B 1 155 ? 18.891 -26.844 -31.234 1 76.06 155 TRP B C 1
ATOM 4072 O O . TRP B 1 155 ? 18.766 -27.047 -32.438 1 76.06 155 TRP B O 1
ATOM 4082 N N . PRO B 1 156 ? 19.578 -27.625 -30.484 1 80.44 156 PRO B N 1
ATOM 4083 C CA . PRO B 1 156 ? 20.234 -28.797 -31.047 1 80.44 156 PRO B CA 1
ATOM 4084 C C . PRO B 1 156 ? 19.266 -29.734 -31.766 1 80.44 156 PRO B C 1
ATOM 4086 O O . PRO B 1 156 ? 18.094 -29.797 -31.406 1 80.44 156 PRO B O 1
ATOM 4089 N N . ALA B 1 157 ? 19.875 -30.391 -32.781 1 81.81 157 ALA B N 1
ATOM 4090 C CA . ALA B 1 157 ? 19.078 -31.359 -33.531 1 81.81 157 ALA B CA 1
ATOM 4091 C C . ALA B 1 157 ? 18.703 -32.562 -32.688 1 81.81 157 ALA B C 1
ATOM 4093 O O . ALA B 1 157 ? 17.594 -33.094 -32.812 1 81.81 157 ALA B O 1
ATOM 4094 N N . ASP B 1 158 ? 19.609 -32.844 -31.781 1 90.75 158 ASP B N 1
ATOM 4095 C CA . ASP B 1 158 ? 19.328 -33.938 -30.844 1 90.75 158 ASP B CA 1
ATOM 4096 C C . ASP B 1 158 ? 18.344 -33.5 -29.766 1 90.75 158 ASP B C 1
ATOM 4098 O O . ASP B 1 158 ? 18.656 -32.594 -28.969 1 90.75 158 ASP B O 1
ATOM 4102 N N . ASP B 1 159 ? 17.25 -34.219 -29.672 1 92.06 159 ASP B N 1
ATOM 4103 C CA . ASP B 1 159 ? 16.188 -33.812 -28.766 1 92.06 159 ASP B CA 1
ATOM 4104 C C . ASP B 1 159 ? 16.641 -33.875 -27.312 1 92.06 159 ASP B C 1
ATOM 4106 O O . ASP B 1 159 ? 16.266 -33.031 -26.484 1 92.06 159 ASP B O 1
ATOM 4110 N N . THR B 1 160 ? 17.391 -34.906 -27.047 1 95.69 160 THR B N 1
ATOM 4111 C CA . THR B 1 160 ? 17.875 -35.062 -25.672 1 95.69 160 THR B CA 1
ATOM 4112 C C . THR B 1 160 ? 18.703 -33.844 -25.266 1 95.69 160 THR B C 1
ATOM 4114 O O . THR B 1 160 ? 18.469 -33.25 -24.203 1 95.69 160 THR B O 1
ATOM 4117 N N . GLN B 1 161 ? 19.578 -33.5 -26.094 1 95.25 161 GLN B N 1
ATOM 4118 C CA . GLN B 1 161 ? 20.406 -32.312 -25.828 1 95.25 161 GLN B CA 1
ATOM 4119 C C . GLN B 1 161 ? 19.578 -31.047 -25.828 1 95.25 161 GLN B C 1
ATOM 4121 O O . GLN B 1 161 ? 19.797 -30.156 -25 1 95.25 161 GLN B O 1
ATOM 4126 N N . ALA B 1 162 ? 18.703 -30.938 -26.75 1 93.81 162 ALA B N 1
ATOM 4127 C CA . ALA B 1 162 ? 17.844 -29.75 -26.859 1 93.81 162 ALA B CA 1
ATOM 4128 C C . ALA B 1 162 ? 17 -29.578 -25.594 1 93.81 162 ALA B C 1
ATOM 4130 O O . ALA B 1 162 ? 16.859 -28.469 -25.094 1 93.81 162 ALA B O 1
ATOM 4131 N N . ILE B 1 163 ? 16.516 -30.656 -25.078 1 96.5 163 ILE B N 1
ATOM 4132 C CA . ILE B 1 163 ? 15.68 -30.625 -23.891 1 96.5 163 ILE B CA 1
ATOM 4133 C C . ILE B 1 163 ? 16.5 -30.141 -22.703 1 96.5 163 ILE B C 1
ATOM 4135 O O . ILE B 1 163 ? 16.047 -29.281 -21.938 1 96.5 163 ILE B O 1
ATOM 4139 N N . LYS B 1 164 ? 17.672 -30.656 -22.562 1 96.44 164 LYS B N 1
ATOM 4140 C CA . LYS B 1 164 ? 18.531 -30.25 -21.453 1 96.44 164 LYS B CA 1
ATOM 4141 C C . LYS B 1 164 ? 18.891 -28.766 -21.547 1 96.44 164 LYS B C 1
ATOM 4143 O O . LYS B 1 164 ? 18.891 -28.062 -20.531 1 96.44 164 LYS B O 1
ATOM 4148 N N . GLU B 1 165 ? 19.141 -28.281 -22.734 1 93.38 165 GLU B N 1
ATOM 4149 C CA . GLU B 1 165 ? 19.484 -26.875 -22.906 1 93.38 165 GLU B CA 1
ATOM 4150 C C . GLU B 1 165 ? 18.266 -25.984 -22.656 1 93.38 165 GLU B C 1
ATOM 4152 O O . GLU B 1 165 ? 18.406 -24.875 -22.141 1 93.38 165 GLU B O 1
ATOM 4157 N N . TYR B 1 166 ? 17.109 -26.422 -23.062 1 93.69 166 TYR B N 1
ATOM 4158 C CA . TYR B 1 166 ? 15.883 -25.672 -22.797 1 93.69 166 TYR B CA 1
ATOM 4159 C C . TYR B 1 166 ? 15.633 -25.547 -21.297 1 93.69 166 TYR B C 1
ATOM 4161 O O . TYR B 1 166 ? 15.375 -24.453 -20.797 1 93.69 166 TYR B O 1
ATOM 4169 N N . ALA B 1 167 ? 15.773 -26.672 -20.594 1 96.94 167 ALA B N 1
ATOM 4170 C CA . ALA B 1 167 ? 15.641 -26.656 -19.141 1 96.94 167 ALA B CA 1
ATOM 4171 C C . ALA B 1 167 ? 16.656 -25.703 -18.516 1 96.94 167 ALA B C 1
ATOM 4173 O O . ALA B 1 167 ? 16.312 -24.906 -17.641 1 96.94 167 ALA B O 1
ATOM 4174 N N . GLN B 1 168 ? 17.906 -25.734 -18.984 1 95.31 168 GLN B N 1
ATOM 4175 C CA . GLN B 1 168 ? 18.938 -24.859 -18.469 1 95.31 168 GLN B CA 1
ATOM 4176 C C . GLN B 1 168 ? 18.578 -23.391 -18.703 1 95.31 168 GLN B C 1
ATOM 4178 O O . GLN B 1 168 ? 18.797 -22.547 -17.828 1 95.31 168 GLN B O 1
ATOM 4183 N N . ALA B 1 169 ? 18.047 -23.125 -19.875 1 92.38 169 ALA B N 1
ATOM 4184 C CA . ALA B 1 169 ? 17.672 -21.734 -20.188 1 92.38 169 ALA B CA 1
ATOM 4185 C C . ALA B 1 169 ? 16.609 -21.234 -19.219 1 92.38 169 ALA B C 1
ATOM 4187 O O . ALA B 1 169 ? 16.656 -20.078 -18.797 1 92.38 169 ALA B O 1
ATOM 4188 N N . ILE B 1 170 ? 15.641 -22.031 -18.891 1 95.38 170 ILE B N 1
ATOM 4189 C CA . ILE B 1 170 ? 14.594 -21.672 -17.938 1 95.38 170 ILE B CA 1
ATOM 4190 C C . ILE B 1 170 ? 15.203 -21.391 -16.562 1 95.38 170 ILE B C 1
ATOM 4192 O O . ILE B 1 170 ? 14.93 -20.359 -15.953 1 95.38 170 ILE B O 1
ATOM 4196 N N . VAL B 1 171 ? 16.062 -22.25 -16.141 1 97.31 171 VAL B N 1
ATOM 4197 C CA . VAL B 1 171 ? 16.656 -22.109 -14.812 1 97.31 171 VAL B CA 1
ATOM 4198 C C . VAL B 1 171 ? 17.578 -20.906 -14.789 1 97.31 171 VAL B C 1
ATOM 4200 O O . VAL B 1 171 ? 17.656 -20.188 -13.781 1 97.31 171 VAL B O 1
ATOM 4203 N N . ASP B 1 172 ? 18.312 -20.625 -15.906 1 94.25 172 ASP B N 1
ATOM 4204 C CA . ASP B 1 172 ? 19.125 -19.422 -15.992 1 94.25 172 ASP B CA 1
ATOM 4205 C C . ASP B 1 172 ? 18.281 -18.172 -15.82 1 94.25 172 ASP B C 1
ATOM 4207 O O . ASP B 1 172 ? 18.703 -17.203 -15.18 1 94.25 172 ASP B O 1
ATOM 4211 N N . THR B 1 173 ? 17.141 -18.219 -16.422 1 93 173 THR B N 1
ATOM 4212 C CA . THR B 1 173 ? 16.219 -17.094 -16.297 1 93 173 THR B CA 1
ATOM 4213 C C . THR B 1 173 ? 15.789 -16.922 -14.836 1 93 173 THR B C 1
ATOM 4215 O O . THR B 1 173 ? 15.773 -15.797 -14.32 1 93 173 THR B O 1
ATOM 4218 N N . ILE B 1 174 ? 15.43 -17.969 -14.188 1 97.5 174 ILE B N 1
ATOM 4219 C CA . ILE B 1 174 ? 15.031 -17.969 -12.789 1 97.5 174 ILE B CA 1
ATOM 4220 C C . ILE B 1 174 ? 16.156 -17.391 -11.93 1 97.5 174 ILE B C 1
ATOM 4222 O O . ILE B 1 174 ? 15.922 -16.531 -11.086 1 97.5 174 ILE B O 1
ATOM 4226 N N . ASN B 1 175 ? 17.359 -17.781 -12.219 1 97.06 175 ASN B N 1
ATOM 4227 C CA . ASN B 1 175 ? 18.5 -17.328 -11.445 1 97.06 175 ASN B CA 1
ATOM 4228 C C . ASN B 1 175 ? 18.844 -15.867 -11.734 1 97.06 175 ASN B C 1
ATOM 4230 O O . ASN B 1 175 ? 19.203 -15.117 -10.836 1 97.06 175 ASN B O 1
ATOM 4234 N N . LYS B 1 176 ? 18.734 -15.5 -12.945 1 94.88 176 LYS B N 1
ATOM 4235 C CA . LYS B 1 176 ? 19.047 -14.133 -13.352 1 94.88 176 LYS B CA 1
ATOM 4236 C C . LYS B 1 176 ? 18.234 -13.117 -12.555 1 94.88 176 LYS B C 1
ATOM 4238 O O . LYS B 1 176 ? 18.766 -12.125 -12.062 1 94.88 176 LYS B O 1
ATOM 4243 N N . TYR B 1 177 ? 16.953 -13.406 -12.375 1 96.81 177 TYR B N 1
ATOM 4244 C CA . TYR B 1 177 ? 16.078 -12.43 -11.742 1 96.81 177 TYR B CA 1
ATOM 4245 C C . TYR B 1 177 ? 15.836 -12.781 -10.281 1 96.81 177 TYR B C 1
ATOM 4247 O O . TYR B 1 177 ? 15.289 -11.969 -9.523 1 96.81 177 TYR B O 1
ATOM 4255 N N . GLY B 1 178 ? 16.266 -13.961 -9.906 1 98.06 178 GLY B N 1
ATOM 4256 C CA . GLY B 1 178 ? 16.094 -14.383 -8.523 1 98.06 178 GLY B CA 1
ATOM 4257 C C . GLY B 1 178 ? 14.688 -14.883 -8.219 1 98.06 178 GLY B C 1
ATOM 4258 O O . GLY B 1 178 ? 14.172 -14.656 -7.121 1 98.06 178 GLY B O 1
ATOM 4259 N N . TYR B 1 179 ? 14.039 -15.484 -9.188 1 98.56 179 TYR B N 1
ATOM 4260 C CA . TYR B 1 179 ? 12.758 -16.125 -8.93 1 98.56 179 TYR B CA 1
ATOM 4261 C C . TYR B 1 179 ? 12.945 -17.375 -8.07 1 98.56 179 TYR B C 1
ATOM 4263 O O . TYR B 1 179 ? 14.07 -17.844 -7.879 1 98.56 179 TYR B O 1
ATOM 4271 N N . ASP B 1 180 ? 11.789 -17.844 -7.59 1 98.88 180 ASP B N 1
ATOM 4272 C CA . ASP B 1 180 ? 11.859 -18.891 -6.586 1 98.88 180 ASP B CA 1
ATOM 4273 C C . ASP B 1 180 ? 11.469 -20.25 -7.18 1 98.88 180 ASP B C 1
ATOM 4275 O O . ASP B 1 180 ? 11.375 -21.234 -6.461 1 98.88 180 ASP B O 1
ATOM 4279 N N . GLY B 1 181 ? 11.258 -20.328 -8.445 1 98.81 181 GLY B N 1
ATOM 4280 C CA . GLY B 1 181 ? 10.906 -21.625 -9.023 1 98.81 181 GLY B CA 1
ATOM 4281 C C . GLY B 1 181 ? 10.133 -21.5 -10.32 1 98.81 181 GLY B C 1
ATOM 4282 O O . GLY B 1 181 ? 10.141 -20.453 -10.961 1 98.81 181 GLY B O 1
ATOM 4283 N N . PHE B 1 182 ? 9.547 -22.656 -10.711 1 98.69 182 PHE B N 1
ATOM 4284 C CA . PHE B 1 182 ? 8.844 -22.75 -11.984 1 98.69 182 PHE B CA 1
ATOM 4285 C C . PHE B 1 182 ? 7.5 -23.438 -11.805 1 98.69 182 PHE B C 1
ATOM 4287 O O . PHE B 1 182 ? 7.402 -24.438 -11.086 1 98.69 182 PHE B O 1
ATOM 4294 N N . ASP B 1 183 ? 6.57 -22.828 -12.391 1 98.38 183 ASP B N 1
ATOM 4295 C CA . ASP B 1 183 ? 5.207 -23.344 -12.469 1 98.38 183 ASP B CA 1
ATOM 4296 C C . ASP B 1 183 ? 4.918 -23.906 -13.859 1 98.38 183 ASP B C 1
ATOM 4298 O O . ASP B 1 183 ? 4.523 -23.172 -14.766 1 98.38 183 ASP B O 1
ATOM 4302 N N . TYR B 1 184 ? 5.066 -25.25 -14.039 1 98.31 184 TYR B N 1
ATOM 4303 C CA . TYR B 1 184 ? 4.906 -25.906 -15.328 1 98.31 184 TYR B CA 1
ATOM 4304 C C . TYR B 1 184 ? 3.432 -26.062 -15.68 1 98.31 184 TYR B C 1
ATOM 4306 O O . TYR B 1 184 ? 2.723 -26.875 -15.078 1 98.31 184 TYR B O 1
ATOM 4314 N N . ASP B 1 185 ? 3.045 -25.281 -16.625 1 96.75 185 ASP B N 1
ATOM 4315 C CA . ASP B 1 185 ? 1.683 -25.391 -17.141 1 96.75 185 ASP B CA 1
ATOM 4316 C C . ASP B 1 185 ? 1.577 -26.516 -18.172 1 96.75 185 ASP B C 1
ATOM 4318 O O . ASP B 1 185 ? 1.852 -26.312 -19.359 1 96.75 185 ASP B O 1
ATOM 4322 N N . TYR B 1 186 ? 1.181 -27.703 -17.719 1 97.62 186 TYR B N 1
ATOM 4323 C CA . TYR B 1 186 ? 1.068 -28.938 -18.469 1 97.62 186 TYR B CA 1
ATOM 4324 C C . TYR B 1 186 ? -0.376 -29.203 -18.891 1 97.62 186 TYR B C 1
ATOM 4326 O O . TYR B 1 186 ? -1.176 -29.688 -18.078 1 97.62 186 TYR B O 1
ATOM 4334 N N . GLU B 1 187 ? -0.697 -29 -20.266 1 96.5 187 GLU B N 1
ATOM 4335 C CA . GLU B 1 187 ? -2.111 -29.031 -20.625 1 96.5 187 GLU B CA 1
ATOM 4336 C C . GLU B 1 187 ? -2.34 -29.844 -21.891 1 96.5 187 GLU B C 1
ATOM 4338 O O . GLU B 1 187 ? -3.094 -29.422 -22.781 1 96.5 187 GLU B O 1
ATOM 4343 N N . PRO B 1 188 ? -1.787 -30.984 -21.969 1 96.94 188 PRO B N 1
ATOM 4344 C CA . PRO B 1 188 ? -1.961 -31.766 -23.188 1 96.94 188 PRO B CA 1
ATOM 4345 C C . PRO B 1 188 ? -3.387 -32.281 -23.359 1 96.94 188 PRO B C 1
ATOM 4347 O O . PRO B 1 188 ? -3.752 -32.75 -24.438 1 96.94 188 PRO B O 1
ATOM 4350 N N . SER B 1 189 ? -4.199 -32.281 -22.297 1 96.12 189 SER B N 1
ATOM 4351 C CA . SER B 1 189 ? -5.562 -32.781 -22.391 1 96.12 189 SER B CA 1
ATOM 4352 C C . SER B 1 189 ? -6.527 -31.703 -22.859 1 96.12 189 SER B C 1
ATOM 4354 O O . SER B 1 189 ? -7.695 -31.969 -23.141 1 96.12 189 SER B O 1
ATOM 4356 N N . TYR B 1 190 ? -6.086 -30.516 -22.953 1 94 190 TYR B N 1
ATOM 4357 C CA . TYR B 1 190 ? -6.945 -29.391 -23.312 1 94 190 TYR B CA 1
ATOM 4358 C C . TYR B 1 190 ? -6.633 -28.891 -24.719 1 94 190 TYR B C 1
ATOM 4360 O O . TYR B 1 190 ? -5.48 -28.938 -25.156 1 94 190 TYR B O 1
ATOM 4368 N N . ALA B 1 191 ? -7.625 -28.359 -25.359 1 90.5 191 ALA B N 1
ATOM 4369 C CA . ALA B 1 191 ? -7.465 -27.781 -26.688 1 90.5 191 ALA B CA 1
ATOM 4370 C C . ALA B 1 191 ? -6.66 -26.484 -26.641 1 90.5 191 ALA B C 1
ATOM 4372 O O . ALA B 1 191 ? -6.836 -25.672 -25.719 1 90.5 191 ALA B O 1
ATOM 4373 N N . SER B 1 192 ? -5.801 -26.406 -27.609 1 82.75 192 SER B N 1
ATOM 4374 C CA . SER B 1 192 ? -5.051 -25.156 -27.75 1 82.75 192 SER B CA 1
ATOM 4375 C C . SER B 1 192 ? -5.844 -24.125 -28.547 1 82.75 192 SER B C 1
ATOM 4377 O O . SER B 1 192 ? -6.387 -24.438 -29.609 1 82.75 192 SER B O 1
ATOM 4379 N N . PRO B 1 193 ? -5.922 -22.984 -27.969 1 74.56 193 PRO B N 1
ATOM 4380 C CA . PRO B 1 193 ? -6.617 -21.953 -28.75 1 74.56 193 PRO B CA 1
ATOM 4381 C C . PRO B 1 193 ? -5.742 -21.359 -29.844 1 74.56 193 PRO B C 1
ATOM 4383 O O . PRO B 1 193 ? -6.219 -20.547 -30.656 1 74.56 193 PRO B O 1
ATOM 4386 N N . PHE B 1 194 ? -4.492 -21.812 -29.938 1 71.5 194 PHE B N 1
ATOM 4387 C CA . PHE B 1 194 ? -3.547 -21.125 -30.828 1 71.5 194 PHE B CA 1
ATOM 4388 C C . PHE B 1 194 ? -3.219 -22 -32.031 1 71.5 194 PHE B C 1
ATOM 4390 O O . PHE B 1 194 ? -2.652 -21.5 -33 1 71.5 194 PHE B O 1
ATOM 4397 N N . LYS B 1 195 ? -3.502 -23.219 -31.984 1 77.75 195 LYS B N 1
ATOM 4398 C CA . LYS B 1 195 ? -3.258 -24.188 -33.062 1 77.75 195 LYS B CA 1
ATOM 4399 C C . LYS B 1 195 ? -4.312 -25.281 -33.062 1 77.75 195 LYS B C 1
ATOM 4401 O O . LYS B 1 195 ? -5.059 -25.438 -32.094 1 77.75 195 LYS B O 1
ATOM 4406 N N . PRO B 1 196 ? -4.32 -25.875 -34.219 1 85.31 196 PRO B N 1
ATOM 4407 C CA . PRO B 1 196 ? -5.199 -27.047 -34.188 1 85.31 196 PRO B CA 1
ATOM 4408 C C . PRO B 1 196 ? -4.723 -28.125 -33.25 1 85.31 196 PRO B C 1
ATOM 4410 O O . PRO B 1 196 ? -3.518 -28.375 -33.125 1 85.31 196 PRO B O 1
ATOM 4413 N N . GLY B 1 197 ? -5.684 -28.656 -32.5 1 90.56 197 GLY B N 1
ATOM 4414 C CA . GLY B 1 197 ? -5.363 -29.734 -31.578 1 90.56 197 GLY B CA 1
ATOM 4415 C C . GLY B 1 197 ? -5.164 -29.281 -30.156 1 90.56 197 GLY B C 1
ATOM 4416 O O . GLY B 1 197 ? -5.641 -28.203 -29.766 1 90.56 197 GLY B O 1
ATOM 4417 N N . ASN B 1 198 ? -4.461 -30.203 -29.406 1 93 198 ASN B N 1
ATOM 4418 C CA . ASN B 1 198 ? -4.281 -29.969 -27.969 1 93 198 ASN B CA 1
ATOM 4419 C C . ASN B 1 198 ? -2.953 -29.266 -27.688 1 93 198 ASN B C 1
ATOM 4421 O O . ASN B 1 198 ? -2.154 -29.047 -28.594 1 93 198 ASN B O 1
ATOM 4425 N N . HIS B 1 199 ? -2.746 -28.859 -26.375 1 92.88 199 HIS B N 1
ATOM 4426 C CA . HIS B 1 199 ? -1.496 -28.281 -25.906 1 92.88 199 HIS B CA 1
ATOM 4427 C C . HIS B 1 199 ? -0.396 -29.328 -25.812 1 92.88 199 HIS B C 1
ATOM 4429 O O . HIS B 1 199 ? 0.114 -29.609 -24.719 1 92.88 199 HIS B O 1
ATOM 4435 N N . CYS B 1 200 ? -0.072 -29.906 -26.953 1 94.75 200 CYS B N 1
ATOM 4436 C CA . CYS B 1 200 ? 1.009 -30.875 -27.078 1 94.75 200 CYS B CA 1
ATOM 4437 C C . CYS B 1 200 ? 1.874 -30.562 -28.297 1 94.75 200 CYS B C 1
ATOM 4439 O O . CYS B 1 200 ? 1.516 -29.719 -29.125 1 94.75 200 CYS B O 1
ATOM 4441 N N . GLY B 1 201 ? 3.096 -31.188 -28.25 1 93.06 201 GLY B N 1
ATOM 4442 C CA . GLY B 1 201 ? 4.043 -30.922 -29.328 1 93.06 201 GLY B CA 1
ATOM 4443 C C . GLY B 1 201 ? 5.27 -31.812 -29.266 1 93.06 201 GLY B C 1
ATOM 4444 O O . GLY B 1 201 ? 5.164 -33 -29 1 93.06 201 GLY B O 1
ATOM 4445 N N . ASN B 1 202 ? 6.41 -31.234 -29.641 1 92.06 202 ASN B N 1
ATOM 4446 C CA . ASN B 1 202 ? 7.602 -32.062 -29.766 1 92.06 202 ASN B CA 1
ATOM 4447 C C . ASN B 1 202 ? 8.195 -32.406 -28.391 1 92.06 202 ASN B C 1
ATOM 4449 O O . ASN B 1 202 ? 9.023 -33.281 -28.266 1 92.06 202 ASN B O 1
ATOM 4453 N N . LEU B 1 203 ? 7.746 -31.688 -27.391 1 95.5 203 LEU B N 1
ATOM 4454 C CA . LEU B 1 203 ? 8.195 -32 -26.031 1 95.5 203 LEU B CA 1
ATOM 4455 C C . LEU B 1 203 ? 7.094 -32.688 -25.25 1 95.5 203 LEU B C 1
ATOM 4457 O O . LEU B 1 203 ? 7.324 -33.75 -24.625 1 95.5 203 LEU B O 1
ATOM 4461 N N . THR B 1 204 ? 5.945 -32.156 -25.281 1 97.25 204 THR B N 1
ATOM 4462 C CA . THR B 1 204 ? 4.801 -32.688 -24.562 1 97.25 204 THR B CA 1
ATOM 4463 C C . THR B 1 204 ? 4.008 -33.656 -25.438 1 97.25 204 THR B C 1
ATOM 4465 O O . THR B 1 204 ? 3.561 -33.281 -26.516 1 97.25 204 THR B O 1
ATOM 4468 N N . SER B 1 205 ? 3.762 -34.844 -24.922 1 98 205 SER B N 1
ATOM 4469 C CA . SER B 1 205 ? 3.07 -35.875 -25.672 1 98 205 SER B CA 1
ATOM 4470 C C . SER B 1 205 ? 1.586 -35.562 -25.812 1 98 205 SER B C 1
ATOM 4472 O O . SER B 1 205 ? 0.949 -35.094 -24.875 1 98 205 SER B O 1
ATOM 4474 N N . CYS B 1 206 ? 1.059 -35.938 -27 1 96.31 206 CYS B N 1
ATOM 4475 C CA . CYS B 1 206 ? -0.373 -35.781 -27.234 1 96.31 206 CYS B CA 1
ATOM 4476 C C . CYS B 1 206 ? -1.142 -37 -26.719 1 96.31 206 CYS B C 1
ATOM 4478 O O . CYS B 1 206 ? -2.359 -37.062 -26.891 1 96.31 206 CYS B O 1
ATOM 4480 N N . SER B 1 207 ? -0.361 -37.875 -26.094 1 96.94 207 SER B N 1
ATOM 4481 C CA . SER B 1 207 ? -0.973 -39.094 -25.547 1 96.94 207 SER B CA 1
ATOM 4482 C C . SER B 1 207 ? -0.837 -39.125 -24.016 1 96.94 207 SER B C 1
ATOM 4484 O O . SER B 1 207 ? 0.203 -38.75 -23.469 1 96.94 207 SER B O 1
ATOM 4486 N N . ARG B 1 208 ? -1.88 -39.625 -23.406 1 96.88 208 ARG B N 1
ATOM 4487 C CA . ARG B 1 208 ? -1.878 -39.75 -21.953 1 96.88 208 ARG B CA 1
ATOM 4488 C C . ARG B 1 208 ? -0.839 -40.75 -21.484 1 96.88 208 ARG B C 1
ATOM 4490 O O . ARG B 1 208 ? -0.152 -40.531 -20.484 1 96.88 208 ARG B O 1
ATOM 4497 N N . ASP B 1 209 ? -0.69 -41.812 -22.281 1 97.31 209 ASP B N 1
ATOM 4498 C CA . ASP B 1 209 ? 0.016 -42.969 -21.719 1 97.31 209 ASP B CA 1
ATOM 4499 C C . ASP B 1 209 ? 1.232 -43.344 -22.562 1 97.31 209 ASP B C 1
ATOM 4501 O O . ASP B 1 209 ? 2.039 -44.188 -22.156 1 97.31 209 ASP B O 1
ATOM 4505 N N . TYR B 1 210 ? 1.422 -42.688 -23.703 1 97.44 210 TYR B N 1
ATOM 4506 C CA . TYR B 1 210 ? 2.492 -43.094 -24.609 1 97.44 210 TYR B CA 1
ATOM 4507 C C . TYR B 1 210 ? 3.377 -41.906 -24.969 1 97.44 210 TYR B C 1
ATOM 4509 O O . TYR B 1 210 ? 2.965 -40.75 -24.844 1 97.44 210 TYR B O 1
ATOM 4517 N N . ASN B 1 211 ? 4.586 -42.25 -25.391 1 97.25 211 ASN B N 1
ATOM 4518 C CA . ASN B 1 211 ? 5.551 -41.281 -25.906 1 97.25 211 ASN B CA 1
ATOM 4519 C C . ASN B 1 211 ? 5.852 -40.188 -24.875 1 97.25 211 ASN B C 1
ATOM 4521 O O . ASN B 1 211 ? 5.895 -39 -25.203 1 97.25 211 ASN B O 1
ATOM 4525 N N . LYS B 1 212 ? 6.012 -40.625 -23.656 1 98 212 LYS B N 1
ATOM 4526 C CA . LYS B 1 212 ? 6.156 -39.688 -22.547 1 98 212 LYS B CA 1
ATOM 4527 C C . LYS B 1 212 ? 7.625 -39.438 -22.234 1 98 212 LYS B C 1
ATOM 4529 O O . LYS B 1 212 ? 7.945 -38.625 -21.359 1 98 212 LYS B O 1
ATOM 4534 N N . GLU B 1 213 ? 8.602 -39.969 -22.938 1 98 213 GLU B N 1
ATOM 4535 C CA . GLU B 1 213 ? 10.016 -40 -22.578 1 98 213 GLU B CA 1
ATOM 4536 C C . GLU B 1 213 ? 10.609 -38.594 -22.578 1 98 213 GLU B C 1
ATOM 4538 O O . GLU B 1 213 ? 11.391 -38.25 -21.688 1 98 213 GLU B O 1
ATOM 4543 N N . LYS B 1 214 ? 10.258 -37.812 -23.547 1 97.94 214 LYS B N 1
ATOM 4544 C CA . LYS B 1 214 ? 10.836 -36.469 -23.672 1 97.94 214 LYS B CA 1
ATOM 4545 C C . LYS B 1 214 ? 10.367 -35.562 -22.531 1 97.94 214 LYS B C 1
ATOM 4547 O O . LYS B 1 214 ? 11.18 -34.875 -21.922 1 97.94 214 LYS B O 1
ATOM 4552 N N . GLU B 1 215 ? 9.039 -35.562 -22.266 1 98.44 215 GLU B N 1
ATOM 4553 C CA . GLU B 1 215 ? 8.555 -34.688 -21.203 1 98.44 215 GLU B CA 1
ATOM 4554 C C . GLU B 1 215 ? 9.07 -35.156 -19.828 1 98.44 215 GLU B C 1
ATOM 4556 O O . GLU B 1 215 ? 9.328 -34.344 -18.953 1 98.44 215 GLU B O 1
ATOM 4561 N N . ILE B 1 216 ? 9.258 -36.5 -19.641 1 98.69 216 ILE B N 1
ATOM 4562 C CA . ILE B 1 216 ? 9.82 -37 -18.391 1 98.69 216 ILE B CA 1
ATOM 4563 C C . ILE B 1 216 ? 11.266 -36.531 -18.25 1 98.69 216 ILE B C 1
ATOM 4565 O O . ILE B 1 216 ? 11.68 -36.094 -17.156 1 98.69 216 ILE B O 1
ATOM 4569 N N . LEU B 1 217 ? 12.031 -36.594 -19.328 1 98.75 217 LEU B N 1
ATOM 4570 C CA . LEU B 1 217 ? 13.406 -36.125 -19.297 1 98.75 217 LEU B CA 1
ATOM 4571 C C . LEU B 1 217 ? 13.453 -34.625 -18.922 1 98.75 217 LEU B C 1
ATOM 4573 O O . LEU B 1 217 ? 14.297 -34.219 -18.125 1 98.75 217 LEU B O 1
ATOM 4577 N N . PHE B 1 218 ? 12.633 -33.844 -19.5 1 98.5 218 PHE B N 1
ATOM 4578 C CA . PHE B 1 218 ? 12.555 -32.406 -19.203 1 98.5 218 PHE B CA 1
ATOM 4579 C C . PHE B 1 218 ? 12.273 -32.188 -17.734 1 98.5 218 PHE B C 1
ATOM 4581 O O . PHE B 1 218 ? 12.984 -31.406 -17.078 1 98.5 218 PHE B O 1
ATOM 4588 N N . MET B 1 219 ? 11.258 -32.875 -17.188 1 98.81 219 MET B N 1
ATOM 4589 C CA . MET B 1 219 ? 10.852 -32.688 -15.797 1 98.81 219 MET B CA 1
ATOM 4590 C C . MET B 1 219 ? 11.961 -33.094 -14.844 1 98.81 219 MET B C 1
ATOM 4592 O O . MET B 1 219 ? 12.234 -32.406 -13.852 1 98.81 219 MET B O 1
ATOM 4596 N N . LYS B 1 220 ? 12.57 -34.188 -15.156 1 98.81 220 LYS B N 1
ATOM 4597 C CA . LYS B 1 220 ? 13.711 -34.656 -14.367 1 98.81 220 LYS B CA 1
ATOM 4598 C C . LYS B 1 220 ? 14.844 -33.656 -14.398 1 98.81 220 LYS B C 1
ATOM 4600 O O . LYS B 1 220 ? 15.406 -33.281 -13.352 1 98.81 220 LYS B O 1
ATOM 4605 N N . THR B 1 221 ? 15.18 -33.188 -15.602 1 98.81 221 THR B N 1
ATOM 4606 C CA . THR B 1 221 ? 16.266 -32.219 -15.773 1 98.81 221 THR B CA 1
ATOM 4607 C C . THR B 1 221 ? 15.953 -30.922 -15.031 1 98.81 221 THR B C 1
ATOM 4609 O O . THR B 1 221 ? 16.828 -30.359 -14.359 1 98.81 221 THR B O 1
ATOM 4612 N N . MET B 1 222 ? 14.742 -30.422 -15.133 1 98.81 222 MET B N 1
ATOM 4613 C CA . MET B 1 222 ? 14.305 -29.219 -14.422 1 98.81 222 MET B CA 1
ATOM 4614 C C . MET B 1 222 ? 14.516 -29.391 -12.914 1 98.81 222 MET B C 1
ATOM 4616 O O . MET B 1 222 ? 15.094 -28.516 -12.273 1 98.81 222 MET B O 1
ATOM 4620 N N . ARG B 1 223 ? 14.055 -30.469 -12.359 1 98.88 223 ARG B N 1
ATOM 4621 C CA . ARG B 1 223 ? 14.195 -30.703 -10.93 1 98.88 223 ARG B CA 1
ATOM 4622 C C . ARG B 1 223 ? 15.664 -30.703 -10.516 1 98.88 223 ARG B C 1
ATOM 4624 O O . ARG B 1 223 ? 16.031 -30.094 -9.508 1 98.88 223 ARG B O 1
ATOM 4631 N N . GLU B 1 224 ? 16.5 -31.391 -11.281 1 98.81 224 GLU B N 1
ATOM 4632 C CA . GLU B 1 224 ? 17.922 -31.453 -10.977 1 98.81 224 GLU B CA 1
ATOM 4633 C C . GLU B 1 224 ? 18.547 -30.062 -10.984 1 98.81 224 GLU B C 1
ATOM 4635 O O . GLU B 1 224 ? 19.328 -29.719 -10.086 1 98.81 224 GLU B O 1
ATOM 4640 N N . LEU B 1 225 ? 18.219 -29.312 -11.953 1 98.75 225 LEU B N 1
ATOM 4641 C CA . LEU B 1 225 ? 18.812 -27.984 -12.109 1 98.75 225 LEU B CA 1
ATOM 4642 C C . LEU B 1 225 ? 18.281 -27.016 -11.07 1 98.75 225 LEU B C 1
ATOM 4644 O O . LEU B 1 225 ? 19.016 -26.156 -10.578 1 98.75 225 LEU B O 1
ATOM 4648 N N . LEU B 1 226 ? 16.984 -27.078 -10.742 1 98.69 226 LEU B N 1
ATOM 4649 C CA . LEU B 1 226 ? 16.359 -26.203 -9.75 1 98.69 226 LEU B CA 1
ATOM 4650 C C . LEU B 1 226 ? 16.906 -26.484 -8.359 1 98.69 226 LEU B C 1
ATOM 4652 O O . LEU B 1 226 ? 17.031 -25.562 -7.539 1 98.69 226 LEU B O 1
ATOM 4656 N N . GLY B 1 227 ? 17.266 -27.719 -8.133 1 98.06 227 GLY B N 1
ATOM 4657 C CA . GLY B 1 227 ? 17.656 -28.125 -6.797 1 98.06 227 GLY B CA 1
ATOM 4658 C C . GLY B 1 227 ? 16.484 -28.219 -5.84 1 98.06 227 GLY B C 1
ATOM 4659 O O . GLY B 1 227 ? 15.336 -28 -6.23 1 98.06 227 GLY B O 1
ATOM 4660 N N . PRO B 1 228 ? 16.781 -28.547 -4.586 1 96.31 228 PRO B N 1
ATOM 4661 C CA . PRO B 1 228 ? 15.719 -28.797 -3.607 1 96.31 228 PRO B CA 1
ATOM 4662 C C . PRO B 1 228 ? 15.109 -27.5 -3.066 1 96.31 228 PRO B C 1
ATOM 4664 O O . PRO B 1 228 ? 14.039 -27.516 -2.461 1 96.31 228 PRO B O 1
ATOM 4667 N N . ASP B 1 229 ? 15.781 -26.359 -3.332 1 95.88 229 ASP B N 1
ATOM 4668 C CA . ASP B 1 229 ? 15.383 -25.141 -2.66 1 95.88 229 ASP B CA 1
ATOM 4669 C C . ASP B 1 229 ? 14.398 -24.344 -3.516 1 95.88 229 ASP B C 1
ATOM 4671 O O . ASP B 1 229 ? 13.742 -23.422 -3.02 1 95.88 229 ASP B O 1
ATOM 4675 N N . LYS B 1 230 ? 14.328 -24.594 -4.82 1 98.62 230 LYS B N 1
ATOM 4676 C CA . LYS B 1 230 ? 13.391 -23.906 -5.695 1 98.62 230 LYS B CA 1
ATOM 4677 C C . LYS B 1 230 ? 12.148 -24.75 -5.961 1 98.62 230 LYS B C 1
ATOM 4679 O O . LYS B 1 230 ? 12.242 -25.969 -6.09 1 98.62 230 LYS B O 1
ATOM 4684 N N . LEU B 1 231 ? 11.094 -24.062 -6.055 1 98.81 231 LEU B N 1
ATOM 4685 C CA . LEU B 1 231 ? 9.812 -24.734 -6.234 1 98.81 231 LEU B CA 1
ATOM 4686 C C . LEU B 1 231 ? 9.648 -25.219 -7.672 1 98.81 231 LEU B C 1
ATOM 4688 O O . LEU B 1 231 ? 10.031 -24.516 -8.609 1 98.81 231 LEU B O 1
ATOM 4692 N N . PHE B 1 232 ? 9.094 -26.375 -7.855 1 98.88 232 PHE B N 1
ATOM 4693 C CA . PHE B 1 232 ? 8.641 -26.922 -9.125 1 98.88 232 PHE B CA 1
ATOM 4694 C C . PHE B 1 232 ? 7.223 -27.469 -9.016 1 98.88 232 PHE B C 1
ATOM 4696 O O . PHE B 1 232 ? 7 -28.531 -8.438 1 98.88 232 PHE B O 1
ATOM 4703 N N . HIS B 1 233 ? 6.277 -26.656 -9.539 1 98.75 233 HIS B N 1
ATOM 4704 C CA . HIS B 1 233 ? 4.855 -26.969 -9.492 1 98.75 233 HIS B CA 1
ATOM 4705 C C . HIS B 1 233 ? 4.348 -27.422 -10.859 1 98.75 233 HIS B C 1
ATOM 4707 O O . HIS B 1 233 ? 4.891 -27.016 -11.891 1 98.75 233 HIS B O 1
ATOM 4713 N N . LEU B 1 234 ? 3.408 -28.297 -10.836 1 98.69 234 LEU B N 1
ATOM 4714 C CA . LEU B 1 234 ? 2.695 -28.688 -12.047 1 98.69 234 LEU B CA 1
ATOM 4715 C C . LEU B 1 234 ? 1.224 -28.297 -11.961 1 98.69 234 LEU B C 1
ATOM 4717 O O . LEU B 1 234 ? 0.579 -28.5 -10.93 1 98.69 234 LEU B O 1
ATOM 4721 N N . ASN B 1 235 ? 0.732 -27.656 -12.992 1 97.94 235 ASN B N 1
ATOM 4722 C CA . ASN B 1 235 ? -0.702 -27.406 -13.094 1 97.94 235 ASN B CA 1
ATOM 4723 C C . ASN B 1 235 ? -1.26 -27.859 -14.438 1 97.94 235 ASN B C 1
ATOM 4725 O O . ASN B 1 235 ? -0.502 -28.266 -15.328 1 97.94 235 ASN B O 1
ATOM 4729 N N . GLY B 1 236 ? -2.629 -27.984 -14.492 1 96.81 236 GLY B N 1
ATOM 4730 C CA . GLY B 1 236 ? -3.277 -28.406 -15.727 1 96.81 236 GLY B CA 1
ATOM 4731 C C . GLY B 1 236 ? -3.67 -29.875 -15.734 1 96.81 236 GLY B C 1
ATOM 4732 O O . GLY B 1 236 ? -4.391 -30.328 -14.844 1 96.81 236 GLY B O 1
ATOM 4733 N N . SER B 1 237 ? -3.113 -30.656 -16.719 1 97.44 237 SER B N 1
ATOM 4734 C CA . SER B 1 237 ? -3.496 -32.062 -16.953 1 97.44 237 SER B CA 1
ATOM 4735 C C . SER B 1 237 ? -2.744 -33 -16.031 1 97.44 237 SER B C 1
ATOM 4737 O O . SER B 1 237 ? -2.121 -33.938 -16.469 1 97.44 237 SER B O 1
ATOM 4739 N N . ILE B 1 238 ? -2.963 -32.781 -14.797 1 98.12 238 ILE B N 1
ATOM 4740 C CA . ILE B 1 238 ? -2.293 -33.594 -13.789 1 98.12 238 ILE B CA 1
ATOM 4741 C C . ILE B 1 238 ? -2.668 -35.062 -13.977 1 98.12 238 ILE B C 1
ATOM 4743 O O . ILE B 1 238 ? -1.826 -35.938 -13.82 1 98.12 238 ILE B O 1
ATOM 4747 N N . HIS B 1 239 ? -3.85 -35.344 -14.375 1 94.94 239 HIS B N 1
ATOM 4748 C CA . HIS B 1 239 ? -4.371 -36.688 -14.562 1 94.94 239 HIS B CA 1
ATOM 4749 C C . HIS B 1 239 ? -3.74 -37.375 -15.773 1 94.94 239 HIS B C 1
ATOM 4751 O O . HIS B 1 239 ? -3.934 -38.562 -15.992 1 94.94 239 HIS B O 1
ATOM 4757 N N . TRP B 1 240 ? -2.957 -36.656 -16.578 1 96.94 240 TRP B N 1
ATOM 4758 C CA . TRP B 1 240 ? -2.24 -37.219 -17.719 1 96.94 240 TRP B CA 1
ATOM 4759 C C . TRP B 1 240 ? -0.765 -37.438 -17.375 1 96.94 240 TRP B C 1
ATOM 4761 O O . TRP B 1 240 ? -0.023 -38.031 -18.156 1 96.94 240 TRP B O 1
ATOM 4771 N N . LEU B 1 241 ? -0.311 -36.906 -16.266 1 98.38 241 LEU B N 1
ATOM 4772 C CA . LEU B 1 241 ? 1.102 -37.031 -15.914 1 98.38 241 LEU B CA 1
ATOM 4773 C C . LEU B 1 241 ? 1.521 -38.469 -15.758 1 98.38 241 LEU B C 1
ATOM 4775 O O . LEU B 1 241 ? 0.802 -39.281 -15.148 1 98.38 241 LEU B O 1
ATOM 4779 N N . ASP B 1 242 ? 2.672 -38.844 -16.375 1 98.19 242 ASP B N 1
ATOM 4780 C CA . ASP B 1 242 ? 3.234 -40.188 -16.141 1 98.19 242 ASP B CA 1
ATOM 4781 C C . ASP B 1 242 ? 3.615 -40.375 -14.672 1 98.19 242 ASP B C 1
ATOM 4783 O O . ASP B 1 242 ? 4.293 -39.5 -14.094 1 98.19 242 ASP B O 1
ATOM 4787 N N . PRO B 1 243 ? 3.188 -41.438 -14.055 1 97.75 243 PRO B N 1
ATOM 4788 C CA . PRO B 1 243 ? 3.457 -41.625 -12.633 1 97.75 243 PRO B CA 1
ATOM 4789 C C . PRO B 1 243 ? 4.945 -41.531 -12.289 1 97.75 243 PRO B C 1
ATOM 4791 O O . PRO B 1 243 ? 5.309 -41.156 -11.188 1 97.75 243 PRO B O 1
ATOM 4794 N N . ARG B 1 244 ? 5.867 -41.844 -13.195 1 96.44 244 ARG B N 1
ATOM 4795 C CA . ARG B 1 244 ? 7.309 -41.812 -12.969 1 96.44 244 ARG B CA 1
ATOM 4796 C C . ARG B 1 244 ? 7.777 -40.375 -12.719 1 96.44 244 ARG B C 1
ATOM 4798 O O . ARG B 1 244 ? 8.844 -40.156 -12.141 1 96.44 244 ARG B O 1
ATOM 4805 N N . ALA B 1 245 ? 6.98 -39.406 -13.188 1 98.31 245 ALA B N 1
ATOM 4806 C CA . ALA B 1 245 ? 7.422 -38.031 -13.156 1 98.31 245 ALA B CA 1
ATOM 4807 C C . ALA B 1 245 ? 6.902 -37.312 -11.914 1 98.31 245 ALA B C 1
ATOM 4809 O O . ALA B 1 245 ? 7.367 -36.219 -11.586 1 98.31 245 ALA B O 1
ATOM 4810 N N . ALA B 1 246 ? 5.988 -37.875 -11.164 1 98.25 246 ALA B N 1
ATOM 4811 C CA . ALA B 1 246 ? 5.316 -37.219 -10.047 1 98.25 246 ALA B CA 1
ATOM 4812 C C . ALA B 1 246 ? 6.324 -36.781 -8.992 1 98.25 246 ALA B C 1
ATOM 4814 O O . ALA B 1 246 ? 6.152 -35.75 -8.359 1 98.25 246 ALA B O 1
ATOM 4815 N N . GLN B 1 247 ? 7.41 -37.5 -8.82 1 97.75 247 GLN B N 1
ATOM 4816 C CA . GLN B 1 247 ? 8.391 -37.281 -7.762 1 97.75 247 GLN B CA 1
ATOM 4817 C C . GLN B 1 247 ? 9.156 -35.969 -7.98 1 97.75 247 GLN B C 1
ATOM 4819 O O . GLN B 1 247 ? 9.805 -35.469 -7.066 1 97.75 247 GLN B O 1
ATOM 4824 N N . TYR B 1 248 ? 9.102 -35.406 -9.172 1 98.5 248 TYR B N 1
ATOM 4825 C CA . TYR B 1 248 ? 9.922 -34.25 -9.477 1 98.5 248 TYR B CA 1
ATOM 4826 C C . TYR B 1 248 ? 9.234 -32.969 -9.023 1 98.5 248 TYR B C 1
ATOM 4828 O O . TYR B 1 248 ? 9.859 -31.906 -8.977 1 98.5 248 TYR B O 1
ATOM 4836 N N . PHE B 1 249 ? 7.977 -33.031 -8.656 1 98.62 249 PHE B N 1
ATOM 4837 C CA . PHE B 1 249 ? 7.195 -31.844 -8.367 1 98.62 249 PHE B CA 1
ATOM 4838 C C . PHE B 1 249 ? 6.934 -31.719 -6.875 1 98.62 249 PHE B C 1
ATOM 4840 O O . PHE B 1 249 ? 6.766 -32.719 -6.176 1 98.62 249 PHE B O 1
ATOM 4847 N N . ASP B 1 250 ? 6.902 -30.453 -6.426 1 98.06 250 ASP B N 1
ATOM 4848 C CA . ASP B 1 250 ? 6.582 -30.156 -5.035 1 98.06 250 ASP B CA 1
ATOM 4849 C C . ASP B 1 250 ? 5.07 -30.156 -4.805 1 98.06 250 ASP B C 1
ATOM 4851 O O . ASP B 1 250 ? 4.594 -30.641 -3.777 1 98.06 250 ASP B O 1
ATOM 4855 N N . ARG B 1 251 ? 4.363 -29.547 -5.746 1 98 251 ARG B N 1
ATOM 4856 C CA . ARG B 1 251 ? 2.914 -29.422 -5.621 1 98 251 ARG B CA 1
ATOM 4857 C C . ARG B 1 251 ? 2.23 -29.625 -6.969 1 98 251 ARG B C 1
ATOM 4859 O O . ARG B 1 251 ? 2.842 -29.406 -8.016 1 98 251 ARG B O 1
ATOM 4866 N N . PHE B 1 252 ? 1.012 -30.062 -6.859 1 98.69 252 PHE B N 1
ATOM 4867 C CA . PHE B 1 252 ? 0.099 -30.188 -7.992 1 98.69 252 PHE B CA 1
ATOM 4868 C C . PHE B 1 252 ? -1.071 -29.219 -7.852 1 98.69 252 PHE B C 1
ATOM 4870 O O . PHE B 1 252 ? -1.902 -29.375 -6.953 1 98.69 252 PHE B O 1
ATOM 4877 N N . VAL B 1 253 ? -1.088 -28.2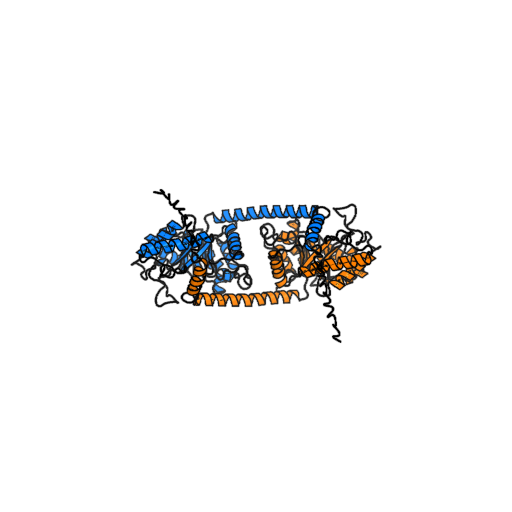34 -8.75 1 98.62 253 VAL B N 1
ATOM 4878 C CA . VAL B 1 253 ? -2.061 -27.141 -8.688 1 98.62 253 VAL B CA 1
ATOM 4879 C C . VAL B 1 253 ? -3.248 -27.469 -9.594 1 98.62 253 VAL B C 1
ATOM 4881 O O . VAL B 1 253 ? -3.16 -27.312 -10.812 1 98.62 253 VAL B O 1
ATOM 4884 N N . VAL B 1 254 ? -4.363 -27.844 -8.992 1 98.25 254 VAL B N 1
ATOM 4885 C CA . VAL B 1 254 ? -5.531 -28.344 -9.703 1 98.25 254 VAL B CA 1
ATOM 4886 C C . VAL B 1 254 ? -6.398 -27.172 -10.164 1 98.25 254 VAL B C 1
ATOM 4888 O O . VAL B 1 254 ? -6.883 -26.391 -9.344 1 98.25 254 VAL B O 1
ATOM 4891 N N . GLN B 1 255 ? -6.57 -27.109 -11.438 1 96.75 255 GLN B N 1
ATOM 4892 C CA . GLN B 1 255 ? -7.457 -26.094 -11.992 1 96.75 255 GLN B CA 1
ATOM 4893 C C . GLN B 1 255 ? -8.922 -26.484 -11.836 1 96.75 255 GLN B C 1
ATOM 4895 O O . GLN B 1 255 ? -9.594 -26.781 -12.82 1 96.75 255 GLN B O 1
ATOM 4900 N N . SER B 1 256 ? -9.391 -26.438 -10.656 1 96.12 256 SER B N 1
ATOM 4901 C CA . SER B 1 256 ? -10.711 -26.906 -10.258 1 96.12 256 SER B CA 1
ATOM 4902 C C . SER B 1 256 ? -11.719 -25.766 -10.234 1 96.12 256 SER B C 1
ATOM 4904 O O . SER B 1 256 ? -12.445 -25.578 -9.258 1 96.12 256 SER B O 1
ATOM 4906 N N . TYR B 1 257 ? -11.797 -25.047 -11.203 1 96.5 257 TYR B N 1
ATOM 4907 C CA . TYR B 1 257 ? -12.648 -23.875 -11.266 1 96.5 257 TYR B CA 1
ATOM 4908 C C . TYR B 1 257 ? -14.109 -24.25 -11.055 1 96.5 257 TYR B C 1
ATOM 4910 O O . TYR B 1 257 ? -14.57 -25.281 -11.531 1 96.5 257 TYR B O 1
ATOM 4918 N N . ASN B 1 258 ? -14.836 -23.375 -10.422 1 96.56 258 ASN B N 1
ATOM 4919 C CA . ASN B 1 258 ? -16.219 -23.625 -10.016 1 96.56 258 ASN B CA 1
ATOM 4920 C C . ASN B 1 258 ? -16.328 -24.906 -9.188 1 96.56 258 ASN B C 1
ATOM 4922 O O . ASN B 1 258 ? -17.234 -25.703 -9.391 1 96.56 258 ASN B O 1
ATOM 4926 N N . GLY B 1 259 ? -15.391 -25.047 -8.32 1 97.06 259 GLY B N 1
ATOM 4927 C CA . GLY B 1 259 ? -15.273 -26.297 -7.57 1 97.06 259 GLY B CA 1
ATOM 4928 C C . GLY B 1 259 ? -16.188 -26.344 -6.363 1 97.06 259 GLY B C 1
ATOM 4929 O O . GLY B 1 259 ? -16.781 -25.344 -5.977 1 97.06 259 GLY B O 1
ATOM 4930 N N . SER B 1 260 ? -16.266 -27.547 -5.848 1 96.94 260 SER B N 1
ATOM 4931 C CA . SER B 1 260 ? -17 -27.891 -4.633 1 96.94 260 SER B CA 1
ATOM 4932 C C . SER B 1 260 ? -16.281 -28.984 -3.852 1 96.94 260 SER B C 1
ATOM 4934 O O . SER B 1 260 ? -15.359 -29.609 -4.363 1 96.94 260 SER B O 1
ATOM 4936 N N . ALA B 1 261 ? -16.75 -29.125 -2.57 1 96 261 ALA B N 1
ATOM 4937 C CA . ALA B 1 261 ? -16.141 -30.172 -1.745 1 96 261 ALA B CA 1
ATOM 4938 C C . ALA B 1 261 ? -16.172 -31.516 -2.469 1 96 261 ALA B C 1
ATOM 4940 O O . ALA B 1 261 ? -15.172 -32.25 -2.473 1 96 261 ALA B O 1
ATOM 4941 N N . SER B 1 262 ? -17.312 -31.75 -3.096 1 96.88 262 SER B N 1
ATOM 4942 C CA . SER B 1 262 ? -17.469 -33.031 -3.795 1 96.88 262 SER B CA 1
ATOM 4943 C C . SER B 1 262 ? -16.484 -33.125 -4.965 1 96.88 262 SER B C 1
ATOM 4945 O O . SER B 1 262 ? -15.875 -34.156 -5.18 1 96.88 262 SER B O 1
ATOM 4947 N N . SER B 1 263 ? -16.359 -32.062 -5.711 1 97.44 263 SER B N 1
ATOM 4948 C CA . SER B 1 263 ? -15.438 -32.125 -6.844 1 97.44 263 SER B CA 1
ATOM 4949 C C . SER B 1 263 ? -13.984 -32.188 -6.379 1 97.44 263 SER B C 1
ATOM 4951 O O . SER B 1 263 ? -13.156 -32.812 -7.035 1 97.44 263 SER B O 1
ATOM 4953 N N . PHE B 1 264 ? -13.641 -31.578 -5.297 1 97.81 264 PHE B N 1
ATOM 4954 C CA . PHE B 1 264 ? -12.289 -31.656 -4.746 1 97.81 264 PHE B CA 1
ATOM 4955 C C . PHE B 1 264 ? -11.945 -33.094 -4.359 1 97.81 264 PHE B C 1
ATOM 4957 O O . PHE B 1 264 ? -10.836 -33.562 -4.633 1 97.81 264 PHE B O 1
ATOM 4964 N N . GLU B 1 265 ? -12.922 -33.75 -3.787 1 96.75 265 GLU B N 1
ATOM 4965 C CA . GLU B 1 265 ? -12.719 -35.156 -3.418 1 96.75 265 GLU B CA 1
ATOM 4966 C C . GLU B 1 265 ? -12.5 -36.031 -4.652 1 96.75 265 GLU B C 1
ATOM 4968 O O . GLU B 1 265 ? -11.664 -36.938 -4.641 1 96.75 265 GLU B O 1
ATOM 4973 N N . ARG B 1 266 ? -13.273 -35.75 -5.633 1 96.69 266 ARG B N 1
ATOM 4974 C CA . ARG B 1 266 ? -13.117 -36.5 -6.867 1 96.69 266 ARG B CA 1
ATOM 4975 C C . ARG B 1 266 ? -11.734 -36.281 -7.477 1 96.69 266 ARG B C 1
ATOM 4977 O O . ARG B 1 266 ? -11.078 -37.25 -7.875 1 96.69 266 ARG B O 1
ATOM 4984 N N . TRP B 1 267 ? -11.32 -35.062 -7.543 1 96.44 267 TRP B N 1
ATOM 4985 C CA . TRP B 1 267 ? -9.984 -34.75 -8.047 1 96.44 267 TRP B CA 1
ATOM 4986 C C . TRP B 1 267 ? -8.914 -35.469 -7.227 1 96.44 267 TRP B C 1
ATOM 4988 O O . TRP B 1 267 ? -7.984 -36.062 -7.785 1 96.44 267 TRP B O 1
ATOM 4998 N N . THR B 1 268 ? -9.023 -35.406 -5.934 1 96.31 268 THR B N 1
ATOM 4999 C CA . THR B 1 268 ? -8.062 -36.031 -5.031 1 96.31 268 THR B CA 1
ATOM 5000 C C . THR B 1 268 ? -7.941 -37.531 -5.309 1 96.31 268 THR B C 1
ATOM 5002 O O . THR B 1 268 ? -6.84 -38.031 -5.496 1 96.31 268 THR B O 1
ATOM 5005 N N . ASN B 1 269 ? -9.078 -38.156 -5.402 1 95.88 269 ASN B N 1
ATOM 5006 C CA . ASN B 1 269 ? -9.094 -39.594 -5.648 1 95.88 269 ASN B CA 1
ATOM 5007 C C . ASN B 1 269 ? -8.469 -39.938 -6.996 1 95.88 269 ASN B C 1
ATOM 5009 O O . ASN B 1 269 ? -7.641 -40.844 -7.086 1 95.88 269 ASN B O 1
ATOM 5013 N N . ASP B 1 270 ? -8.836 -39.25 -8 1 95.81 270 ASP B N 1
ATOM 5014 C CA . ASP B 1 270 ? -8.336 -39.5 -9.344 1 95.81 270 ASP B CA 1
ATOM 5015 C C . ASP B 1 270 ? -6.824 -39.344 -9.422 1 95.81 270 ASP B C 1
ATOM 5017 O O . ASP B 1 270 ? -6.121 -40.188 -9.969 1 95.81 270 ASP B O 1
ATOM 5021 N N . ILE B 1 271 ? -6.344 -38.281 -8.859 1 96.56 271 ILE B N 1
ATOM 5022 C CA . ILE B 1 271 ? -4.926 -37.938 -8.953 1 96.56 271 ILE B CA 1
ATOM 5023 C C . ILE B 1 271 ? -4.117 -38.906 -8.086 1 96.56 271 ILE B C 1
ATOM 5025 O O . ILE B 1 271 ? -3.074 -39.406 -8.508 1 96.56 271 ILE B O 1
ATOM 5029 N N . GLN B 1 272 ? -4.586 -39.219 -6.906 1 95.56 272 GLN B N 1
ATOM 5030 C CA . GLN B 1 272 ? -3.877 -40.156 -6.035 1 95.56 272 GLN B CA 1
ATOM 5031 C C . GLN B 1 272 ? -3.82 -41.531 -6.648 1 95.56 272 GLN B C 1
ATOM 5033 O O . GLN B 1 272 ? -2.803 -42.219 -6.543 1 95.56 272 GLN B O 1
ATOM 5038 N N . ASN B 1 273 ? -4.887 -41.969 -7.23 1 95.25 273 ASN B N 1
ATOM 5039 C CA . ASN B 1 273 ? -4.922 -43.281 -7.855 1 95.25 273 ASN B CA 1
ATOM 5040 C C . ASN B 1 273 ? -3.877 -43.406 -8.961 1 95.25 273 ASN B C 1
ATOM 5042 O O . ASN B 1 273 ? -3.281 -44.469 -9.141 1 95.25 273 ASN B O 1
ATOM 5046 N N . ARG B 1 274 ? -3.646 -42.312 -9.609 1 96.44 274 ARG B N 1
ATOM 5047 C CA . ARG B 1 274 ? -2.719 -42.375 -10.734 1 96.44 274 ARG B CA 1
ATOM 5048 C C . ARG B 1 274 ? -1.286 -42.125 -10.273 1 96.44 274 ARG B C 1
ATOM 5050 O O . ARG B 1 274 ? -0.357 -42.781 -10.719 1 96.44 274 ARG B O 1
ATOM 5057 N N . LEU B 1 275 ? -1.099 -41.125 -9.43 1 97.5 275 LEU B N 1
ATOM 5058 C CA . LEU B 1 275 ? 0.244 -40.625 -9.203 1 97.5 275 LEU B CA 1
ATOM 5059 C C . LEU B 1 275 ? 0.763 -41.031 -7.832 1 97.5 275 LEU B C 1
ATOM 5061 O O . LEU B 1 275 ? 1.939 -40.844 -7.52 1 97.5 275 LEU B O 1
ATOM 5065 N N . ASN B 1 276 ? 0.048 -41.656 -7.012 1 95.06 276 ASN B N 1
ATOM 5066 C CA . ASN B 1 276 ? 0.434 -42.062 -5.664 1 95.06 276 ASN B CA 1
ATOM 5067 C C . ASN B 1 276 ? 1.046 -40.906 -4.883 1 95.06 276 ASN B C 1
ATOM 5069 O O . ASN B 1 276 ? 2.131 -41.031 -4.312 1 95.06 276 ASN B O 1
ATOM 5073 N N . ILE B 1 277 ? 0.344 -39.719 -4.875 1 95.75 277 ILE B N 1
ATOM 5074 C CA . ILE B 1 277 ? 0.809 -38.531 -4.16 1 95.75 277 ILE B CA 1
ATOM 5075 C C . ILE B 1 277 ? -0.003 -38.375 -2.879 1 95.75 277 ILE B C 1
ATOM 5077 O O . ILE B 1 277 ? -1.012 -39.031 -2.674 1 95.75 277 ILE B O 1
ATOM 5081 N N . LYS B 1 278 ? 0.512 -37.5 -2.016 1 93.75 278 LYS B N 1
ATOM 5082 C CA . LYS B 1 278 ? -0.196 -37.188 -0.785 1 93.75 278 LYS B CA 1
ATOM 5083 C C . LYS B 1 278 ? -1.16 -36 -1.009 1 93.75 278 LYS B C 1
ATOM 5085 O O . LYS B 1 278 ? -0.86 -35.094 -1.766 1 93.75 278 LYS B O 1
ATOM 5090 N N . PRO B 1 279 ? -2.281 -36.062 -0.311 1 94.44 279 PRO B N 1
ATOM 5091 C CA . PRO B 1 279 ? -3.248 -34.969 -0.454 1 94.44 279 PRO B CA 1
ATOM 5092 C C . PRO B 1 279 ? -2.643 -33.594 -0.141 1 94.44 279 PRO B C 1
ATOM 5094 O O . PRO B 1 279 ? -3.074 -32.594 -0.698 1 94.44 279 PRO B O 1
ATOM 5097 N N . GLU B 1 280 ? -1.586 -33.594 0.666 1 95.06 280 GLU B N 1
ATOM 5098 C CA . GLU B 1 280 ? -0.938 -32.344 1.077 1 95.06 280 GLU B CA 1
ATOM 5099 C C . GLU B 1 280 ? -0.189 -31.688 -0.086 1 95.06 280 GLU B C 1
ATOM 5101 O O . GLU B 1 280 ? 0.215 -30.531 -0.004 1 95.06 280 GLU B O 1
ATOM 5106 N N . GLN B 1 281 ? -0.062 -32.375 -1.171 1 97.19 281 GLN B N 1
ATOM 5107 C CA . GLN B 1 281 ? 0.619 -31.844 -2.344 1 97.19 281 GLN B CA 1
ATOM 5108 C C . GLN B 1 281 ? -0.371 -31.188 -3.301 1 97.19 281 GLN B C 1
ATOM 5110 O O . GLN B 1 281 ? 0.031 -30.547 -4.273 1 97.19 281 GLN B O 1
ATOM 5115 N N . LEU B 1 282 ? -1.659 -31.281 -2.994 1 98.19 282 LEU B N 1
ATOM 5116 C CA . LEU B 1 282 ? -2.686 -30.766 -3.891 1 98.19 282 LEU B CA 1
ATOM 5117 C C . LEU B 1 282 ? -3.09 -29.344 -3.492 1 98.19 282 LEU B C 1
ATOM 5119 O O . LEU B 1 282 ? -3.236 -29.047 -2.305 1 98.19 282 LEU B O 1
ATOM 5123 N N . VAL B 1 283 ? -3.174 -28.484 -4.422 1 98.56 283 VAL B N 1
ATOM 5124 C CA . VAL B 1 283 ? -3.691 -27.125 -4.273 1 98.56 283 VAL B CA 1
ATOM 5125 C C . VAL B 1 283 ? -4.887 -26.922 -5.199 1 98.56 283 VAL B C 1
ATOM 5127 O O . VAL B 1 283 ? -4.762 -27.047 -6.422 1 98.56 283 VAL B O 1
ATOM 5130 N N . PHE B 1 284 ? -6.062 -26.594 -4.668 1 98.62 284 PHE B N 1
ATOM 5131 C CA . PHE B 1 284 ? -7.258 -26.406 -5.48 1 98.62 284 PHE B CA 1
ATOM 5132 C C . PHE B 1 284 ? -7.445 -24.938 -5.824 1 98.62 284 PHE B C 1
ATOM 5134 O O . PHE B 1 284 ? -7.348 -24.078 -4.953 1 98.62 284 PHE B O 1
ATOM 5141 N N . THR B 1 285 ? -7.762 -24.688 -7.094 1 98.62 285 THR B N 1
ATOM 5142 C CA . THR B 1 285 ? -7.762 -23.281 -7.48 1 98.62 285 THR B CA 1
ATOM 5143 C C . THR B 1 285 ? -9.109 -22.891 -8.078 1 98.62 285 THR B C 1
ATOM 5145 O O . THR B 1 285 ? -9.82 -23.734 -8.641 1 98.62 285 THR B O 1
ATOM 5148 N N . GLU B 1 286 ? -9.469 -21.625 -7.891 1 98.31 286 GLU B N 1
ATOM 5149 C CA . GLU B 1 286 ? -10.594 -20.938 -8.516 1 98.31 286 GLU B CA 1
ATOM 5150 C C . GLU B 1 286 ? -10.109 -19.891 -9.523 1 98.31 286 GLU B C 1
ATOM 5152 O O . GLU B 1 286 ? -8.945 -19.484 -9.484 1 98.31 286 GLU B O 1
ATOM 5157 N N . SER B 1 287 ? -10.961 -19.531 -10.469 1 96.81 287 SER B N 1
ATOM 5158 C CA . SER B 1 287 ? -10.664 -18.422 -11.367 1 96.81 287 SER B CA 1
ATOM 5159 C C . SER B 1 287 ? -11.461 -17.172 -10.984 1 96.81 287 SER B C 1
ATOM 5161 O O . SER B 1 287 ? -12.68 -17.234 -10.859 1 96.81 287 SER B O 1
ATOM 5163 N N . PHE B 1 288 ? -10.703 -16.031 -10.805 1 94.69 288 PHE B N 1
ATOM 5164 C CA . PHE B 1 288 ? -11.352 -14.758 -10.539 1 94.69 288 PHE B CA 1
ATOM 5165 C C . PHE B 1 288 ? -11.531 -13.969 -11.828 1 94.69 288 PHE B C 1
ATOM 5167 O O . PHE B 1 288 ? -12.172 -12.914 -11.836 1 94.69 288 PHE B O 1
ATOM 5174 N N . GLN B 1 289 ? -11.031 -14.445 -12.922 1 89.12 289 GLN B N 1
ATOM 5175 C CA . GLN B 1 289 ? -11.047 -13.688 -14.172 1 89.12 289 GLN B CA 1
ATOM 5176 C C . GLN B 1 289 ? -12.477 -13.352 -14.586 1 89.12 289 GLN B C 1
ATOM 5178 O O . GLN B 1 289 ? -13.211 -14.219 -15.055 1 89.12 289 GLN B O 1
ATOM 5183 N N . ASN B 1 290 ? -12.914 -12.094 -14.398 1 79.94 290 ASN B N 1
ATOM 5184 C CA . ASN B 1 290 ? -14.219 -11.555 -14.766 1 79.94 290 ASN B CA 1
ATOM 5185 C C . ASN B 1 290 ? -15.352 -12.297 -14.062 1 79.94 290 ASN B C 1
ATOM 5187 O O . ASN B 1 290 ? -16.406 -12.523 -14.656 1 79.94 290 ASN B O 1
ATOM 5191 N N . LYS B 1 291 ? -15.148 -12.773 -12.797 1 89.19 291 LYS B N 1
ATOM 5192 C CA . LYS B 1 291 ? -16.141 -13.562 -12.078 1 89.19 291 LYS B CA 1
ATOM 5193 C C . LYS B 1 291 ? -16.281 -13.094 -10.633 1 89.19 291 LYS B C 1
ATOM 5195 O O . LYS B 1 291 ? -15.789 -13.75 -9.711 1 89.19 291 LYS B O 1
ATOM 5200 N N . PRO B 1 292 ? -17.031 -12.055 -10.461 1 88.81 292 PRO B N 1
ATOM 5201 C CA . PRO B 1 292 ? -17.234 -11.555 -9.094 1 88.81 292 PRO B CA 1
ATOM 5202 C C . PRO B 1 292 ? -17.859 -12.602 -8.172 1 88.81 292 PRO B C 1
ATOM 5204 O O . PRO B 1 292 ? -17.562 -12.633 -6.977 1 88.81 292 PRO B O 1
ATOM 5207 N N . GLY B 1 293 ? -18.75 -13.375 -8.742 1 92.75 293 GLY B N 1
ATOM 5208 C CA . GLY B 1 293 ? -19.344 -14.445 -7.949 1 92.75 293 GLY B CA 1
ATOM 5209 C C . GLY B 1 293 ? -18.328 -15.445 -7.434 1 92.75 293 GLY B C 1
ATOM 5210 O O . GLY B 1 293 ? -18.438 -15.914 -6.301 1 92.75 293 GLY B O 1
ATOM 5211 N N . ALA B 1 294 ? -17.312 -15.781 -8.211 1 95.94 294 ALA B N 1
ATOM 5212 C CA . ALA B 1 294 ? -16.25 -16.688 -7.809 1 95.94 294 ALA B CA 1
ATOM 5213 C C . ALA B 1 294 ? -15.422 -16.094 -6.668 1 95.94 294 ALA B C 1
ATOM 5215 O O . ALA B 1 294 ? -15.016 -16.812 -5.75 1 95.94 294 ALA B O 1
ATOM 5216 N N . ARG B 1 295 ? -15.227 -14.82 -6.711 1 94.62 295 ARG B N 1
ATOM 5217 C CA . ARG B 1 295 ? -14.477 -14.141 -5.66 1 94.62 295 ARG B CA 1
ATOM 5218 C C . ARG B 1 295 ? -15.18 -14.258 -4.312 1 94.62 295 ARG B C 1
ATOM 5220 O O . ARG B 1 295 ? -14.562 -14.602 -3.307 1 94.62 295 ARG B O 1
ATOM 5227 N N . SER B 1 296 ? -16.484 -14.023 -4.391 1 94.38 296 SER B N 1
ATOM 5228 C CA . SER B 1 296 ? -17.266 -13.984 -3.16 1 94.38 296 SER B CA 1
ATOM 5229 C C . SER B 1 296 ? -17.375 -15.367 -2.527 1 94.38 296 SER B C 1
ATOM 5231 O O . SER B 1 296 ? -17.438 -15.492 -1.302 1 94.38 296 SER B O 1
ATOM 5233 N N . ARG B 1 297 ? -17.375 -16.359 -3.332 1 97.06 297 ARG B N 1
ATOM 5234 C CA . ARG B 1 297 ? -17.609 -17.688 -2.773 1 97.06 297 ARG B CA 1
ATOM 5235 C C . ARG B 1 297 ? -16.297 -18.344 -2.371 1 97.06 297 ARG B C 1
ATOM 5237 O O . ARG B 1 297 ? -16.281 -19.344 -1.656 1 97.06 297 ARG B O 1
ATOM 5244 N N . PHE B 1 298 ? -15.18 -17.891 -2.789 1 98 298 PHE B N 1
ATOM 5245 C CA . PHE B 1 298 ? -13.867 -18.516 -2.67 1 98 298 PHE B CA 1
ATOM 5246 C C . PHE B 1 298 ? -13.539 -18.812 -1.21 1 98 298 PHE B C 1
ATOM 5248 O O . PHE B 1 298 ? -13.195 -19.938 -0.856 1 98 298 PHE B O 1
ATOM 5255 N N . PRO B 1 299 ? -13.695 -17.812 -0.28 1 97.44 299 PRO B N 1
ATOM 5256 C CA . PRO B 1 299 ? -13.367 -18.109 1.113 1 97.44 299 PRO B CA 1
ATOM 5257 C C . PRO B 1 299 ? -14.234 -19.219 1.699 1 97.44 299 PRO B C 1
ATOM 5259 O O . PRO B 1 299 ? -13.719 -20.156 2.318 1 97.44 299 PRO B O 1
ATOM 5262 N N . GLY B 1 300 ? -15.492 -19.125 1.478 1 97.56 300 GLY B N 1
ATOM 5263 C CA . GLY B 1 300 ? -16.406 -20.094 2.055 1 97.56 300 GLY B CA 1
ATOM 5264 C C . GLY B 1 300 ? -16.234 -21.5 1.482 1 97.56 300 GLY B C 1
ATOM 5265 O O . GLY B 1 300 ? -16.203 -22.484 2.227 1 97.56 300 GLY B O 1
ATOM 5266 N N . THR B 1 301 ? -16.078 -21.578 0.212 1 98 301 THR B N 1
ATOM 5267 C CA . THR B 1 301 ? -16.078 -22.875 -0.452 1 98 301 THR B CA 1
ATOM 5268 C C . THR B 1 301 ? -14.695 -23.5 -0.418 1 98 301 THR B C 1
ATOM 5270 O O . THR B 1 301 ? -14.516 -24.609 0.1 1 98 301 THR B O 1
ATOM 5273 N N . TYR B 1 302 ? -13.711 -22.859 -0.888 1 98.38 302 TYR B N 1
ATOM 5274 C CA . TYR B 1 302 ? -12.375 -23.438 -1.014 1 98.38 302 TYR B CA 1
ATOM 5275 C C . TYR B 1 302 ? -11.672 -23.469 0.336 1 98.38 302 TYR B C 1
ATOM 5277 O O . TYR B 1 302 ? -11.203 -24.531 0.766 1 98.38 302 TYR B O 1
ATOM 5285 N N . ALA B 1 303 ? -11.578 -22.312 0.977 1 97.62 303 ALA B N 1
ATOM 5286 C CA . ALA B 1 303 ? -10.922 -22.281 2.281 1 97.62 303 ALA B CA 1
ATOM 5287 C C . ALA B 1 303 ? -11.703 -23.094 3.309 1 97.62 303 ALA B C 1
ATOM 5289 O O . ALA B 1 303 ? -11.109 -23.734 4.176 1 97.62 303 ALA B O 1
ATOM 5290 N N . GLY B 1 304 ? -13.047 -23.016 3.207 1 97.12 304 GLY B N 1
ATOM 5291 C CA . GLY B 1 304 ? -13.859 -23.844 4.078 1 97.12 304 GLY B CA 1
ATOM 5292 C C . GLY B 1 304 ? -13.562 -25.328 3.928 1 97.12 304 GLY B C 1
ATOM 5293 O O . GLY B 1 304 ? -13.492 -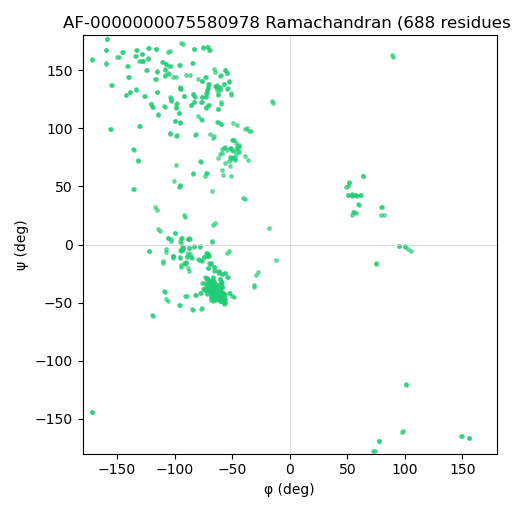26.047 4.922 1 97.12 304 GLY B O 1
ATOM 5294 N N . TYR B 1 305 ? -13.398 -25.75 2.734 1 97.69 305 TYR B N 1
ATOM 5295 C CA . TYR B 1 305 ? -13.055 -27.141 2.482 1 97.69 305 TYR B CA 1
ATOM 5296 C C . TYR B 1 305 ? -11.719 -27.5 3.115 1 97.69 305 TYR B C 1
ATOM 5298 O O . TYR B 1 305 ? -11.602 -28.5 3.818 1 97.69 305 TYR B O 1
ATOM 5306 N N . VAL B 1 306 ? -10.734 -26.672 2.918 1 97.19 306 VAL B N 1
ATOM 5307 C CA . VAL B 1 306 ? -9.414 -26.938 3.465 1 97.19 306 VAL B CA 1
ATOM 5308 C C . VAL B 1 306 ? -9.484 -26.984 4.988 1 97.19 306 VAL B C 1
ATOM 5310 O O . VAL B 1 306 ? -8.891 -27.875 5.613 1 97.19 306 VAL B O 1
ATOM 5313 N N . ALA B 1 307 ? -10.172 -26.062 5.547 1 94.62 307 ALA B N 1
ATOM 5314 C CA . ALA B 1 307 ? -10.328 -26.031 7 1 94.62 307 ALA B CA 1
ATOM 5315 C C . ALA B 1 307 ? -10.977 -27.312 7.508 1 94.62 307 ALA B C 1
ATOM 5317 O O . ALA B 1 307 ? -10.609 -27.828 8.57 1 94.62 307 ALA B O 1
ATOM 5318 N N . SER B 1 308 ? -11.898 -27.844 6.738 1 95.25 308 SER B N 1
ATOM 5319 C CA . SER B 1 308 ? -12.609 -29.062 7.141 1 95.25 308 SER B CA 1
ATOM 5320 C C . SER B 1 308 ? -11.695 -30.281 7.09 1 95.25 308 SER B C 1
ATOM 5322 O O . SER B 1 308 ? -11.984 -31.297 7.707 1 95.25 308 SER B O 1
ATOM 5324 N N . LYS B 1 309 ? -10.609 -30.203 6.352 1 93.69 309 LYS B N 1
ATOM 5325 C CA . LYS B 1 309 ? -9.711 -31.328 6.156 1 93.69 309 LYS B CA 1
ATOM 5326 C C . LYS B 1 309 ? -8.578 -31.312 7.18 1 93.69 309 LYS B C 1
ATOM 5328 O O . LYS B 1 309 ? -7.754 -32.25 7.215 1 93.69 309 LYS B O 1
ATOM 5333 N N . GLN B 1 310 ? -8.5 -30.328 8.016 1 81.75 310 GLN B N 1
ATOM 5334 C CA . GLN B 1 310 ? -7.586 -30.219 9.148 1 81.75 310 GLN B CA 1
ATOM 5335 C C . GLN B 1 310 ? -6.145 -30.5 8.727 1 81.75 310 GLN B C 1
ATOM 5337 O O . GLN B 1 310 ? -5.445 -31.281 9.359 1 81.75 310 GLN B O 1
ATOM 5342 N N . GLY B 1 311 ? -5.812 -29.969 7.652 1 74.81 311 GLY B N 1
ATOM 5343 C CA . GLY B 1 311 ? -4.414 -30.047 7.262 1 74.81 311 GLY B CA 1
ATOM 5344 C C . GLY B 1 311 ? -4.141 -31.141 6.242 1 74.81 311 GLY B C 1
ATOM 5345 O O . GLY B 1 311 ? -3.016 -31.281 5.758 1 74.81 311 GLY B O 1
ATOM 5346 N N . ASN B 1 312 ? -5.035 -31.906 5.816 1 86.81 312 ASN B N 1
ATOM 5347 C CA . ASN B 1 312 ? -4.84 -33 4.879 1 86.81 312 ASN B CA 1
ATOM 5348 C C . ASN B 1 312 ? -5.031 -32.562 3.434 1 86.81 312 ASN B C 1
ATOM 5350 O O . ASN B 1 312 ? -5.465 -33.344 2.584 1 86.81 312 ASN B O 1
ATOM 5354 N N . VAL B 1 313 ? -4.871 -31.328 3.148 1 94.94 313 VAL B N 1
ATOM 5355 C CA . VAL B 1 313 ? -4.887 -30.734 1.814 1 94.94 313 VAL B CA 1
ATOM 5356 C C . VAL B 1 313 ? -3.801 -29.672 1.71 1 94.94 313 VAL B C 1
ATOM 5358 O O . VAL B 1 313 ? -3.5 -28.984 2.688 1 94.94 313 VAL B O 1
ATOM 5361 N N . GLY B 1 314 ? -3.199 -29.562 0.572 1 96.88 314 GLY B N 1
ATOM 5362 C CA . GLY B 1 314 ? -2.057 -28.688 0.39 1 96.88 314 GLY B CA 1
ATOM 5363 C C . GLY B 1 314 ? -2.424 -27.219 0.431 1 96.88 314 GLY B C 1
ATOM 5364 O O . GLY B 1 314 ? -1.613 -26.375 0.833 1 96.88 314 GLY B O 1
ATOM 5365 N N . GLY B 1 315 ? -3.586 -26.844 -0.02 1 98.06 315 GLY B N 1
ATOM 5366 C CA . GLY B 1 315 ? -4.023 -25.453 0.004 1 98.06 315 GLY B CA 1
ATOM 5367 C C . GLY B 1 315 ? -4.953 -25.094 -1.14 1 98.06 315 GLY B C 1
ATOM 5368 O O . GLY B 1 315 ? -5.594 -25.984 -1.719 1 98.06 315 GLY B O 1
ATOM 5369 N N . ILE B 1 316 ? -5.086 -23.812 -1.309 1 98.69 316 ILE B N 1
ATOM 5370 C CA . ILE B 1 316 ? -5.961 -23.312 -2.361 1 98.69 316 ILE B CA 1
ATOM 5371 C C . ILE B 1 316 ? -5.246 -22.203 -3.141 1 98.69 316 ILE B C 1
ATOM 5373 O O . ILE B 1 316 ? -4.18 -21.734 -2.732 1 98.69 316 ILE B O 1
ATOM 5377 N N . GLY B 1 317 ? -5.812 -21.828 -4.293 1 98.69 317 GLY B N 1
ATOM 5378 C CA . GLY B 1 317 ? -5.227 -20.781 -5.102 1 98.69 317 GLY B CA 1
ATOM 5379 C C . GLY B 1 317 ? -6.219 -20.141 -6.059 1 98.69 317 GLY B C 1
ATOM 5380 O O . GLY B 1 317 ? -7.395 -20.5 -6.07 1 98.69 317 GLY B O 1
ATOM 5381 N N . VAL B 1 318 ? -5.684 -19.141 -6.75 1 98.5 318 VAL B N 1
ATOM 5382 C CA . VAL B 1 318 ? -6.578 -18.375 -7.613 1 98.5 318 VAL B CA 1
ATOM 5383 C C . VAL B 1 318 ? -5.855 -18 -8.906 1 98.5 318 VAL B C 1
ATOM 5385 O O . VAL B 1 318 ? -4.719 -17.531 -8.875 1 98.5 318 VAL B O 1
ATOM 5388 N N . PHE B 1 319 ? -6.543 -18.328 -10.055 1 96.69 319 PHE B N 1
ATOM 5389 C CA . PHE B 1 319 ? -6.148 -17.734 -11.328 1 96.69 319 PHE B CA 1
ATOM 5390 C C . PHE B 1 319 ? -6.625 -16.297 -11.43 1 96.69 319 PHE B C 1
ATOM 5392 O O . PHE B 1 319 ? -7.809 -16.016 -11.234 1 96.69 319 PHE B O 1
ATOM 5399 N N . HIS B 1 320 ? -5.719 -15.367 -11.734 1 93.75 320 HIS B N 1
ATOM 5400 C CA . HIS B 1 320 ? -5.957 -13.93 -11.727 1 93.75 320 HIS B CA 1
ATOM 5401 C C . HIS B 1 320 ? -6.289 -13.43 -10.328 1 93.75 320 HIS B C 1
ATOM 5403 O O . HIS B 1 320 ? -7.293 -12.742 -10.133 1 93.75 320 HIS B O 1
ATOM 5409 N N . ILE B 1 321 ? -5.344 -13.68 -9.484 1 96.56 321 ILE B N 1
ATOM 5410 C CA . ILE B 1 321 ? -5.57 -13.383 -8.078 1 96.56 321 ILE B CA 1
ATOM 5411 C C . ILE B 1 321 ? -5.691 -11.875 -7.875 1 96.56 321 ILE B C 1
ATOM 5413 O O . ILE B 1 321 ? -6.41 -11.414 -6.988 1 96.56 321 ILE B O 1
ATOM 5417 N N . ASN B 1 322 ? -5.051 -11.039 -8.727 1 93.69 322 ASN B N 1
ATOM 5418 C CA . ASN B 1 322 ? -5.062 -9.586 -8.586 1 93.69 322 ASN B CA 1
ATOM 5419 C C . ASN B 1 322 ? -6.426 -9.008 -8.945 1 93.69 322 ASN B C 1
ATOM 5421 O O . ASN B 1 322 ? -6.691 -7.832 -8.672 1 93.69 322 ASN B O 1
ATOM 5425 N N . GLU B 1 323 ? -7.371 -9.844 -9.477 1 92.69 323 GLU B N 1
ATOM 5426 C CA . GLU B 1 323 ? -8.75 -9.414 -9.664 1 92.69 323 GLU B CA 1
ATOM 5427 C C . GLU B 1 323 ? -9.398 -9.047 -8.328 1 92.69 323 GLU B C 1
ATOM 5429 O O . GLU B 1 323 ? -10.367 -8.281 -8.289 1 92.69 323 GLU B O 1
ATOM 5434 N N . ASP B 1 324 ? -8.867 -9.586 -7.285 1 94.56 324 ASP B N 1
ATOM 5435 C CA . ASP B 1 324 ? -9.414 -9.281 -5.965 1 94.56 324 ASP B CA 1
ATOM 5436 C C . ASP B 1 324 ? -9.023 -7.879 -5.52 1 94.56 324 ASP B C 1
ATOM 5438 O O . ASP B 1 324 ? -9.516 -7.387 -4.5 1 94.56 324 ASP B O 1
ATOM 5442 N N . ALA B 1 325 ? -8.117 -7.246 -6.219 1 90.5 325 ALA B N 1
ATOM 5443 C CA . ALA B 1 325 ? -7.73 -5.867 -5.945 1 90.5 325 ALA B CA 1
ATOM 5444 C C . ALA B 1 325 ? -8.352 -4.91 -6.957 1 90.5 325 ALA B C 1
ATOM 5446 O O . ALA B 1 325 ? -8.133 -3.697 -6.891 1 90.5 325 ALA B O 1
ATOM 5447 N N . PHE B 1 326 ? -9.18 -5.539 -7.785 1 81.94 326 PHE B N 1
ATOM 5448 C CA . PHE B 1 326 ? -9.773 -4.715 -8.828 1 81.94 326 PHE B CA 1
ATOM 5449 C C . PHE B 1 326 ? -10.703 -3.67 -8.227 1 81.94 326 PHE B C 1
ATOM 5451 O O . PHE B 1 326 ? -11.32 -3.906 -7.188 1 81.94 326 PHE B O 1
ATOM 5458 N N . GLU B 1 327 ? -10.93 -2.508 -8.789 1 67.31 327 GLU B N 1
ATOM 5459 C CA . GLU B 1 327 ? -11.711 -1.356 -8.344 1 67.31 327 GLU B CA 1
ATOM 5460 C C . GLU B 1 327 ? -11.258 -0.883 -6.965 1 67.31 327 GLU B C 1
ATOM 5462 O O . GLU B 1 327 ? -12.086 -0.499 -6.133 1 67.31 327 GLU B O 1
ATOM 5467 N N . ASP B 1 328 ? -9.938 -1.137 -6.645 1 62.97 328 ASP B N 1
ATOM 5468 C CA . ASP B 1 328 ? -9.25 -0.624 -5.461 1 62.97 328 ASP B CA 1
ATOM 5469 C C . ASP B 1 328 ? -9.609 -1.436 -4.219 1 62.97 328 ASP B C 1
ATOM 5471 O O . ASP B 1 328 ? -9.555 -0.924 -3.1 1 62.97 328 ASP B O 1
ATOM 5475 N N . GLU B 1 329 ? -9.977 -2.635 -4.5 1 66.62 329 GLU B N 1
ATOM 5476 C CA . GLU B 1 329 ? -10.227 -3.527 -3.371 1 66.62 329 GLU B CA 1
ATOM 5477 C C . GLU B 1 329 ? -8.922 -4.082 -2.807 1 66.62 329 GLU B C 1
ATOM 5479 O O . GLU B 1 329 ? -7.949 -4.266 -3.541 1 66.62 329 GLU B O 1
ATOM 5484 N N . ALA B 1 330 ? -8.781 -4.25 -1.562 1 78.69 330 ALA B N 1
ATOM 5485 C CA . ALA B 1 330 ? -7.578 -4.641 -0.835 1 78.69 330 ALA B CA 1
ATOM 5486 C C . ALA B 1 330 ? -7.562 -6.141 -0.57 1 78.69 330 ALA B C 1
ATOM 5488 O O . ALA B 1 330 ? -7.352 -6.574 0.565 1 78.69 330 ALA B O 1
ATOM 5489 N N . TYR B 1 331 ? -7.805 -7.043 -1.635 1 93.75 331 TYR B N 1
ATOM 5490 C CA . TYR B 1 331 ? -7.684 -8.492 -1.538 1 93.75 331 TYR B CA 1
ATOM 5491 C C . TYR B 1 331 ? -8.523 -9.039 -0.386 1 93.75 331 TYR B C 1
ATOM 5493 O O . TYR B 1 331 ? -8.055 -9.867 0.393 1 93.75 331 TYR B O 1
ATOM 5501 N N . VAL B 1 332 ? -9.773 -8.516 -0.269 1 92 332 VAL B N 1
ATOM 5502 C CA . VAL B 1 332 ? -10.641 -8.844 0.857 1 92 332 VAL B CA 1
ATOM 5503 C C . VAL B 1 332 ? -10.938 -10.344 0.867 1 92 332 VAL B C 1
ATOM 5505 O O . VAL B 1 332 ? -10.891 -10.984 1.92 1 92 332 VAL B O 1
ATOM 5508 N N . ASN B 1 333 ? -11.195 -10.969 -0.264 1 95.94 333 ASN B N 1
ATOM 5509 C CA . ASN B 1 333 ? -11.547 -12.383 -0.327 1 95.94 333 ASN B CA 1
ATOM 5510 C C . ASN B 1 333 ? -10.336 -13.273 -0.059 1 95.94 333 ASN B C 1
ATOM 5512 O O . ASN B 1 333 ? -10.453 -14.297 0.62 1 95.94 333 ASN B O 1
ATOM 5516 N N . ILE B 1 334 ? -9.164 -12.875 -0.549 1 97.25 334 ILE B N 1
ATOM 5517 C CA . ILE B 1 334 ? -7.949 -13.656 -0.338 1 97.25 334 ILE B CA 1
ATOM 5518 C C . ILE B 1 334 ? -7.566 -13.617 1.14 1 97.25 334 ILE B C 1
ATOM 5520 O O . ILE B 1 334 ? -7.211 -14.648 1.72 1 97.25 334 ILE B O 1
ATOM 5524 N N . ARG B 1 335 ? -7.629 -12.422 1.744 1 94.44 335 ARG B N 1
ATOM 5525 C CA . ARG B 1 335 ? -7.32 -12.297 3.166 1 94.44 335 ARG B CA 1
ATOM 5526 C C . ARG B 1 335 ? -8.258 -13.156 4.008 1 94.44 335 ARG B C 1
ATOM 5528 O O . ARG B 1 335 ? -7.816 -13.836 4.938 1 94.44 335 ARG B O 1
ATOM 5535 N N . LYS B 1 336 ? -9.539 -13.117 3.678 1 94.62 336 LYS B N 1
ATOM 5536 C CA . LYS B 1 336 ? -10.523 -13.938 4.387 1 94.62 336 LYS B CA 1
ATOM 5537 C C . LYS B 1 336 ? -10.219 -15.422 4.227 1 94.62 336 LYS B C 1
ATOM 5539 O O . LYS B 1 336 ? -10.297 -16.188 5.195 1 94.62 336 LYS B O 1
ATOM 5544 N N . ALA B 1 337 ? -9.859 -15.82 3.059 1 97.62 337 ALA B N 1
ATOM 5545 C CA . ALA B 1 337 ? -9.547 -17.234 2.805 1 97.62 337 ALA B CA 1
ATOM 5546 C C . ALA B 1 337 ? -8.336 -17.672 3.623 1 97.62 337 ALA B C 1
ATOM 5548 O O . ALA B 1 337 ? -8.359 -18.75 4.238 1 97.62 337 ALA B O 1
ATOM 5549 N N . ILE B 1 338 ? -7.309 -16.891 3.643 1 96.62 338 ILE B N 1
ATOM 5550 C CA . ILE B 1 338 ? -6.102 -17.219 4.395 1 96.62 338 ILE B CA 1
ATOM 5551 C C . ILE B 1 338 ? -6.441 -17.359 5.875 1 96.62 338 ILE B C 1
ATOM 5553 O O . ILE B 1 338 ? -5.984 -18.297 6.535 1 96.62 338 ILE B O 1
ATOM 5557 N N . SER B 1 339 ? -7.262 -16.453 6.363 1 94.5 339 SER B N 1
ATOM 5558 C CA . SER B 1 339 ? -7.633 -16.469 7.773 1 94.5 339 SER B CA 1
ATOM 5559 C C . SER B 1 339 ? -8.414 -17.734 8.117 1 94.5 339 SER B C 1
ATOM 5561 O O . SER B 1 339 ? -8.273 -18.281 9.211 1 94.5 339 SER B O 1
ATOM 5563 N N . ILE B 1 340 ? -9.227 -18.172 7.262 1 95.69 340 ILE B N 1
ATOM 5564 C CA . ILE B 1 340 ? -10.031 -19.375 7.48 1 95.69 340 ILE B CA 1
ATOM 5565 C C . ILE B 1 340 ? -9.125 -20.609 7.516 1 95.69 340 ILE B C 1
ATOM 5567 O O . ILE B 1 340 ? -9.281 -21.484 8.375 1 95.69 340 ILE B O 1
ATOM 5571 N N . MET B 1 341 ? -8.125 -20.641 6.637 1 95 341 MET B N 1
ATOM 5572 C CA . MET B 1 341 ? -7.25 -21.812 6.539 1 95 341 MET B CA 1
ATOM 5573 C C . MET B 1 341 ? -6.27 -21.844 7.703 1 95 341 MET B C 1
ATOM 5575 O O . MET B 1 341 ? -5.922 -22.922 8.195 1 95 341 MET B O 1
ATOM 5579 N N . ASN B 1 342 ? -5.812 -20.656 8.062 1 91.06 342 ASN B N 1
ATOM 5580 C CA . ASN B 1 342 ? -4.758 -20.516 9.062 1 91.06 342 ASN B CA 1
ATOM 5581 C C . ASN B 1 342 ? -5.121 -19.469 10.117 1 91.06 342 ASN B C 1
ATOM 5583 O O . ASN B 1 342 ? -4.523 -18.391 10.164 1 91.06 342 ASN B O 1
ATOM 5587 N N . PRO B 1 343 ? -5.984 -19.719 10.969 1 83.88 343 PRO B N 1
ATOM 5588 C CA . PRO B 1 343 ? -6.391 -18.734 11.977 1 83.88 343 PRO B CA 1
ATOM 5589 C C . PRO B 1 343 ? -5.25 -18.344 12.914 1 83.88 343 PRO B C 1
ATOM 5591 O O . PRO B 1 343 ? -4.395 -19.172 13.234 1 83.88 343 PRO B O 1
ATOM 5594 N N . PRO B 1 344 ? -5.234 -16.969 13.094 1 72.5 344 PRO B N 1
ATOM 5595 C CA . PRO B 1 344 ? -4.191 -16.531 14.023 1 72.5 344 PRO B CA 1
ATOM 5596 C C . PRO B 1 344 ? -4.254 -17.25 15.367 1 72.5 344 PRO B C 1
ATOM 5598 O O . PRO B 1 344 ? -5.34 -17.625 15.82 1 72.5 344 PRO B O 1
ATOM 5601 N N . VAL B 1 345 ? -3.072 -17.672 15.812 1 56.34 345 VAL B N 1
ATOM 5602 C CA . VAL B 1 345 ? -3.037 -18.297 17.141 1 56.34 345 VAL B CA 1
ATOM 5603 C C . VAL B 1 345 ? -3.459 -17.281 18.188 1 56.34 345 VAL B C 1
ATOM 5605 O O . VAL B 1 345 ? -2.971 -16.156 18.203 1 56.34 345 VAL B O 1
ATOM 5608 N N . LYS B 1 346 ? -4.641 -17.391 18.703 1 45.28 346 LYS B N 1
ATOM 5609 C CA . LYS B 1 346 ? -5.105 -16.625 19.859 1 45.28 346 LYS B CA 1
ATOM 5610 C C . LYS B 1 346 ? -4.125 -16.719 21.016 1 45.28 346 LYS B C 1
ATOM 5612 O O . LYS B 1 346 ? -3.527 -17.766 21.25 1 45.28 346 LYS B O 1
#

Solvent-accessible surface area (backbone atoms only — not comparable to full-atom values): 37042 Å² total; per-residue (Å²): 136,79,79,74,75,76,75,77,76,75,76,75,76,76,74,74,74,75,74,79,68,73,73,72,66,80,63,74,68,60,51,52,56,54,25,49,47,50,43,45,65,59,68,36,27,65,58,49,51,49,48,49,49,51,49,51,52,44,41,54,48,38,51,51,52,32,51,51,39,34,53,56,64,70,48,95,66,59,39,45,37,25,32,36,44,65,61,32,72,87,45,63,62,53,37,18,29,74,66,71,51,64,73,84,43,37,37,35,32,33,42,53,75,79,59,89,70,49,72,64,47,51,52,40,52,50,58,39,40,59,30,44,23,38,43,23,36,47,50,68,48,26,37,73,42,58,90,51,41,58,53,66,88,68,48,57,88,48,61,70,59,24,38,53,50,39,39,47,53,54,50,48,51,30,58,72,75,62,46,37,30,40,38,42,32,39,34,37,82,38,74,32,94,70,47,90,56,42,34,33,47,86,30,24,35,80,43,63,87,43,73,51,64,56,41,43,50,38,45,51,49,37,35,64,73,53,39,92,86,31,49,33,33,38,30,58,34,64,85,40,56,56,49,86,49,49,81,52,42,68,34,39,42,38,76,41,54,90,63,45,69,68,53,50,50,51,51,50,52,56,40,31,75,62,42,71,59,60,52,51,32,33,26,48,21,38,52,30,72,94,28,70,69,47,43,69,42,38,29,64,54,56,23,42,45,46,42,72,47,73,63,58,35,21,29,35,30,24,42,36,42,36,53,43,17,44,94,69,34,81,33,60,46,58,53,49,19,49,42,58,57,54,59,78,84,125,132,79,82,73,76,76,78,77,77,77,77,77,74,76,74,74,77,73,75,77,69,74,69,73,67,80,62,73,68,58,51,51,55,54,26,50,46,50,45,43,66,58,67,37,27,64,59,48,50,51,50,50,50,50,50,51,51,42,40,54,48,40,51,53,51,33,50,52,40,34,53,57,63,70,46,95,66,60,38,45,37,27,32,36,45,66,62,32,72,89,43,63,64,52,38,20,29,73,65,71,50,64,75,82,44,37,38,36,33,32,42,53,74,78,58,89,71,48,73,64,46,50,52,40,52,50,58,40,40,60,31,46,23,38,44,24,36,48,52,68,49,25,39,72,41,58,91,51,37,58,54,63,88,68,46,56,90,50,60,71,60,25,37,51,50,39,38,48,52,53,50,49,52,29,60,73,76,62,46,38,29,40,38,42,31,37,34,38,84,38,73,32,95,70,47,88,56,42,33,34,46,85,30,24,35,78,43,63,88,44,74,51,63,58,41,43,50,38,47,49,48,39,36,64,72,52,38,92,84,31,49,33,33,38,28,56,36,63,84,41,58,56,50,89,49,49,81,50,42,67,35,42,41,37,76,41,55,90,62,46,68,69,53,50,50,51,51,50,50,56,41,30,74,62,42,71,59,58,53,51,32,34,25,47,21,38,51,30,72,95,27,69,70,46,44,70,43,39,29,63,53,56,22,41,43,45,42,74,47,73,61,57,35,20,31,37,31,26,41,35,43,36,54,44,15,46,94,71,36,82,34,60,45,60,52,50,19,50,42,58,56,55,60,78,85,126

Sequence (692 aa):
MRNTIFTFIGVALLVGFVACDDWTSPEKLDVENEAVGDLYSKRDSIKWAEEEKRHKENEAAYEKYLENLRAYKSTKHPIMFGWFNAWQPDGAGKYPRLSLLPDSMDVVSIWGNWHSLSEEKIKELRSVQAKGTKVIIGWIIEDIGDQIKWGRDQWPADDTQAIKEYAQAIVDTINKYGYDGFDYDYEPSYASPFKPGNHCGNLTSCSRDYNKEKEILFMKTMRELLGPDKLFHLNGSIHWLDPRAAQYFDRFVVQSYNGSASSFERWTNDIQNRLNIKPEQLVFTESFQNKPGARSRFPGTYAGYVASKQGNVGGIGVFHINEDAFEDEAYVNIRKAISIMNPPVKMRNTIFTFIGVALLVGFVACDDWTSPEKLDVENEAVGDLYSKRDSIKWAEEEKRHKENEAAYEKYLENLRAYKSTKHPIMFGWFNAWQPDGAGKYPRLSLLPDSMDVVSIWGNWHSLSEEKIKELRSVQAKGTKVIIGWIIEDIGDQIKWGRDQWPADDTQAIKEYAQAIVDTINKYGYDGFDYDYEPSYASPFKPGNHCGNLTSCSRDYNKEKEILFMKTMRELLGPDKLFHLNGSIHWLDPRAAQYFDRFVVQSYNGSASSFERWTNDIQNRLNIKPEQLVFTESFQNKPGARSRFPGTYAGYVASKQGNVGGIGVFHINEDAFEDEAYVNIRKAISIMNPPVK

Radius of gyration: 34.56 Å; Cα contacts (8 Å, |Δi|>4): 1169; chains: 2; bounding box: 120×108×79 Å

Secondary structure (DSSP, 8-state):
---------------------------HHHHHHHHHHHIIIIITHHHHHHHHHHHHHHHHHHHHHHHHHHHHHHS--PEEEEEEES--TTSSSSTT-GGGS-TT--EEEEES--SS--HHHHHHHHHHHHTT-EEEEEEE-SSTTTTS-S-GGGS-SSHHHHHHHHHHHHHHHHHHHT--EEEEEE-TTSB-SSSSSBS--SSS-SSSSSS-HHHHHHHHHHHHHH-TTSEEEEEE-GGGS-GGGGGG-SEEEE--TT--HHHHHHHHHHHHHHH---GGGEEEEEE-TT-HHHHHHHIIIIIHHHHHTTT-S-EEEEETGGGGGGGG--SHHHHHHHHHHS----/---------------------------HHHHHHHHHHHIIIIITHHHHHHHHHHHHHHHHHHHHHHHHHHHHHHS--PEEEEEEES--TTSSSSTT-GGGS-TT--EEEEES--SS--HHHHHHHHHHHHTT-EEEEEEE-SSTTTTS---GGGS-SSHHHHHHHHHHHHHHHHHHHT--EEEEEE-TTSB-SSSSSBS--SSS-SSSSSS-HHHHHHHHHHHHHH-TTSEEEEEE-GGGS-GGGGGG-SEEEE--TT--HHHHHHHHHHHHHHH---GGGEEEEEE-TT-HHHHHHHIIIIIHHHHHTTT-S-EEEEETGGGGGGGG---HHHHHHHHHHS----

Nearest PDB structures (foldseek):
  6q64-assembly1_A  TM=8.525E-01  e=4.398E-19  Bacteroides thetaiotaomicron
  8uwq-assembly1_A  TM=7.475E-01  e=2.970E-15  Bacteroides thetaiotaomicron VPI-5482
  9jp2-assembly1_A  TM=5.809E-01  e=2.658E-06  Novipirellula artificiosorum
  1v6t-assembly1_A  TM=4.075E-01  e=2.419E-03  Pyrococcus horikoshii OT3
  7pwy-assembly2_D  TM=3.430E-01  e=5.261E-01  Homo sapiens

pLDDT: mean 84.89, std 21.03, range [23.45, 98.88]

InterPro domains:
  IPR001223 Glycoside hydrolase family 18, catalytic domain [PS51910] (78-344)
  IPR017853 Glycoside hydrolase superfamily [SSF51445] (77-334)
  IPR032320 Glycoside hydrolase family 18, BT1044-like [PF16141] (55-340)